Protein AF-A0A193GNB9-F1 (afdb_monomer_lite)

Radius of gyration: 41.0 Å; chains: 1; bounding box: 94×108×92 Å

pLDDT: mean 80.91, std 12.17, range [36.03, 97.69]

Secondary structure (DSSP, 8-state):
-PPPPPTT-SSEEEESSPPBTTBEEEEESSS-TT--TT-TT-EEEE-TTS-EE-TTSHHHHHHHHHHHHT-TT--HHHHHHHHHHHHHHHTT----BHHHHHHSSHHHHHHHTT-SEEEEB-TT-SSS--EEEE--GGG-EEPPHHHHHHHHHHHHHHTT----EEE-TTS-EEETTEE-EEEEEEETTEEEEEEESS-HHHHHHHHHHHSSEEEEETTS-EEEEEE-TTSSSEEEEEHHHHHHHHHHHHHHHHHHHHHHHHS-TTTS-S--EEEE-TTSPEEEEEEETTEEEEEEE---TT-TT---B-HHHHHHHHHHHHHH-GGGPPPEEEEHHHHHHHHHHHHHHHHHHHHHHHHHHHHHHS-HHHHHHHHHHHHHH---HHHHHHHHHHHHHHHHHHHHHHHHHTSTT---HHHHHHHHHHHHHHHHHHTT-TTEEEEEE-S-SSS--EEEEETTEEEEPPP-HHHHHHHHHS-HHHH--PPPPEEEEEES---SHHHHHH-HHHHHHHHHHHHHHHHHTSSSGGG--EEEE-TTS-EEEEEEEESS---SPPPTT-EEEEEE--SGGGTTTHHHHHHHHHHHHHHHHHTT-SEEEEE-TTS-EEEEEEE-PPPPSEETTEE-HHHHHHTT-EEEEPTTSTTT--TTEEEEEE-TT----SSS-EEEEEEEETT-BBPTT-SSPEEEEGGGEEEPPHHHHHHHHHHHTTSS-HHHHHHHHHT-PPPP-

Organism: NCBI:txid463014

Sequence (733 aa):
MAFELPRSVGLLGVRRGDIGPNGAYFSTQGSSTYFDPTNAGVEVYDLGQVRIADTTDKDVAESILTRALEHPGLFEQDRERLTEALESAQRGKPFVDYFLADELPLPQAARQLGYGGIQVWENDDWASPSSVFVWDIQNVRRLSPEESAQVRAYFMNEQGIRMEISQGKDGFWLVDGKPVVVQTTRDEDGLTAHGANVPEDQLAELVESHKHVQVKNQLGETVQLSFDMDGETLVVKDTEDLRTETIATLRQHANAWQEAANRPPNVLTTNRLIVLDKHGRAFGRLYANGKTSLSLKLPDPDFEGVTLLSKTGAEYAMAELMKACPEEGPFVVCDFQEYAQEQCDESLELIGQIQAVGDAARMANLAENQRQFVEALREGTGLSLSAALQLQEQMRELAAQHCILARLSAHEGGLSSKEDHAICTIEASVKALFGDLPGVDGLTFHDDPHDRTIKIDLRGQPLWVPLDEKRVRELSDERFWEDFQMKKLYVTLLIEDTGNAAFVDTGRNEEVARIIQNAGDKIKSLPGLWGADFKLYDINGNRVGCMDVADKLPDGPLQDGAVRVVIETGNAAFENDAASEVARILRDAASTVRSGKDDFPLTDINGNVVGSYLYQAAPSLEQDGVIDMRKALAEGRVYLAEDGYSGIAEDEYRYVVTAPDFEPGYGQGEGEVWLVNAKGEVANGYEEPQIVRENQFDKLSGDQFKSLEDVVLGRVSFEEYERRMSGDAPELA

Foldseek 3Di:
DQQDQPPPAAWKWKDADDADLQWDKTFTPAQDPRPDLLDPRIFMKRCRQFQEQFQLDLVSVLQLLVQQLPDPPDDPVLNVVSVVQNVCSVVSRRAAAPCNVVVTCSQVSCVVVPGQWYFHAYPRGDPGGRMITGRNCVSMGTDDPVSSVSVNVNVVVVVVDDWDWDADPVRAIDTNNHGKEWEWDQDPVGIATDGIPDDPVVVLVQQVVPQWHWGAYPVRFIWIWHADPVSPGIDIHGPVRVLVVLLVVLLVQLVLLVVLLPDDPVVCPQFFKWKAFPVQWTWFWDCDPNDTDIDTHHAGSVRPRHGGGHPVRRVVVCVVCCVPPVVRDDMDMDGSSVVSNVSSVVSVVVNVVSVVVVLVVLLVPDDPLLNVQLVCLCVLQVDDSNLSSVLLVVCQQLLLQLLVLLQVCPDPPGDALVSVLLNVVSVVVNCVSPVPGHQFPDWAAASDDPSFGIWTQGVNRIDTNDYDPVSSVVCVVPVVVVPDDRQKKKKKWKFQAQLDPLCVVCPVLLQVLVQLLVLLVVLLPDPDCQVSWDFTATPVGDTGTTIDMDSDDDDDDRDARMKMWMFTQSDPLCRHPVSNFSSVQSNVVSVVSNVPDAKDFTATPVGDGGIIIHGHHHDWLDDPQFGLLLVQLVVQQKWFFPDPVVVQPDQFFTIKGFTSNDDADPQFDWGWIFTAGLRRHTGPVCSDTDTDTSVRTGRDDPVRSVLSNCCSVVVDPPVRSSCVVVVPDDDDD

Structure (mmCIF, N/CA/C/O backbone):
data_AF-A0A193GNB9-F1
#
_entry.id   AF-A0A193GNB9-F1
#
loop_
_atom_site.group_PDB
_atom_site.id
_atom_site.type_symbol
_atom_site.label_atom_id
_atom_site.label_alt_id
_atom_site.label_comp_id
_atom_site.label_asym_id
_atom_site.label_entity_id
_atom_site.label_seq_id
_atom_site.pdbx_PDB_ins_code
_atom_site.Cartn_x
_atom_site.Cartn_y
_atom_site.Cartn_z
_atom_site.occupancy
_atom_site.B_iso_or_equiv
_atom_site.auth_seq_id
_atom_site.auth_comp_id
_atom_site.auth_asym_id
_atom_site.auth_atom_id
_atom_site.pdbx_PDB_model_num
ATOM 1 N N . MET A 1 1 ? 22.856 -55.516 14.128 1.00 40.69 1 MET A N 1
ATOM 2 C CA . MET A 1 1 ? 23.568 -55.913 12.894 1.00 40.69 1 MET A CA 1
ATOM 3 C C . MET A 1 1 ? 23.336 -54.789 11.912 1.00 40.69 1 MET A C 1
ATOM 5 O O . MET A 1 1 ? 22.177 -54.450 11.729 1.00 40.69 1 MET A O 1
ATOM 9 N N . ALA A 1 2 ? 24.386 -54.167 11.375 1.00 39.28 2 ALA A N 1
ATOM 10 C CA . ALA A 1 2 ? 24.213 -53.220 10.277 1.00 39.28 2 ALA A CA 1
ATOM 11 C C . ALA A 1 2 ? 23.747 -54.020 9.055 1.00 39.28 2 ALA A C 1
ATOM 13 O O . ALA A 1 2 ? 24.387 -55.009 8.694 1.00 39.28 2 ALA A O 1
ATOM 14 N N . PHE A 1 3 ? 22.593 -53.664 8.502 1.00 51.25 3 PHE A N 1
ATOM 15 C CA . PHE A 1 3 ? 22.145 -54.208 7.230 1.00 51.25 3 PHE A CA 1
ATOM 16 C C . PHE A 1 3 ? 22.879 -53.407 6.152 1.00 51.25 3 PHE A C 1
ATOM 18 O O . PHE A 1 3 ? 22.752 -52.192 6.119 1.00 51.25 3 PHE A O 1
ATOM 25 N N . GLU A 1 4 ? 23.711 -54.055 5.338 1.00 54.50 4 GLU A N 1
ATOM 26 C CA . GLU A 1 4 ? 24.286 -53.443 4.132 1.00 54.50 4 GLU A CA 1
ATOM 27 C C . GLU A 1 4 ? 23.361 -53.764 2.953 1.00 54.50 4 GLU A C 1
ATOM 29 O O . GLU A 1 4 ? 22.818 -54.873 2.882 1.00 54.50 4 GLU A O 1
ATOM 34 N N . LEU A 1 5 ? 23.199 -52.823 2.015 1.00 62.31 5 LEU A N 1
ATOM 35 C CA . LEU A 1 5 ? 22.601 -53.127 0.714 1.00 62.31 5 LEU A CA 1
ATOM 36 C C . LEU A 1 5 ? 23.354 -54.306 0.063 1.00 62.31 5 LEU A C 1
ATOM 38 O O . LEU A 1 5 ? 24.576 -54.426 0.231 1.00 62.31 5 LEU A O 1
ATOM 42 N N . PRO A 1 6 ? 22.671 -55.193 -0.686 1.00 61.03 6 PRO A N 1
ATOM 43 C CA . PRO A 1 6 ? 23.345 -56.291 -1.362 1.00 61.03 6 PRO A CA 1
ATOM 44 C C . PRO A 1 6 ? 24.435 -55.725 -2.280 1.00 61.03 6 PRO A C 1
ATOM 46 O O . PRO A 1 6 ? 24.143 -54.924 -3.163 1.00 61.03 6 PRO A O 1
ATOM 49 N N . ARG A 1 7 ? 25.691 -56.166 -2.113 1.00 54.88 7 ARG A N 1
ATOM 50 C CA . ARG A 1 7 ? 26.854 -55.700 -2.907 1.00 54.88 7 ARG A CA 1
ATOM 51 C C . ARG A 1 7 ? 26.707 -55.881 -4.429 1.00 54.88 7 ARG A C 1
ATOM 53 O O . ARG A 1 7 ? 27.584 -55.468 -5.178 1.00 54.88 7 ARG A O 1
ATOM 60 N N . SER A 1 8 ? 25.650 -56.558 -4.872 1.00 56.19 8 SER A N 1
ATOM 61 C CA . SER A 1 8 ? 25.296 -56.821 -6.264 1.00 56.19 8 SER A CA 1
ATOM 62 C C . SER A 1 8 ? 24.380 -55.769 -6.901 1.00 56.19 8 SER A C 1
ATOM 64 O O . SER A 1 8 ? 24.090 -55.917 -8.083 1.00 56.19 8 SER A O 1
ATOM 66 N N . VAL A 1 9 ? 23.911 -54.755 -6.165 1.00 61.66 9 VAL A N 1
ATOM 67 C CA . VAL A 1 9 ? 23.001 -53.715 -6.681 1.00 61.66 9 VAL A CA 1
ATOM 68 C C . VAL A 1 9 ? 23.790 -52.438 -6.962 1.00 61.66 9 VAL A C 1
ATOM 70 O O . VAL A 1 9 ? 24.441 -51.917 -6.060 1.00 61.66 9 VAL A O 1
ATOM 73 N N . GLY A 1 10 ? 23.759 -51.956 -8.209 1.00 71.94 10 GLY A N 1
ATOM 74 C CA . GLY A 1 10 ? 24.477 -50.740 -8.610 1.00 71.94 10 GLY A CA 1
ATOM 75 C C . GLY A 1 10 ? 23.664 -49.474 -8.347 1.00 71.94 10 GLY A C 1
ATOM 76 O O . GLY A 1 10 ? 23.963 -48.730 -7.420 1.00 71.94 10 GLY A O 1
ATOM 77 N N . LEU A 1 11 ? 22.624 -49.248 -9.154 1.00 86.19 11 LEU A N 1
ATOM 78 C CA . LEU A 1 11 ? 21.672 -48.143 -8.995 1.00 86.19 11 LEU A CA 1
ATOM 79 C C . LEU A 1 11 ? 20.271 -48.724 -8.801 1.00 86.19 11 LEU A C 1
ATOM 81 O O . LEU A 1 11 ? 19.814 -49.509 -9.632 1.00 86.19 11 LEU A O 1
ATOM 85 N N . LEU A 1 12 ? 19.593 -48.357 -7.713 1.00 90.31 12 LEU A N 1
ATOM 86 C CA . LEU A 1 12 ? 18.255 -48.861 -7.413 1.00 90.31 12 LEU A CA 1
ATOM 87 C C . LEU A 1 12 ? 17.188 -48.016 -8.116 1.00 90.31 12 LEU A C 1
ATOM 89 O O . LEU A 1 12 ? 17.167 -46.798 -7.955 1.00 90.31 12 LEU A O 1
ATOM 93 N N . GLY A 1 13 ? 16.276 -48.672 -8.830 1.00 91.06 13 GLY A N 1
ATOM 94 C CA . GLY A 1 13 ? 15.066 -48.062 -9.375 1.00 91.06 13 GLY A CA 1
ATOM 95 C C . GLY A 1 13 ? 13.807 -48.739 -8.837 1.00 91.06 13 GLY A C 1
ATOM 96 O O . GLY A 1 13 ? 13.773 -49.960 -8.683 1.00 91.06 13 GLY A O 1
ATOM 97 N N . VAL A 1 14 ? 12.752 -47.976 -8.581 1.00 91.81 14 VAL A N 1
ATOM 98 C CA . VAL A 1 14 ? 11.411 -48.478 -8.271 1.00 91.81 14 VAL A CA 1
ATOM 99 C C . VAL A 1 14 ? 10.436 -48.043 -9.354 1.00 91.81 14 VAL A C 1
ATOM 101 O O . VAL A 1 14 ? 10.562 -46.968 -9.942 1.00 91.81 14 VAL A O 1
ATOM 104 N N . ARG A 1 15 ? 9.462 -48.902 -9.653 1.00 89.81 15 ARG A N 1
ATOM 105 C CA . ARG A 1 15 ? 8.432 -48.611 -10.652 1.00 89.81 15 ARG A CA 1
ATOM 106 C C . ARG A 1 15 ? 7.101 -49.252 -10.280 1.00 89.81 15 ARG A C 1
ATOM 108 O O . ARG A 1 15 ? 7.053 -50.357 -9.732 1.00 89.81 15 ARG A O 1
ATOM 115 N N . ARG A 1 16 ? 6.013 -48.567 -10.644 1.00 84.88 16 ARG A N 1
ATOM 116 C CA . ARG A 1 16 ? 4.658 -49.130 -10.718 1.00 84.88 16 ARG A CA 1
ATOM 117 C C . ARG A 1 16 ? 4.283 -49.379 -12.179 1.00 84.88 16 ARG A C 1
ATOM 119 O O . ARG A 1 16 ? 4.377 -48.474 -13.003 1.00 84.88 16 ARG A O 1
ATOM 126 N N . GLY A 1 17 ? 3.824 -50.591 -12.479 1.00 81.69 17 GLY A N 1
ATOM 127 C CA . GLY A 1 17 ? 3.362 -50.982 -13.813 1.00 81.69 17 GLY A CA 1
ATOM 128 C C . GLY A 1 17 ? 4.450 -51.543 -14.731 1.00 81.69 17 GLY A C 1
ATOM 129 O O . GLY A 1 17 ? 5.643 -51.502 -14.430 1.00 81.69 17 GLY A O 1
ATOM 130 N N . ASP A 1 18 ? 4.010 -52.082 -15.867 1.00 83.50 18 ASP A N 1
ATOM 131 C CA . ASP A 1 18 ? 4.865 -52.815 -16.800 1.00 83.50 18 ASP A CA 1
ATOM 132 C C . ASP A 1 18 ? 5.899 -51.912 -17.497 1.00 83.50 18 ASP A C 1
ATOM 134 O O . ASP A 1 18 ? 5.728 -50.692 -17.629 1.00 83.50 18 ASP A O 1
ATOM 138 N N . ILE A 1 19 ? 6.989 -52.525 -17.963 1.00 87.88 19 ILE A N 1
ATOM 139 C CA . ILE A 1 19 ? 8.002 -51.874 -18.798 1.00 87.88 19 ILE A CA 1
ATOM 140 C C . ILE A 1 19 ? 7.580 -51.998 -20.265 1.00 87.88 19 ILE A C 1
ATOM 142 O O . ILE A 1 19 ? 7.419 -53.102 -20.788 1.00 87.88 19 ILE A O 1
ATOM 146 N N . GLY A 1 20 ? 7.403 -50.857 -20.933 1.00 83.94 20 GLY A N 1
ATOM 147 C CA . GLY A 1 20 ? 7.044 -50.812 -22.346 1.00 83.94 20 GLY A CA 1
ATOM 148 C C . GLY A 1 20 ? 8.219 -51.159 -23.273 1.00 83.94 20 GLY A C 1
ATOM 149 O O . GLY A 1 20 ? 9.381 -51.050 -22.880 1.00 83.94 20 GLY A O 1
ATOM 150 N N . PRO A 1 21 ? 7.952 -51.516 -24.544 1.00 80.12 21 PRO A N 1
ATOM 151 C CA . PRO A 1 21 ? 8.997 -51.875 -25.509 1.00 80.12 21 PRO A CA 1
ATOM 152 C C . PRO A 1 21 ? 9.922 -50.707 -25.894 1.00 80.12 21 PRO A C 1
ATOM 154 O O . PRO A 1 21 ? 11.002 -50.943 -26.428 1.00 80.12 21 PRO A O 1
ATOM 157 N N . ASN A 1 22 ? 9.510 -49.462 -25.633 1.00 84.81 22 ASN A N 1
ATOM 158 C CA . ASN A 1 22 ? 10.263 -48.248 -25.973 1.00 84.81 22 ASN A CA 1
ATOM 159 C C . ASN A 1 22 ? 11.037 -47.654 -24.786 1.00 84.81 22 ASN A C 1
ATOM 161 O O . ASN A 1 22 ? 11.748 -46.666 -24.965 1.00 84.81 22 ASN A O 1
ATOM 165 N N . GLY A 1 23 ? 10.896 -48.245 -23.600 1.00 91.25 23 GLY A N 1
ATOM 166 C CA . GLY A 1 23 ? 11.468 -47.741 -22.363 1.00 91.25 23 GLY A CA 1
ATOM 167 C C . GLY A 1 23 ? 10.439 -47.545 -21.256 1.00 91.25 23 GLY A C 1
ATOM 168 O O . GLY A 1 23 ? 9.241 -47.785 -21.438 1.00 91.25 23 GLY A O 1
ATOM 169 N N . ALA A 1 24 ? 10.929 -47.138 -20.091 1.00 92.19 24 ALA A N 1
ATOM 170 C CA . ALA A 1 24 ? 10.128 -46.851 -18.913 1.00 92.19 24 ALA A CA 1
ATOM 171 C C . ALA A 1 24 ? 10.843 -45.869 -17.980 1.00 92.19 24 ALA A C 1
ATOM 173 O O . ALA A 1 24 ? 12.070 -45.872 -17.889 1.00 92.19 24 ALA A O 1
ATOM 174 N N . TYR A 1 25 ? 10.046 -45.088 -17.253 1.00 92.56 25 TYR A N 1
ATOM 175 C CA . TYR A 1 25 ? 10.497 -44.282 -16.124 1.00 92.56 25 TYR A CA 1
ATOM 176 C C . TYR A 1 25 ? 10.675 -45.137 -14.867 1.00 92.56 25 TYR A C 1
ATOM 178 O O . TYR A 1 25 ? 9.815 -45.968 -14.541 1.00 92.56 25 TYR A O 1
ATOM 186 N N . PHE A 1 26 ? 11.782 -44.918 -14.169 1.00 93.44 26 PHE A N 1
ATOM 187 C CA . PHE A 1 26 ? 12.085 -45.483 -12.862 1.00 93.44 26 PHE A CA 1
ATOM 188 C C . PHE A 1 26 ? 12.371 -44.339 -11.901 1.00 93.44 26 PHE A C 1
ATOM 190 O O . PHE A 1 26 ? 13.203 -43.486 -12.201 1.00 93.44 26 PHE A O 1
ATOM 197 N N . SER A 1 27 ? 11.737 -44.366 -10.734 1.00 91.12 27 SER A N 1
ATOM 198 C CA . SER A 1 27 ? 12.138 -43.504 -9.628 1.00 91.12 27 SER A CA 1
ATOM 199 C C . SER A 1 27 ? 13.372 -44.126 -8.984 1.00 91.12 27 SER A C 1
ATOM 201 O O . SER A 1 27 ? 13.409 -45.327 -8.727 1.00 91.12 27 SER A O 1
ATOM 203 N N . THR A 1 28 ? 14.397 -43.339 -8.738 1.00 89.50 28 THR A N 1
ATOM 204 C CA . THR A 1 28 ? 15.682 -43.725 -8.154 1.00 89.50 28 THR A CA 1
ATOM 205 C C . THR A 1 28 ? 15.912 -42.921 -6.883 1.00 89.50 28 THR A C 1
ATOM 207 O O . THR A 1 28 ? 15.147 -42.010 -6.571 1.00 89.50 28 THR A O 1
ATOM 210 N N . GLN A 1 29 ? 16.925 -43.295 -6.103 1.00 78.00 29 GLN A N 1
ATOM 211 C CA . GLN A 1 29 ? 17.221 -42.592 -4.861 1.00 78.00 29 GLN A CA 1
ATOM 212 C C . GLN A 1 29 ? 17.568 -41.127 -5.161 1.00 78.00 29 GLN A C 1
ATOM 214 O O . GLN A 1 29 ? 18.547 -40.845 -5.847 1.00 78.00 29 GLN A O 1
ATOM 219 N N . GLY A 1 30 ? 16.750 -40.220 -4.638 1.00 63.97 30 GLY A N 1
ATOM 220 C CA . GLY A 1 30 ? 16.809 -38.784 -4.875 1.00 63.97 30 GLY A CA 1
ATOM 221 C C . GLY A 1 30 ? 15.769 -38.076 -4.010 1.00 63.97 30 GLY A C 1
ATOM 222 O O . GLY A 1 30 ? 15.319 -38.626 -3.004 1.00 63.97 30 GLY A O 1
ATOM 223 N N . SER A 1 31 ? 15.382 -36.868 -4.397 1.00 64.56 31 SER A N 1
ATOM 224 C CA . SER A 1 31 ? 14.537 -35.978 -3.594 1.00 64.56 31 SER A CA 1
ATOM 225 C C . SER A 1 31 ? 13.028 -36.111 -3.855 1.00 64.56 31 SER A C 1
ATOM 227 O O . SER A 1 31 ? 12.300 -35.178 -3.550 1.00 64.56 31 SER A O 1
ATOM 229 N N . SER A 1 32 ? 12.550 -37.243 -4.384 1.00 68.62 32 SER A N 1
ATOM 230 C CA . SER A 1 32 ? 11.142 -37.438 -4.767 1.00 68.62 32 SER A CA 1
ATOM 231 C C . SER A 1 32 ? 10.370 -38.363 -3.828 1.00 68.62 32 SER A C 1
ATOM 233 O O . SER A 1 32 ? 10.889 -39.363 -3.323 1.00 68.62 32 SER A O 1
ATOM 235 N N . THR A 1 33 ? 9.075 -38.081 -3.688 1.00 71.50 33 THR A N 1
ATOM 236 C CA . THR A 1 33 ? 8.087 -38.910 -2.984 1.00 71.50 33 THR A CA 1
ATOM 237 C C . THR A 1 33 ? 7.771 -40.225 -3.707 1.00 71.50 33 THR A C 1
ATOM 239 O O . THR A 1 33 ? 7.212 -41.150 -3.111 1.00 71.50 33 THR A O 1
ATOM 242 N N . TYR A 1 34 ? 8.146 -40.358 -4.985 1.00 77.00 34 TYR A N 1
ATOM 243 C CA . TYR A 1 34 ? 7.884 -41.559 -5.782 1.00 77.00 34 TYR A CA 1
ATOM 244 C C . TYR A 1 34 ? 8.875 -42.702 -5.514 1.00 77.00 34 TYR A C 1
ATOM 246 O O . TYR A 1 34 ? 8.572 -43.866 -5.811 1.00 77.00 34 TYR A O 1
ATOM 254 N N . PHE A 1 35 ? 10.037 -42.411 -4.918 1.00 85.38 35 PHE A N 1
ATOM 255 C CA . PHE A 1 35 ? 11.010 -43.429 -4.532 1.00 85.38 35 PHE A CA 1
ATOM 256 C C . PHE A 1 35 ? 10.695 -44.026 -3.153 1.00 85.38 35 PHE A C 1
ATOM 258 O O . PHE A 1 35 ? 11.274 -43.658 -2.137 1.00 85.38 35 PHE A O 1
ATOM 265 N N . ASP A 1 36 ? 9.802 -45.015 -3.123 1.00 84.44 36 ASP A N 1
ATOM 266 C CA . ASP A 1 36 ? 9.521 -45.796 -1.914 1.00 84.44 36 ASP A CA 1
ATOM 267 C C . ASP A 1 36 ? 9.729 -47.300 -2.167 1.00 84.44 36 ASP A C 1
ATOM 269 O O . ASP A 1 36 ? 8.784 -48.009 -2.538 1.00 84.44 36 ASP A O 1
ATOM 273 N N . PRO A 1 37 ? 10.947 -47.836 -1.947 1.00 84.06 37 PRO A N 1
ATOM 274 C CA . PRO A 1 37 ? 11.206 -49.266 -2.093 1.00 84.06 37 PRO A CA 1
ATOM 275 C C . PRO A 1 37 ? 10.500 -50.114 -1.024 1.00 84.06 37 PRO A C 1
ATOM 277 O O . PRO A 1 37 ? 10.409 -51.335 -1.187 1.00 84.06 37 PRO A O 1
ATOM 280 N N . THR A 1 38 ? 9.985 -49.506 0.055 1.00 81.31 38 THR A N 1
ATOM 281 C CA . THR A 1 38 ? 9.254 -50.197 1.128 1.00 81.31 38 THR A CA 1
ATOM 282 C C . THR A 1 38 ? 7.804 -50.501 0.751 1.00 81.31 38 THR A C 1
ATOM 284 O O . THR A 1 38 ? 7.225 -51.465 1.267 1.00 81.31 38 THR A O 1
ATOM 287 N N . ASN A 1 39 ? 7.248 -49.785 -0.229 1.00 80.44 39 ASN A N 1
ATOM 288 C CA . ASN A 1 39 ? 5.875 -49.947 -0.688 1.00 80.44 39 ASN A CA 1
ATOM 289 C C . ASN A 1 39 ? 5.605 -51.341 -1.278 1.00 80.44 39 ASN A C 1
ATOM 291 O O . ASN A 1 39 ? 6.282 -51.802 -2.200 1.00 80.44 39 ASN A O 1
ATOM 295 N N . ALA A 1 40 ? 4.609 -52.069 -0.772 1.00 74.06 40 ALA A N 1
ATOM 296 C CA . ALA A 1 40 ? 4.278 -53.412 -1.270 1.00 74.06 40 ALA A CA 1
ATOM 297 C C . ALA A 1 40 ? 3.800 -53.429 -2.739 1.00 74.06 40 ALA A C 1
ATOM 299 O O . ALA A 1 40 ? 3.894 -54.465 -3.392 1.00 74.06 40 ALA A O 1
ATOM 300 N N . GLY A 1 41 ? 3.315 -52.296 -3.257 1.00 79.19 41 GLY A N 1
ATOM 301 C CA . GLY A 1 41 ? 2.801 -52.152 -4.620 1.00 79.19 41 GLY A CA 1
ATOM 302 C C . GLY A 1 41 ? 3.832 -51.741 -5.675 1.00 79.19 41 GLY A C 1
ATOM 303 O O . GLY A 1 41 ? 3.441 -51.534 -6.823 1.00 79.19 41 GLY A O 1
ATOM 304 N N . VAL A 1 42 ? 5.114 -51.593 -5.316 1.00 85.56 42 VAL A N 1
ATOM 305 C CA . VAL A 1 42 ? 6.185 -51.257 -6.271 1.00 85.56 42 VAL A CA 1
ATOM 306 C C . VAL A 1 42 ? 7.119 -52.436 -6.503 1.00 85.56 42 VAL A C 1
ATOM 308 O O . VAL A 1 42 ? 7.421 -53.219 -5.595 1.00 85.56 42 VAL A O 1
ATOM 311 N N . GLU A 1 43 ? 7.608 -52.539 -7.731 1.00 90.62 43 GLU A N 1
ATOM 312 C CA . GLU A 1 43 ? 8.655 -53.479 -8.101 1.00 90.62 43 GLU A CA 1
ATOM 313 C C . GLU A 1 43 ? 10.015 -52.778 -8.059 1.00 90.62 43 GLU A C 1
ATOM 315 O O . GLU A 1 43 ? 10.125 -51.606 -8.419 1.00 90.62 43 GLU A O 1
ATOM 320 N N . VAL A 1 44 ? 11.042 -53.500 -7.604 1.00 91.81 44 VAL A N 1
ATOM 321 C CA . VAL A 1 44 ? 12.397 -52.970 -7.416 1.00 91.81 44 VAL A CA 1
ATOM 322 C C . VAL A 1 44 ? 13.328 -53.542 -8.482 1.00 91.81 44 VAL A C 1
ATOM 324 O O . VAL A 1 44 ? 13.308 -54.742 -8.780 1.00 91.81 44 VAL A O 1
ATOM 327 N N . TYR A 1 45 ? 14.151 -52.673 -9.047 1.00 92.94 45 TYR A N 1
ATOM 328 C CA . TYR A 1 45 ? 15.017 -52.928 -10.184 1.00 92.94 45 TYR A CA 1
ATOM 329 C C . TYR A 1 45 ? 16.442 -52.467 -9.889 1.00 92.94 45 TYR A C 1
ATOM 331 O O . TYR A 1 45 ? 16.675 -51.508 -9.157 1.00 92.94 45 TYR A O 1
ATOM 339 N N . ASP A 1 46 ? 17.395 -53.163 -10.489 1.00 91.88 46 ASP A N 1
ATOM 340 C CA . ASP A 1 46 ? 18.803 -52.805 -10.539 1.00 91.88 46 ASP A CA 1
ATOM 341 C C . ASP A 1 46 ? 19.110 -52.265 -11.936 1.00 91.88 46 ASP A C 1
ATOM 343 O O . ASP A 1 46 ? 19.030 -52.980 -12.942 1.00 91.88 46 ASP A O 1
ATOM 347 N N . LEU A 1 47 ? 19.410 -50.972 -11.973 1.00 93.12 47 LEU A N 1
ATOM 348 C CA . LEU A 1 47 ? 19.752 -50.197 -13.158 1.00 93.12 47 LEU A CA 1
ATOM 349 C C . LEU A 1 47 ? 21.271 -50.072 -13.332 1.00 93.12 47 LEU A C 1
ATOM 351 O O . LEU A 1 47 ? 21.722 -49.404 -14.255 1.00 93.12 47 LEU A O 1
ATOM 355 N N . GLY A 1 48 ? 22.082 -50.711 -12.479 1.00 88.75 48 GLY A N 1
ATOM 356 C CA . GLY A 1 48 ? 23.535 -50.517 -12.450 1.00 88.75 48 GLY A CA 1
ATOM 357 C C . GLY A 1 48 ? 24.284 -50.930 -13.724 1.00 88.75 48 GLY A C 1
ATOM 358 O O . GLY A 1 48 ? 25.439 -50.552 -13.897 1.00 88.75 48 GLY A O 1
ATOM 359 N N . GLN A 1 49 ? 23.653 -51.706 -14.612 1.00 91.38 49 GLN A N 1
ATOM 360 C CA . GLN A 1 49 ? 24.213 -52.084 -15.918 1.00 91.38 49 GLN A CA 1
ATOM 361 C C . GLN A 1 49 ? 23.780 -51.142 -17.054 1.00 91.38 49 GLN A C 1
ATOM 363 O O . GLN A 1 49 ? 24.270 -51.267 -18.176 1.00 91.38 49 GLN A O 1
ATOM 368 N N . VAL A 1 50 ? 22.874 -50.200 -16.786 1.00 93.69 50 VAL A N 1
ATOM 369 C CA . VAL A 1 50 ? 22.428 -49.197 -17.753 1.00 93.69 50 VAL A CA 1
ATOM 370 C C . VAL A 1 50 ? 23.387 -48.012 -17.704 1.00 93.69 50 VAL A C 1
ATOM 372 O O . VAL A 1 50 ? 23.633 -47.429 -16.651 1.00 93.69 50 VAL A O 1
ATOM 375 N N . ARG A 1 51 ? 23.907 -47.600 -18.863 1.00 95.44 51 ARG A N 1
ATOM 376 C CA . ARG A 1 51 ? 24.684 -46.359 -18.967 1.00 95.44 51 ARG A CA 1
ATOM 377 C C . ARG A 1 51 ? 23.737 -45.159 -18.973 1.00 95.44 51 ARG A C 1
ATOM 379 O O . ARG A 1 51 ? 23.250 -44.774 -20.035 1.00 95.44 51 ARG A O 1
ATOM 386 N N . ILE A 1 52 ? 23.464 -44.598 -17.804 1.00 95.88 52 ILE A N 1
ATOM 387 C CA . ILE A 1 52 ? 22.542 -43.468 -17.636 1.00 95.88 52 ILE A CA 1
ATOM 388 C C . ILE A 1 52 ? 23.285 -42.149 -17.864 1.00 95.88 52 ILE A C 1
ATOM 390 O O . ILE A 1 52 ? 24.420 -41.981 -17.419 1.00 95.88 52 ILE A O 1
ATOM 394 N N . ALA A 1 53 ? 22.663 -41.238 -18.609 1.00 95.62 53 ALA A N 1
ATOM 395 C CA . ALA A 1 53 ? 23.111 -39.859 -18.711 1.00 95.62 53 ALA A CA 1
ATOM 396 C C . ALA A 1 53 ? 22.692 -39.096 -17.453 1.00 95.62 53 ALA A C 1
ATOM 398 O O . ALA A 1 53 ? 21.506 -38.823 -17.276 1.00 95.62 53 ALA A O 1
ATOM 399 N N . ASP A 1 54 ? 23.668 -38.771 -16.609 1.00 93.44 54 ASP A N 1
ATOM 400 C CA . ASP A 1 54 ? 23.495 -37.860 -15.480 1.00 93.44 54 ASP A CA 1
ATOM 401 C C . ASP A 1 54 ? 23.425 -36.427 -16.014 1.00 93.44 54 ASP A C 1
ATOM 403 O O . ASP A 1 54 ? 24.423 -35.873 -16.471 1.00 93.44 54 ASP A O 1
ATOM 407 N N . THR A 1 55 ? 22.229 -35.847 -16.018 1.00 92.31 55 THR A N 1
ATOM 408 C CA . THR A 1 55 ? 21.987 -34.484 -16.507 1.00 92.31 55 THR A CA 1
ATOM 409 C C . THR A 1 55 ? 22.349 -33.409 -15.488 1.00 92.31 55 THR A C 1
ATOM 411 O O . THR A 1 55 ? 22.265 -32.230 -15.816 1.00 92.31 55 THR A O 1
ATOM 414 N N . THR A 1 56 ? 22.787 -33.781 -14.280 1.00 88.69 56 THR A N 1
ATOM 415 C CA . THR A 1 56 ? 23.396 -32.834 -13.334 1.00 88.69 56 THR A CA 1
ATOM 416 C C . THR A 1 56 ? 24.856 -32.550 -13.674 1.00 88.69 56 THR A C 1
ATOM 418 O O . THR A 1 56 ? 25.390 -31.500 -13.311 1.00 88.69 56 THR A O 1
ATOM 421 N N . ASP A 1 57 ? 25.502 -33.456 -14.412 1.00 92.88 57 ASP A N 1
ATOM 422 C CA . ASP A 1 57 ? 26.830 -33.225 -14.956 1.00 92.88 57 ASP A CA 1
ATOM 423 C C . ASP A 1 57 ? 26.735 -32.242 -16.128 1.00 92.88 57 ASP A C 1
ATOM 425 O O . ASP A 1 57 ? 26.062 -32.480 -17.136 1.00 92.88 57 ASP A O 1
ATOM 429 N N . LYS A 1 58 ? 27.432 -31.112 -15.981 1.00 92.12 58 LYS A N 1
ATOM 430 C CA . LYS A 1 58 ? 27.446 -30.026 -16.961 1.00 92.12 58 LYS A CA 1
ATOM 431 C C . LYS A 1 58 ? 27.834 -30.512 -18.360 1.00 92.12 58 LYS A C 1
ATOM 433 O O . LYS A 1 58 ? 27.159 -30.162 -19.327 1.00 92.12 58 LYS A O 1
ATOM 438 N N . ASP A 1 59 ? 28.894 -31.307 -18.478 1.00 94.31 59 ASP A N 1
ATOM 439 C CA . ASP A 1 59 ? 29.435 -31.719 -19.775 1.00 94.31 59 ASP A CA 1
ATOM 440 C C . ASP A 1 59 ? 28.492 -32.719 -20.465 1.00 94.31 59 ASP A C 1
ATOM 442 O O . ASP A 1 59 ? 28.309 -32.684 -21.689 1.00 94.31 59 ASP A O 1
ATOM 446 N N . VAL A 1 60 ? 27.852 -33.593 -19.682 1.00 95.31 60 VAL A N 1
ATOM 447 C CA . VAL A 1 60 ? 26.830 -34.528 -20.174 1.00 95.31 60 VAL A CA 1
ATOM 448 C C . VAL A 1 60 ? 25.585 -33.774 -20.645 1.00 95.31 60 VAL A C 1
ATOM 450 O O . VAL A 1 60 ? 25.120 -34.018 -21.764 1.00 95.31 60 VAL A O 1
ATOM 453 N N . ALA A 1 61 ? 25.073 -32.837 -19.842 1.00 96.00 61 ALA A N 1
ATOM 454 C CA . ALA A 1 61 ? 23.898 -32.036 -20.175 1.00 96.00 61 ALA A CA 1
ATOM 455 C C . ALA A 1 61 ? 24.124 -31.183 -21.432 1.00 96.00 61 ALA A C 1
ATOM 457 O O . ALA A 1 61 ? 23.331 -31.257 -22.374 1.00 96.00 61 ALA A O 1
ATOM 458 N N . GLU A 1 62 ? 25.238 -30.444 -21.504 1.00 96.88 62 GLU A N 1
ATOM 459 C CA . GLU A 1 62 ? 25.595 -29.637 -22.678 1.00 96.88 62 GLU A CA 1
ATOM 460 C C . GLU A 1 62 ? 25.694 -30.488 -23.947 1.00 96.88 62 GLU A C 1
ATOM 462 O O . GLU A 1 62 ? 25.188 -30.094 -25.002 1.00 96.88 62 GLU A O 1
ATOM 467 N N . SER A 1 63 ? 26.306 -31.674 -23.856 1.00 96.88 63 SER A N 1
ATOM 468 C CA . SER A 1 63 ? 26.451 -32.586 -24.995 1.00 96.88 63 SER A CA 1
ATOM 469 C C . SER A 1 63 ? 25.095 -33.058 -25.525 1.00 96.88 63 SER A C 1
ATOM 471 O O . SER A 1 63 ? 24.886 -33.105 -26.741 1.00 96.88 63 SER A O 1
ATOM 473 N N . ILE A 1 64 ? 24.162 -33.398 -24.629 1.00 97.62 64 ILE A N 1
ATOM 474 C CA . ILE A 1 64 ? 22.815 -33.857 -24.994 1.00 97.62 64 ILE A CA 1
ATOM 475 C C . ILE A 1 64 ? 21.999 -32.712 -25.596 1.00 97.62 64 ILE A C 1
ATOM 477 O O . ILE A 1 64 ? 21.419 -32.889 -26.667 1.00 97.62 64 ILE A O 1
ATOM 481 N N . LEU A 1 65 ? 21.991 -31.540 -24.956 1.00 97.69 65 LEU A N 1
ATOM 482 C CA . LEU A 1 65 ? 21.240 -30.361 -25.400 1.00 97.69 65 LEU A CA 1
ATOM 483 C C . LEU A 1 65 ? 21.745 -29.845 -26.754 1.00 97.69 65 LEU A C 1
ATOM 485 O O . LEU A 1 65 ? 20.955 -29.624 -27.673 1.00 97.69 65 LEU A O 1
ATOM 489 N N . THR A 1 66 ? 23.068 -29.763 -26.931 1.00 97.25 66 THR A N 1
ATOM 490 C CA . THR A 1 66 ? 23.690 -29.386 -28.211 1.00 97.25 66 THR A CA 1
ATOM 491 C C . THR A 1 66 ? 23.300 -30.360 -29.316 1.00 97.25 66 THR A C 1
ATOM 493 O O . THR A 1 66 ? 22.913 -29.946 -30.408 1.00 97.25 66 THR A O 1
ATOM 496 N N . ARG A 1 67 ? 23.344 -31.670 -29.038 1.00 96.69 67 ARG A N 1
ATOM 497 C CA . ARG A 1 67 ? 22.940 -32.684 -30.014 1.00 96.69 67 ARG A CA 1
ATOM 498 C C . ARG A 1 67 ? 21.444 -32.618 -30.329 1.00 96.69 67 ARG A C 1
ATOM 500 O O . ARG A 1 67 ? 21.063 -32.840 -31.476 1.00 96.69 67 ARG A O 1
ATOM 507 N N . ALA A 1 68 ? 20.598 -32.324 -29.345 1.00 96.75 68 ALA A N 1
ATOM 508 C CA . ALA A 1 68 ? 19.163 -32.182 -29.556 1.00 96.75 68 ALA A CA 1
ATOM 509 C C . ALA A 1 68 ? 18.836 -31.000 -30.481 1.00 96.75 68 ALA A C 1
ATOM 511 O O . ALA A 1 68 ? 18.009 -31.163 -31.375 1.00 96.75 68 ALA A O 1
ATOM 512 N N . LEU A 1 69 ? 19.544 -29.869 -30.360 1.00 96.38 69 LEU A N 1
ATOM 513 C CA . LEU A 1 69 ? 19.387 -28.689 -31.231 1.00 96.38 69 LEU A CA 1
ATOM 514 C C . LEU A 1 69 ? 19.661 -28.969 -32.723 1.00 96.38 69 LEU A C 1
ATOM 516 O O . LEU A 1 69 ? 19.111 -28.287 -33.597 1.00 96.38 69 LEU A O 1
ATOM 520 N N . GLU A 1 70 ? 20.464 -29.991 -33.034 1.00 95.25 70 GLU A N 1
ATOM 521 C CA . GLU A 1 70 ? 20.729 -30.441 -34.409 1.00 95.25 70 GLU A CA 1
ATOM 522 C C . GLU A 1 70 ? 19.539 -31.188 -35.038 1.00 95.25 70 GLU A C 1
ATOM 524 O O . GLU A 1 70 ? 19.565 -31.502 -36.233 1.00 95.25 70 GLU A O 1
ATOM 529 N N . HIS A 1 71 ? 18.488 -31.497 -34.269 1.00 94.06 71 HIS A N 1
ATOM 530 C CA . HIS A 1 71 ? 17.366 -32.277 -34.770 1.00 94.06 71 HIS A CA 1
ATOM 531 C C . HIS A 1 71 ? 16.585 -31.495 -35.854 1.00 94.06 71 HIS A C 1
ATOM 533 O O . HIS A 1 71 ? 16.127 -30.369 -35.620 1.00 94.06 71 HIS A O 1
ATOM 539 N N . PRO A 1 72 ? 16.395 -32.069 -37.061 1.00 87.50 72 PRO A N 1
ATOM 540 C CA . PRO A 1 72 ? 15.868 -31.339 -38.219 1.00 87.50 72 PRO A CA 1
ATOM 541 C C . PRO A 1 72 ? 14.378 -30.987 -38.108 1.00 87.50 72 PRO A C 1
ATOM 543 O O . PRO A 1 72 ? 13.889 -30.179 -38.890 1.00 87.50 72 PRO A O 1
ATOM 546 N N . GLY A 1 73 ? 13.658 -31.599 -37.164 1.00 88.31 73 GLY A N 1
ATOM 547 C CA . GLY A 1 73 ? 12.217 -31.417 -36.967 1.00 88.31 73 GLY A CA 1
ATOM 548 C C . GLY A 1 73 ? 11.817 -30.465 -35.838 1.00 88.31 73 GLY A C 1
ATOM 549 O O . GLY A 1 73 ? 10.649 -30.477 -35.478 1.00 88.31 73 GLY A O 1
ATOM 550 N N . LEU A 1 74 ? 12.749 -29.708 -35.246 1.00 92.06 74 LEU A N 1
ATOM 551 C CA . LEU A 1 74 ? 12.424 -28.778 -34.155 1.00 92.06 74 LEU A CA 1
ATOM 552 C C . LEU A 1 74 ? 11.686 -27.536 -34.662 1.00 92.06 74 LEU A C 1
ATOM 554 O O . LEU A 1 74 ? 12.171 -26.873 -35.589 1.00 92.06 74 LEU A O 1
ATOM 558 N N . PHE A 1 75 ? 10.575 -27.201 -34.005 1.00 93.12 75 PHE A N 1
ATOM 559 C CA . PHE A 1 75 ? 9.915 -25.906 -34.154 1.00 93.12 75 PHE A CA 1
ATOM 560 C C . PHE A 1 75 ? 10.730 -24.799 -33.469 1.00 93.12 75 PHE A C 1
ATOM 562 O O . PHE A 1 75 ? 11.635 -25.070 -32.685 1.00 93.12 75 PHE A O 1
ATOM 569 N N . GLU A 1 76 ? 10.428 -23.539 -33.780 1.00 91.88 76 GLU A N 1
ATOM 570 C CA . GLU A 1 76 ? 11.140 -22.380 -33.220 1.00 91.88 76 GLU A CA 1
ATOM 571 C C . GLU A 1 76 ? 11.042 -22.326 -31.687 1.00 91.88 76 GLU A C 1
ATOM 573 O O . GLU A 1 76 ? 12.066 -22.222 -31.021 1.00 91.88 76 GLU A O 1
ATOM 578 N N . GLN A 1 77 ? 9.850 -22.563 -31.135 1.00 90.00 77 GLN A N 1
ATOM 579 C CA . GLN A 1 77 ? 9.617 -22.627 -29.685 1.00 90.00 77 GLN A CA 1
ATOM 580 C C . GLN A 1 77 ? 10.426 -23.743 -29.001 1.00 90.00 77 GLN A C 1
ATOM 582 O O . GLN A 1 77 ? 10.970 -23.553 -27.918 1.00 90.00 77 GLN A O 1
ATOM 587 N N . ASP A 1 78 ? 10.568 -24.904 -29.646 1.00 94.31 78 ASP A N 1
ATOM 588 C CA . ASP A 1 78 ? 11.374 -26.004 -29.105 1.00 94.31 78 ASP A CA 1
ATOM 589 C C . ASP A 1 78 ? 12.871 -25.672 -29.125 1.00 94.31 78 ASP A C 1
ATOM 591 O O . ASP A 1 78 ? 13.626 -26.115 -28.258 1.00 94.31 78 ASP A O 1
ATOM 595 N N . ARG A 1 79 ? 13.318 -24.892 -30.121 1.00 94.62 79 ARG A N 1
ATOM 596 C CA . ARG A 1 79 ? 14.702 -24.405 -30.188 1.00 94.62 79 ARG A CA 1
ATOM 597 C C . ARG A 1 79 ? 14.985 -23.425 -29.063 1.00 94.62 79 ARG A C 1
ATOM 599 O O . ARG A 1 79 ? 16.023 -23.572 -28.435 1.00 94.62 79 ARG A O 1
ATOM 606 N N . GLU A 1 80 ? 14.073 -22.495 -28.791 1.00 93.19 80 GLU A N 1
ATOM 607 C CA . GLU A 1 80 ? 14.192 -21.555 -27.669 1.00 93.19 80 GLU A CA 1
ATOM 608 C C . GLU A 1 80 ? 14.312 -22.304 -26.337 1.00 93.19 80 GLU A C 1
ATOM 610 O O . GLU A 1 80 ? 15.308 -22.130 -25.638 1.00 93.19 80 GLU A O 1
ATOM 615 N N . ARG A 1 81 ? 13.401 -23.247 -26.054 1.00 95.56 81 ARG A N 1
ATOM 616 C CA . ARG A 1 81 ? 13.442 -24.078 -24.834 1.00 95.56 81 ARG A CA 1
ATOM 617 C C . ARG A 1 81 ? 14.759 -24.851 -24.678 1.00 95.56 81 ARG A C 1
ATOM 619 O O . ARG A 1 81 ? 15.330 -24.905 -23.590 1.00 95.56 81 ARG A O 1
ATOM 626 N N . LEU A 1 82 ? 15.274 -25.450 -25.759 1.00 95.81 82 LEU A N 1
ATOM 627 C CA . LEU A 1 82 ? 16.570 -26.147 -25.737 1.00 95.81 82 LEU A CA 1
ATOM 628 C C . LEU A 1 82 ? 17.753 -25.189 -25.559 1.00 95.81 82 LEU A C 1
ATOM 630 O O . LEU A 1 82 ? 18.729 -25.549 -24.901 1.00 95.81 82 LEU A O 1
ATOM 634 N N . THR A 1 83 ? 17.689 -23.997 -26.153 1.00 95.44 83 THR A N 1
ATOM 635 C CA . THR A 1 83 ? 18.717 -22.963 -26.011 1.00 95.44 83 THR A CA 1
ATOM 636 C C . THR A 1 83 ? 18.766 -22.436 -24.580 1.00 95.44 83 THR A C 1
ATOM 638 O O . THR A 1 83 ? 19.854 -22.366 -24.018 1.00 95.44 83 THR A O 1
ATOM 641 N N . GLU A 1 84 ? 17.624 -22.163 -23.952 1.00 93.50 84 GLU A N 1
ATOM 642 C CA . GLU A 1 84 ? 17.549 -21.741 -22.547 1.00 93.50 84 GLU A CA 1
ATOM 643 C C . GLU A 1 84 ? 18.145 -22.793 -21.603 1.00 93.50 84 GLU A C 1
ATOM 645 O O . GLU A 1 84 ? 19.000 -22.482 -20.767 1.00 93.50 84 GLU A O 1
ATOM 650 N N . ALA A 1 85 ? 17.768 -24.063 -21.781 1.00 92.19 85 ALA A N 1
ATOM 651 C CA . ALA A 1 85 ? 18.330 -25.163 -21.002 1.00 92.19 85 ALA A CA 1
ATOM 652 C C . ALA A 1 85 ? 19.851 -25.305 -21.218 1.00 92.19 85 ALA A C 1
ATOM 654 O O . ALA A 1 85 ? 20.600 -25.540 -20.263 1.00 92.19 85 ALA A O 1
ATOM 655 N N . LEU A 1 86 ? 20.331 -25.118 -22.456 1.00 95.44 86 LEU A N 1
ATOM 656 C CA . LEU A 1 86 ? 21.761 -25.141 -22.779 1.00 95.44 86 LEU A CA 1
ATOM 657 C C . LEU A 1 86 ? 22.514 -23.993 -22.101 1.00 95.44 86 LEU A C 1
ATOM 659 O O . LEU A 1 86 ? 23.579 -24.217 -21.528 1.00 95.44 86 LEU A O 1
ATOM 663 N N . GLU A 1 87 ? 21.968 -22.780 -22.120 1.00 93.25 87 GLU A N 1
ATOM 664 C CA . GLU A 1 87 ? 22.565 -21.637 -21.431 1.00 93.25 87 GLU A CA 1
ATOM 665 C C . GLU A 1 87 ? 22.632 -21.856 -19.916 1.00 93.25 87 GLU A C 1
ATOM 667 O O . GLU A 1 87 ? 23.640 -21.524 -19.285 1.00 93.25 87 GLU A O 1
ATOM 672 N N . SER A 1 88 ? 21.593 -22.452 -19.324 1.00 89.44 88 SER A N 1
ATOM 673 C CA . SER A 1 88 ? 21.590 -22.802 -17.901 1.00 89.44 88 SER A CA 1
ATOM 674 C C . SER A 1 88 ? 22.701 -23.801 -17.562 1.00 89.44 88 SER A C 1
ATOM 676 O O . SER A 1 88 ? 23.464 -23.594 -16.609 1.00 89.44 88 SER A O 1
ATOM 678 N N . ALA A 1 89 ? 22.874 -24.839 -18.389 1.00 90.00 89 ALA A N 1
ATOM 679 C CA . ALA A 1 89 ? 23.979 -25.786 -18.257 1.00 90.00 89 ALA A CA 1
ATOM 680 C C . ALA A 1 89 ? 25.351 -25.094 -18.376 1.00 90.00 89 ALA A C 1
ATOM 682 O O . ALA A 1 89 ? 26.220 -25.290 -17.521 1.00 90.00 89 ALA A O 1
ATOM 683 N N . GLN A 1 90 ? 25.519 -24.186 -19.342 1.00 88.25 90 GLN A N 1
ATOM 684 C CA . GLN A 1 90 ? 26.759 -23.423 -19.541 1.00 88.25 90 GLN A CA 1
ATOM 685 C C . GLN A 1 90 ? 27.129 -22.548 -18.340 1.00 88.25 90 GLN A C 1
ATOM 687 O O . GLN A 1 90 ? 28.311 -22.460 -17.979 1.00 88.25 90 GLN A O 1
ATOM 692 N N . ARG A 1 91 ? 26.130 -21.980 -17.653 1.00 89.00 91 ARG A N 1
ATOM 693 C CA . ARG A 1 91 ? 26.296 -21.230 -16.394 1.00 89.00 91 ARG A CA 1
ATOM 694 C C . ARG A 1 91 ? 26.582 -22.125 -15.177 1.00 89.00 91 ARG A C 1
ATOM 696 O O . ARG A 1 91 ? 26.745 -21.611 -14.073 1.00 89.00 91 ARG A O 1
ATOM 703 N N . GLY A 1 92 ? 26.680 -23.443 -15.363 1.00 87.12 92 GLY A N 1
ATOM 704 C CA . GLY A 1 92 ? 26.970 -24.413 -14.305 1.00 87.12 92 GLY A CA 1
ATOM 705 C C . GLY A 1 92 ? 25.747 -24.831 -13.490 1.00 87.12 92 GLY A C 1
ATOM 706 O O . GLY A 1 92 ? 25.911 -25.357 -12.394 1.00 87.12 92 GLY A O 1
ATOM 707 N N . LYS A 1 93 ? 24.536 -24.590 -14.007 1.00 87.50 93 LYS A N 1
ATOM 708 C CA . LYS A 1 93 ? 23.264 -24.991 -13.394 1.00 87.50 93 LYS A CA 1
ATOM 709 C C . LYS A 1 93 ? 22.440 -25.816 -14.395 1.00 87.50 93 LYS A C 1
ATOM 711 O O . LYS A 1 93 ? 21.411 -25.337 -14.871 1.00 87.50 93 LYS A O 1
ATOM 716 N N . PRO A 1 94 ? 22.907 -27.008 -14.806 1.00 88.62 94 PRO A N 1
ATOM 717 C CA . PRO A 1 94 ? 22.163 -27.819 -15.759 1.00 88.62 94 PRO A CA 1
ATOM 718 C C . PRO A 1 94 ? 20.833 -28.266 -15.144 1.00 88.62 94 PRO A C 1
ATOM 720 O O . PRO A 1 94 ? 20.788 -28.762 -14.020 1.00 88.62 94 PRO A O 1
ATOM 723 N N . PHE A 1 95 ? 19.752 -28.060 -15.891 1.00 90.12 95 PHE A N 1
ATOM 724 C CA . PHE A 1 95 ? 18.404 -28.428 -15.484 1.00 90.12 95 PHE A CA 1
ATOM 725 C C . PHE A 1 95 ? 17.683 -29.042 -16.683 1.00 90.12 95 PHE A C 1
ATOM 727 O O . PHE A 1 95 ? 17.485 -28.385 -17.703 1.00 90.12 95 PHE A O 1
ATOM 734 N N . VAL A 1 96 ? 17.362 -30.330 -16.573 1.00 90.56 96 VAL A N 1
ATOM 735 C CA . VAL A 1 96 ? 16.639 -31.100 -17.591 1.00 90.56 96 VAL A CA 1
ATOM 736 C C . VAL A 1 96 ? 15.493 -31.812 -16.892 1.00 90.56 96 VAL A C 1
ATOM 738 O O . VAL A 1 96 ? 15.685 -32.877 -16.303 1.00 90.56 96 VAL A O 1
ATOM 741 N N . ASP A 1 97 ? 14.318 -31.198 -16.909 1.00 92.25 97 ASP A N 1
ATOM 742 C CA . ASP A 1 97 ? 13.115 -31.805 -16.349 1.00 92.25 97 ASP A CA 1
ATOM 743 C C . ASP A 1 97 ? 12.517 -32.876 -17.274 1.00 92.25 97 ASP A C 1
ATOM 745 O O . ASP A 1 97 ? 12.910 -33.052 -18.437 1.00 92.25 97 ASP A O 1
ATOM 749 N N . TYR A 1 98 ? 11.579 -33.645 -16.725 1.00 88.19 98 TYR A N 1
ATOM 750 C CA . TYR A 1 98 ? 10.902 -34.706 -17.457 1.00 88.19 98 TYR A CA 1
ATOM 751 C C . TYR A 1 98 ? 10.070 -34.175 -18.632 1.00 88.19 98 TYR A C 1
ATOM 753 O O . TYR A 1 98 ? 10.015 -34.855 -19.654 1.00 88.19 98 TYR A O 1
ATOM 761 N N . PHE A 1 99 ? 9.486 -32.971 -18.546 1.00 90.19 99 PHE A N 1
ATOM 762 C CA . PHE A 1 99 ? 8.729 -32.370 -19.651 1.00 90.19 99 PHE A CA 1
ATOM 763 C C . PHE A 1 99 ? 9.632 -32.098 -20.850 1.00 90.19 99 PHE A C 1
ATOM 765 O O . PHE A 1 99 ? 9.308 -32.465 -21.978 1.00 90.19 99 PHE A O 1
ATOM 772 N N . LEU A 1 100 ? 10.795 -31.497 -20.609 1.00 91.75 100 LEU A N 1
ATOM 773 C CA . LEU A 1 100 ? 11.800 -31.234 -21.623 1.00 91.75 100 LEU A CA 1
ATOM 774 C C . LEU A 1 100 ? 12.280 -32.548 -22.246 1.00 91.75 100 LEU A C 1
ATOM 776 O O . LEU A 1 100 ? 12.473 -32.625 -23.458 1.00 91.75 100 LEU A O 1
ATOM 780 N N . ALA A 1 101 ? 12.454 -33.594 -21.437 1.00 91.88 101 ALA A N 1
ATOM 781 C CA . ALA A 1 101 ? 12.878 -34.901 -21.922 1.00 91.88 101 ALA A CA 1
ATOM 782 C C . ALA A 1 101 ? 11.800 -35.646 -22.726 1.00 91.88 101 ALA A C 1
ATOM 784 O O . ALA A 1 101 ? 12.143 -36.315 -23.700 1.00 91.88 101 ALA A O 1
ATOM 785 N N . ASP A 1 102 ? 10.527 -35.536 -22.352 1.00 90.50 102 ASP A N 1
ATOM 786 C CA . ASP A 1 102 ? 9.424 -36.226 -23.027 1.00 90.50 102 ASP A CA 1
ATOM 787 C C . ASP A 1 102 ? 8.981 -35.520 -24.314 1.00 90.50 102 ASP A C 1
ATOM 789 O O . ASP A 1 102 ? 8.656 -36.175 -25.309 1.00 90.50 102 ASP A O 1
ATOM 793 N N . GLU A 1 103 ? 8.965 -34.187 -24.316 1.00 93.12 103 GLU A N 1
ATOM 794 C CA . GLU A 1 103 ? 8.457 -33.400 -25.443 1.00 93.12 103 GLU A CA 1
ATOM 795 C C . GLU A 1 103 ? 9.516 -33.149 -26.519 1.00 93.12 103 GLU A C 1
ATOM 797 O O . GLU A 1 103 ? 9.182 -33.005 -27.698 1.00 93.12 103 GLU A O 1
ATOM 802 N N . LEU A 1 104 ? 10.795 -33.107 -26.136 1.00 94.81 104 LEU A N 1
ATOM 803 C CA . LEU A 1 104 ? 11.899 -32.744 -27.025 1.00 94.81 104 LEU A CA 1
ATOM 804 C C . LEU A 1 104 ? 12.801 -33.955 -27.316 1.00 94.81 104 LEU A C 1
ATOM 806 O O . LEU A 1 104 ? 12.784 -34.955 -26.598 1.00 94.81 104 LEU A O 1
ATOM 810 N N . PRO A 1 105 ? 13.640 -33.924 -28.371 1.00 94.81 105 PRO A N 1
ATOM 811 C CA . PRO A 1 105 ? 14.419 -35.089 -28.793 1.00 94.81 105 PRO A CA 1
ATOM 812 C C . PRO A 1 105 ? 15.634 -35.390 -27.886 1.00 94.81 105 PRO A C 1
ATOM 814 O O . PRO A 1 105 ? 16.648 -35.902 -28.368 1.00 94.81 105 PRO A O 1
ATOM 817 N N . LEU A 1 106 ? 15.557 -35.124 -26.575 1.00 96.06 106 LEU A N 1
ATOM 818 C CA . LEU A 1 106 ? 16.636 -35.383 -25.614 1.00 96.06 106 LEU A CA 1
ATOM 819 C C . LEU A 1 106 ? 16.932 -36.882 -25.433 1.00 96.06 106 LEU A C 1
ATOM 821 O O . LEU A 1 106 ? 18.106 -37.251 -25.529 1.00 96.06 106 LEU A O 1
ATOM 825 N N . PRO A 1 107 ? 15.944 -37.793 -25.292 1.00 94.50 107 PRO A N 1
ATOM 826 C CA . PRO A 1 107 ? 16.213 -39.231 -25.246 1.00 94.50 107 PRO A CA 1
ATOM 827 C C . PRO A 1 107 ? 16.871 -39.742 -26.533 1.00 94.50 107 PRO A C 1
ATOM 829 O O . PRO A 1 107 ? 17.747 -40.609 -26.501 1.00 94.50 107 PRO A O 1
ATOM 832 N N . GLN A 1 108 ? 16.493 -39.187 -27.691 1.00 94.25 108 GLN A N 1
ATOM 833 C CA . GLN A 1 108 ? 17.117 -39.526 -28.970 1.00 94.25 108 GLN A CA 1
ATOM 834 C C . GLN A 1 108 ? 18.562 -39.018 -29.041 1.00 94.25 108 GLN A C 1
ATOM 836 O O . GLN A 1 108 ? 19.443 -39.764 -29.475 1.00 94.25 108 GLN A O 1
ATOM 841 N N . ALA A 1 109 ? 18.815 -37.784 -28.602 1.00 96.50 109 ALA A N 1
ATOM 842 C CA . ALA A 1 109 ? 20.148 -37.198 -28.538 1.00 96.50 109 ALA A CA 1
ATOM 843 C C . ALA A 1 109 ? 21.066 -37.991 -27.592 1.00 96.50 109 ALA A C 1
ATOM 845 O O . ALA A 1 109 ? 22.146 -38.424 -27.997 1.00 96.50 109 ALA A O 1
ATOM 846 N N . ALA A 1 110 ? 20.602 -38.295 -26.378 1.00 96.50 110 ALA A N 1
ATOM 847 C CA . ALA A 1 110 ? 21.315 -39.134 -25.418 1.00 96.50 110 ALA A CA 1
ATOM 848 C C . ALA A 1 110 ? 21.590 -40.543 -25.979 1.00 96.50 110 ALA A C 1
ATOM 850 O O . ALA A 1 110 ? 22.704 -41.060 -25.870 1.00 96.50 110 ALA A O 1
ATOM 851 N N . ARG A 1 111 ? 20.627 -41.153 -26.683 1.00 95.25 111 ARG A N 1
ATOM 852 C CA . ARG A 1 111 ? 20.838 -42.441 -27.364 1.00 95.25 111 ARG A CA 1
ATOM 853 C C . ARG A 1 111 ? 21.925 -42.362 -28.440 1.00 95.25 111 ARG A C 1
ATOM 855 O O . ARG A 1 111 ? 22.748 -43.270 -28.536 1.00 95.25 111 ARG A O 1
ATOM 862 N N . GLN A 1 112 ? 21.972 -41.289 -29.231 1.00 95.12 112 GLN A N 1
ATOM 863 C CA . GLN A 1 112 ? 23.025 -41.076 -30.237 1.00 95.12 112 GLN A CA 1
ATOM 864 C C . GLN A 1 112 ? 24.414 -40.874 -29.616 1.00 95.12 112 GLN A C 1
ATOM 866 O O . GLN A 1 112 ? 25.418 -41.197 -30.251 1.00 95.12 112 GLN A O 1
ATOM 871 N N . LEU A 1 113 ? 24.475 -40.382 -28.377 1.00 95.81 113 LEU A N 1
ATOM 872 C CA . LEU A 1 113 ? 25.700 -40.260 -27.578 1.00 95.81 113 LEU A CA 1
ATOM 873 C C . LEU A 1 113 ? 26.080 -41.571 -26.854 1.00 95.81 113 LEU A C 1
ATOM 875 O O . LEU A 1 113 ? 27.113 -41.654 -26.184 1.00 95.81 113 LEU A O 1
ATOM 879 N N . GLY A 1 114 ? 25.286 -42.632 -27.036 1.00 96.00 114 GLY A N 1
ATOM 880 C CA . GLY A 1 114 ? 25.571 -43.976 -26.541 1.00 96.00 114 GLY A CA 1
ATOM 881 C C . GLY A 1 114 ? 25.120 -44.230 -25.104 1.00 96.00 114 GLY A C 1
ATOM 882 O O . GLY A 1 114 ? 25.714 -45.084 -24.442 1.00 96.00 114 GLY A O 1
ATOM 883 N N . TYR A 1 115 ? 24.122 -43.494 -24.613 1.00 97.38 115 TYR A N 1
ATOM 884 C CA . TYR A 1 115 ? 23.466 -43.761 -23.332 1.00 97.38 115 TYR A CA 1
ATOM 885 C C . TYR A 1 115 ? 22.294 -44.746 -23.491 1.00 97.38 115 TYR A C 1
ATOM 887 O O . TYR A 1 115 ? 21.676 -44.854 -24.556 1.00 97.38 115 TYR A O 1
ATOM 895 N N . GLY A 1 116 ? 22.009 -45.487 -22.419 1.00 95.12 116 GLY A N 1
ATOM 896 C CA . GLY A 1 116 ? 20.890 -46.427 -22.287 1.00 95.12 116 GLY A CA 1
ATOM 897 C C . GLY A 1 116 ? 19.685 -45.864 -21.521 1.00 95.12 116 GLY A C 1
ATOM 898 O O . GLY A 1 116 ? 18.606 -46.458 -21.549 1.00 95.12 116 GLY A O 1
ATOM 899 N N . GLY A 1 117 ? 19.860 -44.714 -20.873 1.00 96.12 117 GLY A N 1
ATOM 900 C CA . GLY A 1 117 ? 18.810 -43.945 -20.215 1.00 96.12 117 GLY A CA 1
ATOM 901 C C . GLY A 1 117 ? 19.257 -42.511 -19.941 1.00 96.12 117 GLY A C 1
ATOM 902 O O . GLY A 1 117 ? 20.433 -42.187 -20.123 1.00 96.12 117 GLY A O 1
ATOM 903 N N . ILE A 1 118 ? 18.329 -41.665 -19.509 1.00 96.44 118 ILE A N 1
ATOM 904 C CA . ILE A 1 118 ? 18.563 -40.266 -19.133 1.00 96.44 118 ILE A CA 1
ATOM 905 C C . ILE A 1 118 ? 17.940 -39.999 -17.766 1.00 96.44 118 ILE A C 1
ATOM 907 O O . ILE A 1 118 ? 16.808 -40.410 -17.519 1.00 96.44 118 ILE A O 1
ATOM 911 N N . GLN A 1 119 ? 18.702 -39.361 -16.884 1.00 94.50 119 GLN A N 1
ATOM 912 C CA . GLN A 1 119 ? 18.232 -38.891 -15.587 1.00 94.50 119 GLN A CA 1
ATOM 913 C C . GLN A 1 119 ? 17.615 -37.503 -15.754 1.00 94.50 119 GLN A C 1
ATOM 915 O O . GLN A 1 119 ? 18.170 -36.678 -16.476 1.00 94.50 119 GLN A O 1
ATOM 920 N N . VAL A 1 120 ? 16.462 -37.254 -15.148 1.00 93.06 120 VAL A N 1
ATOM 921 C CA . VAL A 1 120 ? 15.683 -36.024 -15.320 1.00 93.06 120 VAL A CA 1
ATOM 922 C C . VAL A 1 120 ? 15.058 -35.602 -13.998 1.00 93.06 120 VAL A C 1
ATOM 924 O O . VAL A 1 120 ? 14.845 -36.435 -13.115 1.00 93.06 120 VAL A O 1
ATOM 927 N N . TRP A 1 121 ? 14.769 -34.312 -13.878 1.00 89.12 121 TRP A N 1
ATOM 928 C CA . TRP A 1 121 ? 14.061 -33.755 -12.729 1.00 89.12 121 TRP A CA 1
ATOM 929 C C . TRP A 1 121 ? 12.555 -34.016 -12.855 1.00 89.12 121 TRP A C 1
ATOM 931 O O . TRP A 1 121 ? 11.957 -33.689 -13.880 1.00 89.12 121 TRP A O 1
ATOM 941 N N . GLU A 1 122 ? 11.948 -34.602 -11.830 1.00 82.44 122 GLU A N 1
ATOM 942 C CA . GLU A 1 122 ? 10.493 -34.672 -11.650 1.00 82.44 122 GLU A CA 1
ATOM 943 C C . GLU A 1 122 ? 9.956 -33.381 -11.033 1.00 82.44 122 GLU A C 1
ATOM 945 O O . GLU A 1 122 ? 10.698 -32.592 -10.450 1.00 82.44 122 GLU A O 1
ATOM 950 N N . ASN A 1 123 ? 8.637 -33.190 -11.108 1.00 78.12 123 ASN A N 1
ATOM 951 C CA . ASN A 1 123 ? 7.973 -32.037 -10.488 1.00 78.12 123 ASN A CA 1
ATOM 952 C C . ASN A 1 123 ? 8.208 -31.932 -8.970 1.00 78.12 123 ASN A C 1
ATOM 954 O O . ASN A 1 123 ? 8.094 -30.837 -8.429 1.00 78.12 123 ASN A O 1
ATOM 958 N N . ASP A 1 124 ? 8.476 -33.046 -8.282 1.00 73.69 124 ASP A N 1
ATOM 959 C CA . ASP A 1 124 ? 8.691 -33.088 -6.832 1.00 73.69 124 ASP A CA 1
ATOM 960 C C . ASP A 1 124 ? 10.170 -33.233 -6.426 1.00 73.69 124 ASP A C 1
ATOM 962 O O . ASP A 1 124 ? 10.468 -33.387 -5.243 1.00 73.69 124 ASP A O 1
ATOM 966 N N . ASP A 1 125 ? 11.108 -33.146 -7.378 1.00 71.31 125 ASP A N 1
ATOM 967 C CA . ASP A 1 125 ? 12.543 -33.172 -7.089 1.00 71.31 125 ASP A CA 1
ATOM 968 C C . ASP A 1 125 ? 13.056 -31.801 -6.625 1.00 71.31 125 ASP A C 1
ATOM 970 O O . ASP A 1 125 ? 12.992 -30.821 -7.363 1.00 71.31 125 ASP A O 1
ATOM 974 N N . TRP A 1 126 ? 13.653 -31.731 -5.429 1.00 49.62 126 TRP A N 1
ATOM 975 C CA . TRP A 1 126 ? 14.110 -30.457 -4.842 1.00 49.62 126 TRP A CA 1
ATOM 976 C C . TRP A 1 126 ? 15.634 -30.310 -4.645 1.00 49.62 126 TRP A C 1
ATOM 978 O O . TRP A 1 126 ? 16.112 -29.190 -4.468 1.00 49.62 126 TRP A O 1
ATOM 988 N N . ALA A 1 127 ? 16.432 -31.388 -4.697 1.00 61.41 127 ALA A N 1
ATOM 989 C CA . ALA A 1 127 ? 17.904 -31.291 -4.585 1.00 61.41 127 ALA A CA 1
ATOM 990 C C . ALA A 1 127 ? 18.692 -32.146 -5.583 1.00 61.41 127 ALA A C 1
ATOM 992 O O . ALA A 1 127 ? 19.820 -31.800 -5.937 1.00 61.41 127 ALA A O 1
ATOM 993 N N . SER A 1 128 ? 18.126 -33.262 -6.032 1.00 78.56 128 SER A N 1
ATOM 994 C CA . SER A 1 128 ? 18.741 -34.122 -7.040 1.00 78.56 128 SER A CA 1
ATOM 995 C C . SER A 1 128 ? 17.654 -34.779 -7.884 1.00 78.56 128 SER A C 1
ATOM 997 O O . SER A 1 128 ? 16.615 -35.131 -7.317 1.00 78.56 128 SER A O 1
ATOM 999 N N . PRO A 1 129 ? 17.880 -34.955 -9.197 1.00 84.31 129 PRO A N 1
ATOM 1000 C CA . PRO A 1 129 ? 16.913 -35.601 -10.064 1.00 84.31 129 PRO A CA 1
ATOM 1001 C C . PRO A 1 129 ? 16.762 -37.058 -9.645 1.00 84.31 129 PRO A C 1
ATOM 1003 O O . PRO A 1 129 ? 17.738 -37.813 -9.588 1.00 84.31 129 PRO A O 1
ATOM 1006 N N . SER A 1 130 ? 15.540 -37.461 -9.341 1.00 86.25 130 SER A N 1
ATOM 1007 C CA . SER A 1 130 ? 15.237 -38.807 -8.873 1.00 86.25 130 SER A CA 1
ATOM 1008 C C . SER A 1 130 ? 14.713 -39.697 -9.988 1.00 86.25 130 SER A C 1
ATOM 1010 O O . SER A 1 130 ? 14.629 -40.905 -9.793 1.00 86.25 130 SER A O 1
ATOM 1012 N N . SER A 1 131 ? 14.385 -39.170 -11.164 1.00 92.00 131 SER A N 1
ATOM 1013 C CA . SER A 1 131 ? 13.768 -39.969 -12.218 1.00 92.00 131 SER A CA 1
ATOM 1014 C C . SER A 1 131 ? 14.728 -40.307 -13.335 1.00 92.00 131 SER A C 1
ATOM 1016 O O . SER A 1 131 ? 15.559 -39.506 -13.754 1.00 92.00 131 SER A O 1
ATOM 1018 N N . VAL A 1 132 ? 14.625 -41.538 -13.823 1.00 93.75 132 VAL A N 1
ATOM 1019 C CA . VAL A 1 132 ? 15.425 -42.025 -14.940 1.00 93.75 132 VAL A CA 1
ATOM 1020 C C . VAL A 1 132 ? 14.510 -42.656 -15.973 1.00 93.75 132 VAL A C 1
ATOM 1022 O O . VAL A 1 132 ? 13.876 -43.684 -15.718 1.00 93.75 132 VAL A O 1
ATOM 1025 N N . PHE A 1 133 ? 14.499 -42.095 -17.181 1.00 94.81 133 PHE A N 1
ATOM 1026 C CA . PHE A 1 133 ? 13.900 -42.748 -18.336 1.00 94.81 133 PHE A CA 1
ATOM 1027 C C . PHE A 1 133 ? 14.909 -43.704 -18.973 1.00 94.81 133 PHE A C 1
ATOM 1029 O O . PHE A 1 133 ? 15.933 -43.282 -19.514 1.00 94.81 133 PHE A O 1
ATOM 1036 N N . VAL A 1 134 ? 14.628 -45.006 -18.930 1.00 95.00 134 VAL A N 1
ATOM 1037 C CA . VAL A 1 134 ? 15.511 -46.050 -19.468 1.00 95.00 134 VAL A CA 1
ATOM 1038 C C . VAL A 1 134 ? 14.895 -46.668 -20.713 1.00 95.00 134 VAL A C 1
ATOM 1040 O O . VAL A 1 134 ? 13.785 -47.189 -20.658 1.00 95.00 134 VAL A O 1
ATOM 1043 N N . TRP A 1 135 ? 15.637 -46.686 -21.823 1.00 94.62 135 TRP A N 1
ATOM 1044 C CA . TRP A 1 135 ? 15.259 -47.409 -23.047 1.00 94.62 135 TRP A CA 1
ATOM 1045 C C . TRP A 1 135 ? 16.068 -48.688 -23.274 1.00 94.62 135 TRP A C 1
ATOM 1047 O O . TRP A 1 135 ? 15.633 -49.567 -24.015 1.00 94.62 135 TRP A O 1
ATOM 1057 N N . ASP A 1 136 ? 17.231 -48.827 -22.639 1.00 94.00 136 ASP A N 1
ATOM 1058 C CA . ASP A 1 136 ? 18.069 -50.026 -22.698 1.00 94.00 136 ASP A CA 1
ATOM 1059 C C . ASP A 1 136 ? 17.582 -51.106 -21.716 1.00 94.00 136 ASP A C 1
ATOM 1061 O O . ASP A 1 136 ? 18.285 -51.551 -20.809 1.00 94.00 136 ASP A O 1
ATOM 1065 N N . ILE A 1 137 ? 16.322 -51.513 -21.893 1.00 92.69 137 ILE A N 1
ATOM 1066 C CA . ILE A 1 137 ? 15.590 -52.387 -20.966 1.00 92.69 137 ILE A CA 1
ATOM 1067 C C . ILE A 1 137 ? 16.265 -53.755 -20.778 1.00 92.69 137 ILE A C 1
ATOM 1069 O O . ILE A 1 137 ? 16.137 -54.369 -19.724 1.00 92.69 137 ILE A O 1
ATOM 1073 N N . GLN A 1 138 ? 17.028 -54.236 -21.760 1.00 90.88 138 GLN A N 1
ATOM 1074 C CA . GLN A 1 138 ? 17.772 -55.500 -21.661 1.00 90.88 138 GLN A CA 1
ATOM 1075 C C . GLN A 1 138 ? 18.857 -55.498 -20.568 1.00 90.88 138 GLN A C 1
ATOM 1077 O O . GLN A 1 138 ? 19.241 -56.569 -20.102 1.00 90.88 138 GLN A O 1
ATOM 1082 N N . ASN A 1 139 ? 19.316 -54.315 -20.146 1.00 91.62 139 ASN A N 1
ATOM 1083 C CA . ASN A 1 139 ? 20.271 -54.129 -19.054 1.00 91.62 139 ASN A CA 1
ATOM 1084 C C . ASN A 1 139 ? 19.593 -53.749 -17.724 1.00 91.62 139 ASN A C 1
ATOM 1086 O O . ASN A 1 139 ? 20.275 -53.541 -16.722 1.00 91.62 139 ASN A O 1
ATOM 1090 N N . VAL A 1 140 ? 18.257 -53.704 -17.686 1.00 92.19 140 VAL A N 1
ATOM 1091 C CA . VAL A 1 140 ? 17.475 -53.532 -16.457 1.00 92.19 140 VAL A CA 1
ATOM 1092 C C . VAL A 1 140 ? 17.206 -54.899 -15.837 1.00 92.19 140 VAL A C 1
ATOM 1094 O O . VAL A 1 140 ? 16.555 -55.757 -16.438 1.00 92.19 140 VAL A O 1
ATOM 1097 N N . ARG A 1 141 ? 17.670 -55.111 -14.603 1.00 92.56 141 ARG A N 1
ATOM 1098 C CA . ARG A 1 141 ? 17.454 -56.369 -13.878 1.00 92.56 141 ARG A CA 1
ATOM 1099 C C . ARG A 1 141 ? 16.403 -56.181 -12.796 1.00 92.56 141 ARG A C 1
ATOM 1101 O O . ARG A 1 141 ? 16.641 -55.510 -11.799 1.00 92.56 141 ARG A O 1
ATOM 1108 N N . ARG A 1 142 ? 15.251 -56.834 -12.941 1.00 91.56 142 ARG A N 1
ATOM 1109 C CA . ARG A 1 142 ? 14.275 -56.932 -11.847 1.00 91.56 142 ARG A CA 1
ATOM 1110 C C . ARG A 1 142 ? 14.876 -57.730 -10.689 1.00 91.56 142 ARG A C 1
ATOM 1112 O O . ARG A 1 142 ? 15.381 -58.833 -10.907 1.00 91.56 142 ARG A O 1
ATOM 1119 N N . LEU A 1 143 ? 14.806 -57.190 -9.474 1.00 90.62 143 LEU A N 1
ATOM 1120 C CA . LEU A 1 143 ? 15.299 -57.884 -8.289 1.00 90.62 143 LEU A CA 1
ATOM 1121 C C . LEU A 1 143 ? 14.399 -59.071 -7.939 1.00 90.62 143 LEU A C 1
ATOM 1123 O O . LEU A 1 143 ? 13.172 -59.014 -8.065 1.00 90.62 143 LEU A O 1
ATOM 1127 N N . SER A 1 144 ? 15.012 -60.156 -7.468 1.00 88.12 144 SER A N 1
ATOM 1128 C CA . SER A 1 144 ? 14.266 -61.292 -6.926 1.00 88.12 144 SER A CA 1
ATOM 1129 C C . SER A 1 144 ? 13.489 -60.889 -5.658 1.00 88.12 144 SER A C 1
ATOM 1131 O O . SER A 1 144 ? 13.822 -59.886 -5.015 1.00 88.12 144 SER A O 1
ATOM 1133 N N . PRO A 1 145 ? 12.458 -61.655 -5.248 1.00 84.25 145 PRO A N 1
ATOM 1134 C CA . PRO A 1 145 ? 11.728 -61.381 -4.008 1.00 84.25 145 PRO A CA 1
ATOM 1135 C C . PRO A 1 145 ? 12.628 -61.319 -2.765 1.00 84.25 145 PRO A C 1
ATOM 1137 O O . PRO A 1 145 ? 12.396 -60.497 -1.884 1.00 84.25 145 PRO A O 1
ATOM 1140 N N . GLU A 1 146 ? 13.675 -62.149 -2.708 1.00 84.44 146 GLU A N 1
ATOM 1141 C CA . GLU A 1 146 ? 14.643 -62.163 -1.605 1.00 84.44 146 GLU A CA 1
ATOM 1142 C C . GLU A 1 146 ? 15.510 -60.895 -1.583 1.00 84.44 146 GLU A C 1
ATOM 1144 O O . GLU A 1 146 ? 15.653 -60.274 -0.532 1.00 84.44 146 GLU A O 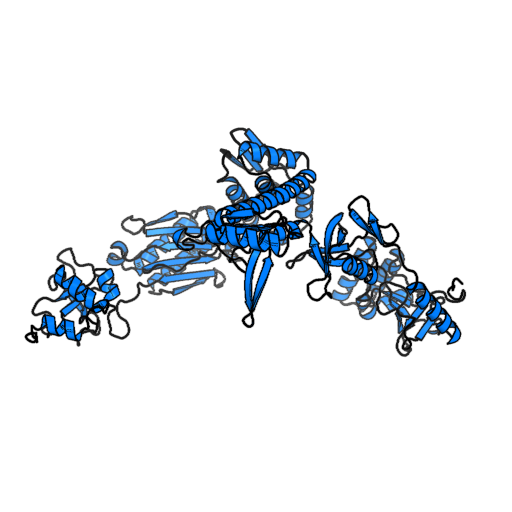1
ATOM 1149 N N . GLU A 1 147 ? 16.035 -60.466 -2.736 1.00 85.88 147 GLU A N 1
ATOM 1150 C CA . GLU A 1 147 ? 16.797 -59.212 -2.862 1.00 85.88 147 GLU A CA 1
ATOM 1151 C C . GLU A 1 147 ? 15.920 -57.996 -2.534 1.00 85.88 147 GLU A C 1
ATOM 1153 O O . GLU A 1 147 ? 16.332 -57.105 -1.794 1.00 85.88 147 GLU A O 1
ATOM 1158 N N . SER A 1 148 ? 14.673 -57.992 -3.012 1.00 84.19 148 SER A N 1
ATOM 1159 C CA . SER A 1 148 ? 13.700 -56.934 -2.720 1.00 84.19 148 SER A CA 1
ATOM 1160 C C . SER A 1 148 ? 13.370 -56.856 -1.225 1.00 84.19 148 SER A C 1
ATOM 1162 O O . SER A 1 148 ? 13.250 -55.762 -0.681 1.00 84.19 148 SER A O 1
ATOM 1164 N N . ALA A 1 149 ? 13.248 -57.993 -0.530 1.00 79.38 149 ALA A N 1
ATOM 1165 C CA . ALA A 1 149 ? 13.026 -58.027 0.917 1.00 79.38 149 ALA A CA 1
ATOM 1166 C C . ALA A 1 149 ? 14.227 -57.482 1.710 1.00 79.38 149 ALA A C 1
ATOM 1168 O O . ALA A 1 149 ? 14.034 -56.804 2.717 1.00 79.38 149 ALA A O 1
ATOM 1169 N N . GLN A 1 150 ? 15.457 -57.734 1.247 1.00 82.25 150 GLN A N 1
ATOM 1170 C CA . GLN A 1 150 ? 16.671 -57.178 1.857 1.00 82.25 150 GLN A CA 1
ATOM 1171 C C . GLN A 1 150 ? 16.744 -55.658 1.692 1.00 82.25 150 GLN A C 1
ATOM 1173 O O . GLN A 1 150 ? 17.016 -54.960 2.665 1.00 82.25 150 GLN A O 1
ATOM 1178 N N . VAL A 1 151 ? 16.434 -55.145 0.498 1.00 82.00 151 VAL A N 1
ATOM 1179 C CA . VAL A 1 151 ? 16.346 -53.699 0.238 1.00 82.00 151 VAL A CA 1
ATOM 1180 C C . VAL A 1 151 ? 15.276 -53.058 1.127 1.00 82.00 151 VAL A C 1
ATOM 1182 O O . VAL A 1 151 ? 15.543 -52.068 1.798 1.00 82.00 151 VAL A O 1
ATOM 1185 N N . ARG A 1 152 ? 14.085 -53.660 1.229 1.00 82.12 152 ARG A N 1
ATOM 1186 C CA . ARG A 1 152 ? 13.017 -53.175 2.122 1.00 82.12 152 ARG A CA 1
ATOM 1187 C C . ARG A 1 152 ? 13.463 -53.124 3.582 1.00 82.12 152 ARG A C 1
ATOM 1189 O O . ARG A 1 152 ? 13.243 -52.123 4.249 1.00 82.12 152 ARG A O 1
ATOM 1196 N N . ALA A 1 153 ? 14.114 -54.179 4.071 1.00 74.62 153 ALA A N 1
ATOM 1197 C CA . ALA A 1 153 ? 14.612 -54.242 5.444 1.00 74.62 153 ALA A CA 1
ATOM 1198 C C . ALA A 1 153 ? 15.745 -53.239 5.726 1.00 74.62 153 ALA A C 1
ATOM 1200 O O . ALA A 1 153 ? 15.875 -52.779 6.859 1.00 74.62 153 ALA A O 1
ATOM 1201 N N . TYR A 1 154 ? 16.555 -52.904 4.718 1.00 78.06 154 TYR A N 1
ATOM 1202 C CA . TYR A 1 154 ? 17.561 -51.846 4.801 1.00 78.06 154 TYR A CA 1
ATOM 1203 C C . TYR A 1 154 ? 16.892 -50.482 5.032 1.00 78.06 154 TYR A C 1
ATOM 1205 O O . TYR A 1 154 ? 17.121 -49.858 6.067 1.00 78.06 154 TYR A O 1
ATOM 1213 N N . PHE A 1 155 ? 15.977 -50.083 4.142 1.00 72.19 155 PHE A N 1
ATOM 1214 C CA . PHE A 1 155 ? 15.307 -48.779 4.217 1.00 72.19 155 PHE A CA 1
ATOM 1215 C C . PHE A 1 155 ? 14.349 -48.654 5.417 1.00 72.19 155 PHE A C 1
ATOM 1217 O O . PHE A 1 155 ? 14.269 -47.593 6.027 1.00 72.19 155 PHE A O 1
ATOM 1224 N N . MET A 1 156 ? 13.697 -49.744 5.845 1.00 68.06 156 MET A N 1
ATOM 1225 C CA . MET A 1 156 ? 12.884 -49.753 7.074 1.00 68.06 156 MET A CA 1
ATOM 1226 C C . MET A 1 156 ? 13.715 -49.590 8.359 1.00 68.06 156 MET A C 1
ATOM 1228 O O . MET A 1 156 ? 13.185 -49.131 9.367 1.00 68.06 156 MET A O 1
ATOM 1232 N N . ASN A 1 157 ? 14.997 -49.977 8.358 1.00 61.59 157 ASN A N 1
ATOM 1233 C CA . ASN A 1 157 ? 15.884 -49.785 9.511 1.00 61.59 157 ASN A CA 1
ATOM 1234 C C . ASN A 1 157 ? 16.567 -48.411 9.512 1.00 61.59 157 ASN A C 1
ATOM 1236 O O . ASN A 1 157 ? 16.822 -47.886 10.594 1.00 61.59 157 ASN A O 1
ATOM 1240 N N . GLU A 1 158 ? 16.850 -47.820 8.345 1.00 54.38 158 GLU A N 1
ATOM 1241 C CA . GLU A 1 158 ? 17.328 -46.430 8.260 1.00 54.38 158 GLU A CA 1
ATOM 1242 C C . GLU A 1 158 ? 16.285 -45.438 8.793 1.00 54.38 158 GLU A C 1
ATOM 1244 O O . GLU A 1 158 ? 16.644 -44.543 9.553 1.00 54.38 158 GLU A O 1
ATOM 1249 N N . GLN A 1 159 ? 14.992 -45.674 8.541 1.00 52.22 159 GLN A N 1
ATOM 1250 C CA . GLN A 1 159 ? 13.893 -44.897 9.141 1.00 52.22 159 GLN A CA 1
ATOM 1251 C C . GLN A 1 159 ? 13.785 -45.035 10.681 1.00 52.22 159 GLN A C 1
ATOM 1253 O O . GLN A 1 159 ? 12.968 -44.369 11.310 1.00 52.22 159 GLN A O 1
ATOM 1258 N N . GLY A 1 160 ? 14.597 -45.895 11.315 1.00 40.22 160 GLY A N 1
ATOM 1259 C CA . GLY A 1 160 ? 14.639 -46.118 12.766 1.00 40.22 160 GLY A CA 1
ATOM 1260 C C . GLY A 1 160 ? 15.831 -45.487 13.504 1.00 40.22 160 GLY A C 1
ATOM 1261 O O . GLY A 1 160 ? 15.977 -45.719 14.709 1.00 40.22 160 GLY A O 1
ATOM 1262 N N . ILE A 1 161 ? 16.702 -44.719 12.836 1.00 45.34 161 ILE A N 1
ATOM 1263 C CA . ILE A 1 161 ? 17.810 -44.000 13.489 1.00 45.34 161 ILE A CA 1
ATOM 1264 C C . ILE A 1 161 ? 17.296 -42.635 13.975 1.00 45.34 161 ILE A C 1
ATOM 1266 O O . ILE A 1 161 ? 17.158 -41.702 13.195 1.00 45.34 161 ILE A O 1
ATOM 1270 N N . ARG A 1 162 ? 17.016 -42.510 15.281 1.00 45.88 162 ARG A N 1
ATOM 1271 C CA . ARG A 1 162 ? 16.739 -41.213 15.930 1.00 45.88 162 ARG A CA 1
ATOM 1272 C C . ARG A 1 162 ? 17.954 -40.292 15.802 1.00 45.88 162 ARG A C 1
ATOM 1274 O O . ARG A 1 162 ? 19.032 -40.653 16.276 1.00 45.88 162 ARG A O 1
ATOM 1281 N N . MET A 1 163 ? 17.745 -39.122 15.213 1.00 58.19 163 MET A N 1
ATOM 1282 C CA . MET A 1 163 ? 18.764 -38.093 14.992 1.00 58.19 163 MET A CA 1
ATOM 1283 C C . MET A 1 163 ? 18.822 -37.088 16.155 1.00 58.19 163 MET A C 1
ATOM 1285 O O . MET A 1 163 ? 17.890 -37.008 16.961 1.00 58.19 163 MET A O 1
ATOM 1289 N N . GLU A 1 164 ? 19.937 -36.364 16.299 1.00 62.84 164 GLU A N 1
ATOM 1290 C CA . GLU A 1 164 ? 20.175 -35.464 17.440 1.00 62.84 164 GLU A CA 1
ATOM 1291 C C . GLU A 1 164 ? 19.752 -34.024 17.102 1.00 62.84 164 GLU A C 1
ATOM 1293 O O . GLU A 1 164 ? 20.478 -33.281 16.438 1.00 62.84 164 GLU A O 1
ATOM 1298 N N . ILE A 1 165 ? 18.566 -33.625 17.575 1.00 72.06 165 ILE A N 1
ATOM 1299 C CA . ILE A 1 165 ? 18.078 -32.240 17.517 1.00 72.06 165 ILE A CA 1
ATOM 1300 C C . ILE A 1 165 ? 18.627 -31.471 18.724 1.00 72.06 165 ILE A C 1
ATOM 1302 O O . ILE A 1 165 ? 18.435 -31.875 19.873 1.00 72.06 165 ILE A O 1
ATOM 1306 N N . SER A 1 166 ? 19.304 -30.347 18.486 1.00 77.38 166 SER A N 1
ATOM 1307 C CA . SER A 1 166 ? 19.847 -29.495 19.553 1.00 77.38 166 SER A CA 1
ATOM 1308 C C . SER A 1 166 ? 19.796 -28.013 19.184 1.00 77.38 166 SER A C 1
ATOM 1310 O O . SER A 1 166 ? 19.713 -27.661 18.012 1.00 77.38 166 SER A O 1
ATOM 1312 N N . GLN A 1 167 ? 19.848 -27.125 20.178 1.00 81.62 167 GLN A N 1
ATOM 1313 C CA . GLN A 1 167 ? 19.905 -25.679 19.954 1.00 81.62 167 GLN A CA 1
ATOM 1314 C C . GLN A 1 167 ? 21.348 -25.173 20.095 1.00 81.62 167 GLN A C 1
ATOM 1316 O O . GLN A 1 167 ? 22.033 -25.463 21.081 1.00 81.62 167 GLN A O 1
ATOM 1321 N N . GLY A 1 168 ? 21.815 -24.418 19.102 1.00 75.38 168 GLY A N 1
ATOM 1322 C CA . GLY A 1 168 ? 23.114 -23.756 19.095 1.00 75.38 168 GLY A CA 1
ATOM 1323 C C . GLY A 1 168 ? 23.219 -22.643 20.143 1.00 75.38 168 GLY A C 1
ATOM 1324 O O . GLY A 1 168 ? 22.227 -22.137 20.666 1.00 75.38 168 GLY A O 1
ATOM 1325 N N . LYS A 1 169 ? 24.452 -22.223 20.456 1.00 69.44 169 LYS A N 1
ATOM 1326 C CA . LYS A 1 169 ? 24.722 -21.129 21.420 1.00 69.44 169 LYS A CA 1
ATOM 1327 C C . LYS A 1 169 ? 24.193 -19.766 20.964 1.00 69.44 169 LYS A C 1
ATOM 1329 O O . LYS A 1 169 ? 24.067 -18.858 21.775 1.00 69.44 169 LYS A O 1
ATOM 1334 N N . ASP A 1 170 ? 23.957 -19.633 19.671 1.00 65.50 170 ASP A N 1
ATOM 1335 C CA . ASP A 1 170 ? 23.390 -18.487 18.972 1.00 65.50 170 ASP A CA 1
ATOM 1336 C C . ASP A 1 170 ? 21.854 -18.550 18.870 1.00 65.50 170 ASP A C 1
ATOM 1338 O O . ASP A 1 170 ? 21.255 -17.661 18.276 1.00 65.50 170 ASP A O 1
ATOM 1342 N N . GLY A 1 171 ? 21.217 -19.565 19.468 1.00 72.25 171 GLY A N 1
ATOM 1343 C CA . GLY A 1 171 ? 19.761 -19.726 19.506 1.00 72.25 171 GLY A CA 1
ATOM 1344 C C . GLY A 1 171 ? 19.166 -20.446 18.292 1.00 72.25 171 GLY A C 1
ATOM 1345 O O . GLY A 1 171 ? 17.989 -20.801 18.333 1.00 72.25 171 GLY A O 1
ATOM 1346 N N . PHE A 1 172 ? 19.965 -20.721 17.256 1.00 79.62 172 PHE A N 1
ATOM 1347 C CA . PHE A 1 172 ? 19.523 -21.413 16.043 1.00 79.62 172 PHE A CA 1
ATOM 1348 C C . PHE A 1 172 ? 19.494 -22.932 16.224 1.00 79.62 172 PHE A C 1
ATOM 1350 O O . PHE A 1 172 ? 20.330 -23.511 16.923 1.00 79.62 172 PHE A O 1
ATOM 1357 N N . TRP A 1 173 ? 18.537 -23.590 15.576 1.00 80.38 173 TRP A N 1
ATOM 1358 C CA . TRP A 1 173 ? 18.371 -25.039 15.670 1.00 80.38 173 TRP A CA 1
ATOM 1359 C C . TRP A 1 173 ? 19.371 -25.809 14.804 1.00 80.38 173 TRP A C 1
ATOM 1361 O O . TRP A 1 173 ? 19.711 -25.401 13.690 1.00 80.38 173 TRP A O 1
ATOM 1371 N N . LEU A 1 174 ? 19.844 -26.933 15.345 1.00 77.81 174 LEU A N 1
ATOM 1372 C CA . LEU A 1 174 ? 20.785 -27.859 14.731 1.00 77.81 174 LEU A CA 1
ATOM 1373 C C . LEU A 1 174 ? 20.143 -29.246 14.600 1.00 77.81 174 LEU A C 1
ATOM 1375 O O . LEU A 1 174 ? 19.591 -29.760 15.575 1.00 77.81 174 LEU A O 1
ATOM 1379 N N . VAL A 1 175 ? 20.305 -29.878 13.439 1.00 73.12 175 VAL A N 1
ATOM 1380 C CA . VAL A 1 175 ? 20.007 -31.303 13.220 1.00 73.12 175 VAL A CA 1
ATOM 1381 C C . VAL A 1 175 ? 21.319 -32.001 12.874 1.00 73.12 175 VAL A C 1
ATOM 1383 O O . VAL A 1 175 ? 22.041 -31.562 11.976 1.00 73.12 175 VAL A O 1
ATOM 1386 N N . ASP A 1 176 ? 21.694 -33.013 13.660 1.00 72.81 176 ASP A N 1
ATOM 1387 C CA . ASP A 1 176 ? 22.995 -33.701 13.581 1.00 72.81 176 ASP A CA 1
ATOM 1388 C C . ASP A 1 176 ? 24.197 -32.737 13.604 1.00 72.81 176 ASP A C 1
ATOM 1390 O O . ASP A 1 176 ? 25.194 -32.884 12.889 1.00 72.81 176 ASP A O 1
ATOM 1394 N N . GLY A 1 177 ? 24.084 -31.693 14.430 1.00 70.38 177 GLY A N 1
ATOM 1395 C CA . GLY A 1 177 ? 25.116 -30.671 14.604 1.00 70.38 177 GLY A CA 1
ATOM 1396 C C . GLY A 1 177 ? 25.250 -29.673 13.447 1.00 70.38 177 GLY A C 1
ATOM 1397 O O . GLY A 1 177 ? 26.179 -28.862 13.472 1.00 70.38 177 GLY A O 1
ATOM 1398 N N . LYS A 1 178 ? 24.352 -29.690 12.451 1.00 75.50 178 LYS A N 1
ATOM 1399 C CA . LYS A 1 178 ? 24.324 -28.722 11.342 1.00 75.50 178 LYS A CA 1
ATOM 1400 C C . LYS A 1 178 ? 23.177 -27.715 11.499 1.00 75.50 178 LYS A C 1
ATOM 1402 O O . LYS A 1 178 ? 22.078 -28.143 11.836 1.00 75.50 178 LYS A O 1
ATOM 1407 N N . PRO A 1 179 ? 23.394 -26.413 11.220 1.00 80.44 179 PRO A N 1
ATOM 1408 C CA . PRO A 1 179 ? 22.332 -25.406 11.248 1.00 80.44 179 PRO A CA 1
ATOM 1409 C C . PRO A 1 179 ? 21.209 -25.735 10.281 1.00 80.44 179 PRO A C 1
ATOM 1411 O O . PRO A 1 179 ? 21.477 -26.041 9.119 1.00 80.44 179 PRO A O 1
ATOM 1414 N N . VAL A 1 180 ? 19.972 -25.613 10.752 1.00 80.12 180 VAL A N 1
ATOM 1415 C CA . VAL A 1 180 ? 18.793 -25.674 9.891 1.00 80.12 180 VAL A CA 1
ATOM 1416 C C . VAL A 1 180 ? 18.705 -24.377 9.085 1.00 80.12 180 VAL A C 1
ATOM 1418 O O . VAL A 1 180 ? 18.755 -23.275 9.637 1.00 80.12 180 VAL A O 1
ATOM 1421 N N . VAL A 1 181 ? 18.610 -24.524 7.767 1.00 79.44 181 VAL A N 1
ATOM 1422 C CA . VAL A 1 181 ? 18.477 -23.449 6.786 1.00 79.44 181 VAL A CA 1
ATOM 1423 C C . VAL A 1 181 ? 17.237 -23.722 5.949 1.00 79.44 181 VAL A C 1
ATOM 1425 O O . VAL A 1 181 ? 17.134 -24.790 5.351 1.00 79.44 181 VAL A O 1
ATOM 1428 N N . VAL A 1 182 ? 16.320 -22.763 5.896 1.00 77.19 182 VAL A N 1
ATOM 1429 C CA . VAL A 1 182 ? 15.060 -22.855 5.146 1.00 77.19 182 VAL A CA 1
ATOM 1430 C C . VAL A 1 182 ? 15.167 -22.076 3.841 1.00 77.19 182 VAL A C 1
ATOM 1432 O O . VAL A 1 182 ? 15.828 -21.048 3.766 1.00 77.19 182 VAL A O 1
ATOM 1435 N N . GLN A 1 183 ? 14.559 -22.570 2.776 1.00 74.56 183 GLN A N 1
ATOM 1436 C CA . GLN A 1 183 ? 14.456 -21.855 1.514 1.00 74.56 183 GLN A CA 1
ATOM 1437 C C . GLN A 1 183 ? 13.151 -21.079 1.495 1.00 74.56 183 GLN A C 1
ATOM 1439 O O . GLN A 1 183 ? 12.081 -21.676 1.605 1.00 74.56 183 GLN A O 1
ATOM 1444 N N . THR A 1 184 ? 13.258 -19.760 1.366 1.00 78.06 184 THR A N 1
ATOM 1445 C CA . THR A 1 184 ? 12.114 -18.849 1.380 1.00 78.06 184 THR A CA 1
ATOM 1446 C C . THR A 1 184 ? 12.010 -18.051 0.087 1.00 78.06 184 THR A C 1
ATOM 1448 O O . THR A 1 184 ? 13.024 -17.520 -0.369 1.00 78.06 184 THR A O 1
ATOM 1451 N N . THR A 1 185 ? 10.811 -17.890 -0.458 1.00 73.69 185 THR A N 1
ATOM 1452 C CA . THR A 1 185 ? 10.522 -16.954 -1.554 1.00 73.69 185 THR A CA 1
ATOM 1453 C C . THR A 1 185 ? 9.665 -15.820 -1.013 1.00 73.69 185 THR A C 1
ATOM 1455 O O . THR A 1 185 ? 8.880 -16.026 -0.091 1.00 73.69 185 THR A O 1
ATOM 1458 N N . ARG A 1 186 ? 9.844 -14.612 -1.551 1.00 73.50 186 ARG A N 1
ATOM 1459 C CA . ARG A 1 186 ? 8.987 -13.472 -1.232 1.00 73.50 186 ARG A CA 1
ATOM 1460 C C . ARG A 1 186 ? 8.144 -13.135 -2.454 1.00 73.50 186 ARG A C 1
ATOM 1462 O O . ARG A 1 186 ? 8.710 -12.896 -3.519 1.00 73.50 186 ARG A O 1
ATOM 1469 N N . ASP A 1 187 ? 6.832 -13.122 -2.283 1.00 68.69 187 ASP A N 1
ATOM 1470 C CA . ASP A 1 187 ? 5.846 -12.715 -3.284 1.00 68.69 187 ASP A CA 1
ATOM 1471 C C . ASP A 1 187 ? 4.919 -11.624 -2.710 1.00 68.69 187 ASP A C 1
ATOM 1473 O O . ASP A 1 187 ? 5.199 -11.053 -1.651 1.00 68.69 187 ASP A O 1
ATOM 1477 N N . GLU A 1 188 ? 3.852 -11.276 -3.437 1.00 47.88 188 GLU A N 1
ATOM 1478 C CA . GLU A 1 188 ? 2.865 -10.272 -3.006 1.00 47.88 188 GLU A CA 1
ATOM 1479 C C . GLU A 1 188 ? 2.096 -10.691 -1.736 1.00 47.88 188 GLU A C 1
ATOM 1481 O O . GLU A 1 188 ? 1.584 -9.823 -1.027 1.00 47.88 188 GLU A O 1
ATOM 1486 N N . ASP A 1 189 ? 2.062 -11.990 -1.421 1.00 52.03 189 ASP A N 1
ATOM 1487 C CA . ASP A 1 189 ? 1.339 -12.572 -0.288 1.00 52.03 189 ASP A CA 1
ATOM 1488 C C . ASP A 1 189 ? 2.239 -12.796 0.947 1.00 52.03 189 ASP A C 1
ATOM 1490 O O . ASP A 1 189 ? 1.746 -13.119 2.032 1.00 52.03 189 ASP A O 1
ATOM 1494 N N . GLY A 1 190 ? 3.551 -12.567 0.822 1.00 65.75 190 GLY A N 1
ATOM 1495 C CA . GLY A 1 190 ? 4.501 -12.537 1.931 1.00 65.75 190 GLY A CA 1
ATOM 1496 C C . GLY A 1 190 ? 5.690 -13.475 1.745 1.00 65.75 190 GLY A C 1
ATOM 1497 O O . GLY A 1 190 ? 6.180 -13.688 0.636 1.00 65.75 190 GLY A O 1
ATOM 1498 N N . LEU A 1 191 ? 6.225 -13.982 2.861 1.00 73.06 191 LEU A N 1
ATOM 1499 C CA . LEU A 1 191 ? 7.348 -14.916 2.856 1.00 73.06 191 LEU A CA 1
ATOM 1500 C C . LEU A 1 191 ? 6.829 -16.357 2.927 1.00 73.06 191 LEU A C 1
ATOM 1502 O O . LEU A 1 191 ? 6.222 -16.767 3.913 1.00 73.06 191 LEU A O 1
ATOM 1506 N N . THR A 1 192 ? 7.101 -17.150 1.901 1.00 75.31 192 THR A N 1
ATOM 1507 C CA . THR A 1 192 ? 6.708 -18.560 1.832 1.00 75.31 192 THR A CA 1
ATOM 1508 C C . THR A 1 192 ? 7.948 -19.439 1.909 1.00 75.31 192 THR A C 1
ATOM 1510 O O . THR A 1 192 ? 8.984 -19.107 1.336 1.00 75.31 192 THR A O 1
ATOM 1513 N N . ALA A 1 193 ? 7.891 -20.550 2.649 1.00 73.81 193 ALA A N 1
ATOM 1514 C CA . ALA A 1 193 ? 8.955 -21.552 2.605 1.00 73.81 193 ALA A CA 1
ATOM 1515 C C . ALA A 1 193 ? 8.585 -22.711 1.696 1.00 73.81 193 ALA A C 1
ATOM 1517 O O . ALA A 1 193 ? 7.453 -23.185 1.709 1.00 73.81 193 ALA A O 1
ATOM 1518 N N . HIS A 1 194 ? 9.576 -23.195 0.953 1.00 71.50 194 HIS A N 1
ATOM 1519 C CA . HIS A 1 194 ? 9.396 -24.316 0.027 1.00 71.50 194 HIS A CA 1
ATOM 1520 C C . HIS A 1 194 ? 10.397 -25.447 0.254 1.00 71.50 194 HIS A C 1
ATOM 1522 O O . HIS A 1 194 ? 10.439 -26.401 -0.515 1.00 71.50 194 HIS A O 1
ATOM 1528 N N . GLY A 1 195 ? 11.223 -25.356 1.297 1.00 66.00 195 GLY A N 1
ATOM 1529 C CA . GLY A 1 195 ? 12.134 -26.434 1.652 1.00 66.00 195 GLY A CA 1
ATOM 1530 C C . GLY A 1 195 ? 13.089 -26.064 2.772 1.00 66.00 195 GLY A C 1
ATOM 1531 O O . GLY A 1 195 ? 13.171 -24.912 3.194 1.00 66.00 195 GLY A O 1
ATOM 1532 N N . ALA A 1 196 ? 13.850 -27.044 3.241 1.00 72.12 196 ALA A N 1
ATOM 1533 C CA . ALA A 1 196 ? 14.947 -26.840 4.172 1.00 72.12 196 ALA A CA 1
ATOM 1534 C C . ALA A 1 196 ? 16.131 -27.730 3.798 1.00 72.12 196 ALA A C 1
ATOM 1536 O O . ALA A 1 196 ? 16.010 -28.702 3.059 1.00 72.12 196 ALA A O 1
ATOM 1537 N N . ASN A 1 197 ? 17.303 -27.422 4.340 1.00 73.19 197 ASN A N 1
ATOM 1538 C CA . ASN A 1 197 ? 18.479 -28.286 4.242 1.00 73.19 197 ASN A CA 1
ATOM 1539 C C . ASN A 1 197 ? 18.385 -29.552 5.123 1.00 73.19 197 ASN A C 1
ATOM 1541 O O . ASN A 1 197 ? 19.367 -30.289 5.236 1.00 73.19 197 ASN A O 1
ATOM 1545 N N . VAL A 1 198 ? 17.227 -29.773 5.749 1.00 71.69 198 VAL A N 1
ATOM 1546 C CA . VAL A 1 198 ? 16.842 -30.976 6.485 1.00 71.69 198 VAL A CA 1
ATOM 1547 C C . VAL A 1 198 ? 15.557 -31.542 5.865 1.00 71.69 198 VAL A C 1
ATOM 1549 O O . VAL A 1 198 ? 14.738 -30.759 5.380 1.00 71.69 198 VAL A O 1
ATOM 1552 N N . PRO A 1 199 ? 15.374 -32.872 5.860 1.00 70.62 199 PRO A N 1
ATOM 1553 C CA . PRO A 1 199 ? 14.126 -33.518 5.459 1.00 70.62 199 PRO A CA 1
ATOM 1554 C C . PRO A 1 199 ? 12.869 -32.928 6.120 1.00 70.62 199 PRO A C 1
ATOM 1556 O O . PRO A 1 199 ? 12.901 -32.479 7.266 1.00 70.62 199 PRO A O 1
ATOM 1559 N N . GLU A 1 200 ? 11.758 -32.923 5.384 1.00 64.62 200 GLU A N 1
ATOM 1560 C CA . GLU A 1 200 ? 10.505 -32.269 5.786 1.00 64.62 200 GLU A CA 1
ATOM 1561 C C . GLU A 1 200 ? 9.877 -32.892 7.039 1.00 64.62 200 GLU A C 1
ATOM 1563 O O . GLU A 1 200 ? 9.390 -32.172 7.903 1.00 64.62 200 GLU A O 1
ATOM 1568 N N . ASP A 1 201 ? 9.977 -34.211 7.201 1.00 65.81 201 ASP A N 1
ATOM 1569 C CA . ASP A 1 201 ? 9.561 -34.933 8.407 1.00 65.81 201 ASP A CA 1
ATOM 1570 C C . ASP A 1 201 ? 10.324 -34.464 9.658 1.00 65.81 201 ASP A C 1
ATOM 1572 O O . ASP A 1 201 ? 9.756 -34.364 10.745 1.00 65.81 201 ASP A O 1
ATOM 1576 N N . GLN A 1 202 ? 11.597 -34.099 9.500 1.00 70.31 202 GLN A N 1
ATOM 1577 C CA . GLN A 1 202 ? 12.441 -33.590 10.584 1.00 70.31 202 GLN A CA 1
ATOM 1578 C C . GLN A 1 202 ? 12.180 -32.117 10.874 1.00 70.31 202 GLN A C 1
ATOM 1580 O O . GLN A 1 202 ? 12.221 -31.693 12.029 1.00 70.31 202 GLN A O 1
ATOM 1585 N N . LEU A 1 203 ? 11.918 -31.329 9.831 1.00 71.44 203 LEU A N 1
ATOM 1586 C CA . LEU A 1 203 ? 11.491 -29.944 9.983 1.00 71.44 203 LEU A CA 1
ATOM 1587 C C . LEU A 1 203 ? 10.136 -29.882 10.696 1.00 71.44 203 LEU A C 1
ATOM 1589 O O . LEU A 1 203 ? 9.968 -29.080 11.613 1.00 71.44 203 LEU A O 1
ATOM 1593 N N . ALA A 1 204 ? 9.210 -30.770 10.333 1.00 71.62 204 ALA A N 1
ATOM 1594 C CA . ALA A 1 204 ? 7.918 -30.907 10.984 1.00 71.62 204 ALA A CA 1
ATOM 1595 C C . ALA A 1 204 ? 8.077 -31.313 12.454 1.00 71.62 204 ALA A C 1
ATOM 1597 O O . ALA A 1 204 ? 7.574 -30.605 13.322 1.00 71.62 204 ALA A O 1
ATOM 1598 N N . GLU A 1 205 ? 8.863 -32.355 12.764 1.00 74.12 205 GLU A N 1
ATOM 1599 C CA . GLU A 1 205 ? 9.137 -32.755 14.154 1.00 74.12 205 GLU A CA 1
ATOM 1600 C C . GLU A 1 205 ? 9.747 -31.599 14.966 1.00 74.12 205 GLU A C 1
ATOM 1602 O O . GLU A 1 205 ? 9.362 -31.359 16.116 1.00 74.12 205 GLU A O 1
ATOM 1607 N N . LEU A 1 206 ? 10.668 -30.835 14.372 1.00 77.25 206 LEU A N 1
ATOM 1608 C CA . LEU A 1 206 ? 11.297 -29.675 15.000 1.00 77.25 206 LEU A CA 1
ATOM 1609 C C . LEU A 1 206 ? 10.280 -28.565 15.324 1.00 77.25 206 LEU A C 1
ATOM 1611 O O . LEU A 1 206 ? 10.297 -28.019 16.431 1.00 77.25 206 LEU A O 1
ATOM 1615 N N . VAL A 1 207 ? 9.393 -28.239 14.382 1.00 78.25 207 VAL A N 1
ATOM 1616 C CA . VAL A 1 207 ? 8.381 -27.181 14.530 1.00 78.25 207 VAL A CA 1
ATOM 1617 C C . VAL A 1 207 ? 7.252 -27.611 15.472 1.00 78.25 207 VAL A C 1
ATOM 1619 O O . VAL A 1 207 ? 6.881 -26.835 16.357 1.00 78.25 207 VAL A O 1
ATOM 1622 N N . GLU A 1 208 ? 6.778 -28.856 15.379 1.00 75.00 208 GLU A N 1
ATOM 1623 C CA . GLU A 1 208 ? 5.789 -29.438 16.298 1.00 75.00 208 GLU A CA 1
ATOM 1624 C C . GLU A 1 208 ? 6.288 -29.431 17.747 1.00 75.00 208 GLU A C 1
ATOM 1626 O O . GLU A 1 208 ? 5.549 -29.088 18.675 1.00 75.00 208 GLU A O 1
ATOM 1631 N N . SER A 1 209 ? 7.560 -29.783 17.958 1.00 73.69 209 SER A N 1
ATOM 1632 C CA . SER A 1 209 ? 8.136 -29.890 19.300 1.00 73.69 209 SER A CA 1
ATOM 1633 C C . SER A 1 209 ? 8.424 -28.539 19.960 1.00 73.69 209 SER A C 1
ATOM 1635 O O . SER A 1 209 ? 8.431 -28.466 21.192 1.00 73.69 209 SER A O 1
ATOM 1637 N N . HIS A 1 210 ? 8.618 -27.464 19.184 1.00 70.38 210 HIS A N 1
ATOM 1638 C CA . HIS A 1 210 ? 9.094 -26.182 19.722 1.00 70.38 210 HIS A CA 1
ATOM 1639 C C . HIS A 1 210 ? 8.202 -24.966 19.452 1.00 70.38 210 HIS A C 1
ATOM 1641 O O . HIS A 1 210 ? 8.520 -23.898 19.972 1.00 70.38 210 HIS A O 1
ATOM 1647 N N . LYS A 1 211 ? 7.060 -25.115 18.757 1.00 67.06 211 LYS A N 1
ATOM 1648 C CA . LYS A 1 211 ? 6.060 -24.078 18.387 1.00 67.06 211 LYS A CA 1
ATOM 1649 C C . LYS A 1 211 ? 6.586 -22.900 17.553 1.00 67.06 211 LYS A C 1
ATOM 1651 O O . LYS A 1 211 ? 5.894 -22.437 16.652 1.00 67.06 211 LYS A O 1
ATOM 1656 N N . HIS A 1 212 ? 7.778 -22.402 17.860 1.00 74.56 212 HIS A N 1
ATOM 1657 C CA . HIS A 1 212 ? 8.464 -21.292 17.224 1.00 74.56 212 HIS A CA 1
ATOM 1658 C C . HIS A 1 212 ? 9.939 -21.655 17.059 1.00 74.56 212 HIS A C 1
ATOM 1660 O O . HIS A 1 212 ? 10.696 -21.740 18.029 1.00 74.56 212 HIS A O 1
ATOM 1666 N N . VAL A 1 213 ? 10.343 -21.880 15.816 1.00 79.12 213 VAL A N 1
ATOM 1667 C CA . VAL A 1 213 ? 11.674 -22.378 15.470 1.00 79.12 213 VAL A CA 1
ATOM 1668 C C . VAL A 1 213 ? 12.415 -21.292 14.699 1.00 79.12 213 VAL A C 1
ATOM 1670 O O . VAL A 1 213 ? 12.031 -20.942 13.588 1.00 79.12 213 VAL A O 1
ATOM 1673 N N . GLN A 1 214 ? 13.462 -20.725 15.308 1.00 81.81 214 GLN A N 1
ATOM 1674 C CA . GLN A 1 214 ? 14.315 -19.721 14.664 1.00 81.81 214 GLN A CA 1
ATOM 1675 C C . GLN A 1 214 ? 15.407 -20.396 13.831 1.00 81.81 214 GLN A C 1
ATOM 1677 O O . GLN A 1 214 ? 16.205 -21.188 14.346 1.00 81.81 214 GLN A O 1
ATOM 1682 N N . VAL A 1 215 ? 15.444 -20.062 12.544 1.00 82.38 215 VAL A N 1
ATOM 1683 C CA . VAL A 1 215 ? 16.371 -20.609 11.541 1.00 82.38 215 VAL A CA 1
ATOM 1684 C C . VAL A 1 215 ? 16.877 -19.489 10.639 1.00 82.38 215 VAL A C 1
ATOM 1686 O O . VAL A 1 215 ? 16.405 -18.352 10.709 1.00 82.38 215 VAL A O 1
ATOM 1689 N N . LYS A 1 216 ? 17.861 -19.798 9.796 1.00 81.00 216 LYS A N 1
ATOM 1690 C CA . LYS A 1 216 ? 18.285 -18.883 8.732 1.00 81.00 216 LYS A CA 1
ATOM 1691 C C . LYS A 1 216 ? 17.650 -19.272 7.411 1.00 81.00 216 LYS A C 1
ATOM 1693 O O . LYS A 1 216 ? 17.416 -20.458 7.194 1.00 81.00 216 LYS A O 1
ATOM 1698 N N . ASN A 1 217 ? 17.422 -18.313 6.522 1.00 78.88 217 ASN A N 1
ATOM 1699 C CA . ASN A 1 217 ? 17.076 -18.626 5.143 1.00 78.88 217 ASN A CA 1
ATOM 1700 C C . ASN A 1 217 ? 18.318 -18.775 4.240 1.00 78.88 217 ASN A C 1
ATOM 1702 O O . ASN A 1 217 ? 19.455 -18.586 4.687 1.00 78.88 217 ASN A O 1
ATOM 1706 N N . GLN A 1 218 ? 18.121 -19.096 2.959 1.00 72.69 218 GLN A N 1
ATOM 1707 C CA . GLN A 1 218 ? 19.200 -19.235 1.972 1.00 72.69 218 GLN A CA 1
ATOM 1708 C C . GLN A 1 218 ? 19.989 -17.938 1.716 1.00 72.69 218 GLN A C 1
ATOM 1710 O O . GLN A 1 218 ? 21.120 -17.998 1.234 1.00 72.69 218 GLN A O 1
ATOM 1715 N N . LEU A 1 219 ? 19.416 -16.778 2.051 1.00 66.25 219 LEU A N 1
ATOM 1716 C CA . LEU A 1 219 ? 20.053 -15.460 1.962 1.00 66.25 219 LEU A CA 1
ATOM 1717 C C . LEU A 1 219 ? 20.806 -15.084 3.254 1.00 66.25 219 LEU A C 1
ATOM 1719 O O . LEU A 1 219 ? 21.506 -14.074 3.296 1.00 66.25 219 LEU A O 1
ATOM 1723 N N . GLY A 1 220 ? 20.716 -15.919 4.296 1.00 67.25 220 GLY A N 1
ATOM 1724 C CA . GLY A 1 220 ? 21.335 -15.697 5.602 1.00 67.25 220 GLY A CA 1
ATOM 1725 C C . GLY A 1 220 ? 20.498 -14.851 6.566 1.00 67.25 220 GLY A C 1
ATOM 1726 O O . GLY A 1 220 ? 20.993 -14.515 7.646 1.00 67.25 220 GLY A O 1
ATOM 1727 N N . GLU A 1 221 ? 19.257 -14.529 6.204 1.00 72.12 221 GLU A N 1
ATOM 1728 C CA . GLU A 1 221 ? 18.305 -13.762 7.009 1.00 72.12 221 GLU A CA 1
ATOM 1729 C C . GLU A 1 221 ? 17.687 -14.644 8.097 1.00 72.12 221 GLU A C 1
ATOM 1731 O O . GLU A 1 221 ? 17.521 -15.851 7.916 1.00 72.12 221 GLU A O 1
ATOM 1736 N N . THR A 1 222 ? 17.348 -14.054 9.243 1.00 78.50 222 THR A N 1
ATOM 1737 C CA . THR A 1 222 ? 16.673 -14.776 10.328 1.00 78.50 222 THR A CA 1
ATOM 1738 C C . THR A 1 222 ? 15.176 -14.847 10.046 1.00 78.50 222 THR A C 1
ATOM 1740 O O . THR A 1 222 ? 14.523 -13.815 9.868 1.00 78.50 222 THR A O 1
ATOM 1743 N N . VAL A 1 223 ? 14.633 -16.062 10.064 1.00 79.44 223 VAL A N 1
ATOM 1744 C CA . VAL A 1 223 ? 13.206 -16.335 9.872 1.00 79.44 223 VAL A CA 1
ATOM 1745 C C . VAL A 1 223 ? 12.700 -17.247 10.984 1.00 79.44 223 VAL A C 1
ATOM 1747 O O . VAL A 1 223 ? 13.463 -18.003 11.597 1.00 79.44 223 VAL A O 1
ATOM 1750 N N . GLN A 1 224 ? 11.406 -17.166 11.267 1.00 84.44 224 GLN A N 1
ATOM 1751 C CA . GLN A 1 224 ? 10.748 -18.003 12.257 1.00 84.44 224 GLN A CA 1
ATOM 1752 C C . GLN A 1 224 ? 9.740 -18.915 11.572 1.00 84.44 224 GLN A C 1
ATOM 1754 O O . GLN A 1 224 ? 8.911 -18.461 10.785 1.00 84.44 224 GLN A O 1
ATOM 1759 N N . LEU A 1 225 ? 9.812 -20.195 11.922 1.00 82.25 225 LEU A N 1
ATOM 1760 C CA . LEU A 1 225 ? 8.890 -21.225 11.470 1.00 82.25 225 LEU A CA 1
ATOM 1761 C C . LEU A 1 225 ? 7.869 -21.538 12.564 1.00 82.25 225 LEU A C 1
ATOM 1763 O O . LEU A 1 225 ? 8.224 -21.667 13.744 1.00 82.25 225 LEU A O 1
ATOM 1767 N N . SER A 1 226 ? 6.620 -21.714 12.158 1.00 80.19 226 SER A N 1
ATOM 1768 C CA . SER A 1 226 ? 5.527 -22.245 12.976 1.00 80.19 226 SER A CA 1
ATOM 1769 C C . SER A 1 226 ? 4.524 -22.953 12.076 1.00 80.19 226 SER A C 1
ATOM 1771 O O . SER A 1 226 ? 4.403 -22.574 10.921 1.00 80.19 226 SER A O 1
ATOM 1773 N N . PHE A 1 227 ? 3.769 -23.920 12.589 1.00 76.12 227 PHE A N 1
ATOM 1774 C CA . PHE A 1 227 ? 2.548 -24.333 11.898 1.00 76.12 227 PHE A CA 1
ATOM 1775 C C . PHE A 1 227 ? 1.449 -23.285 12.108 1.00 76.12 227 PHE A C 1
ATOM 1777 O O . PHE A 1 227 ? 1.427 -22.602 13.139 1.00 76.12 227 PHE A O 1
ATOM 1784 N N . ASP A 1 228 ? 0.576 -23.123 11.121 1.00 66.94 228 ASP A N 1
ATOM 1785 C CA . ASP A 1 228 ? -0.642 -22.325 11.244 1.00 66.94 228 ASP A CA 1
ATOM 1786 C C . ASP A 1 228 ? -1.647 -22.959 12.235 1.00 66.94 228 ASP A C 1
ATOM 1788 O O . ASP A 1 228 ? -1.344 -23.889 12.986 1.00 66.94 228 ASP A O 1
ATOM 1792 N N . MET A 1 229 ? -2.865 -22.410 12.293 1.00 59.94 229 MET A N 1
ATOM 1793 C CA . MET A 1 229 ? -3.885 -22.880 13.235 1.00 59.94 229 MET A CA 1
ATOM 1794 C C . MET A 1 229 ? -4.412 -24.288 12.932 1.00 59.94 229 MET A C 1
ATOM 1796 O O . MET A 1 229 ? -4.998 -24.889 13.838 1.00 59.94 229 MET A O 1
ATOM 1800 N N . ASP A 1 230 ? -4.254 -24.795 11.705 1.00 56.34 230 ASP A N 1
ATOM 1801 C CA . ASP A 1 230 ? -4.675 -26.153 11.351 1.00 56.34 230 ASP A CA 1
ATOM 1802 C C . ASP A 1 230 ? -3.588 -27.200 11.633 1.00 56.34 230 ASP A C 1
ATOM 1804 O O . ASP A 1 230 ? -3.912 -28.373 11.832 1.00 56.34 230 ASP A O 1
ATOM 1808 N N . GLY A 1 231 ? -2.339 -26.761 11.821 1.00 55.72 231 GLY A N 1
ATOM 1809 C CA . GLY A 1 231 ? -1.229 -27.638 12.175 1.00 55.72 231 GLY A CA 1
ATOM 1810 C C . GLY A 1 231 ? -0.638 -28.371 10.972 1.00 55.72 231 GLY A C 1
ATOM 1811 O O . GLY A 1 231 ? 0.248 -29.199 11.163 1.00 55.72 231 GLY A O 1
ATOM 1812 N N . GLU A 1 232 ? -1.125 -28.090 9.764 1.00 55.12 232 GLU A N 1
ATOM 1813 C CA . GLU A 1 232 ? -0.739 -28.757 8.524 1.00 55.12 232 GLU A CA 1
ATOM 1814 C C . GLU A 1 232 ? 0.114 -27.834 7.642 1.00 55.12 232 GLU A C 1
ATOM 1816 O O . GLU A 1 232 ? 0.993 -28.323 6.930 1.00 55.12 232 GLU A O 1
ATOM 1821 N N . THR A 1 233 ? -0.063 -26.508 7.730 1.00 64.62 233 THR A N 1
ATOM 1822 C CA . THR A 1 233 ? 0.682 -25.559 6.885 1.00 64.62 233 THR A CA 1
ATOM 1823 C C . THR A 1 233 ? 1.845 -24.901 7.625 1.00 64.62 233 THR A C 1
ATOM 1825 O O . THR A 1 233 ? 1.676 -24.270 8.671 1.00 64.62 233 THR A O 1
ATOM 1828 N N . LEU A 1 234 ? 3.052 -24.993 7.057 1.00 68.19 234 LEU A N 1
ATOM 1829 C CA . LEU A 1 234 ? 4.233 -24.299 7.569 1.00 68.19 234 LEU A CA 1
ATOM 1830 C C . LEU A 1 234 ? 4.151 -22.796 7.258 1.00 68.19 234 LEU A C 1
ATOM 1832 O O . LEU A 1 234 ? 4.279 -22.369 6.113 1.00 68.19 234 LEU A O 1
ATOM 1836 N N . VAL A 1 235 ? 3.999 -21.985 8.297 1.00 73.12 235 VAL A N 1
ATOM 1837 C CA . VAL A 1 235 ? 4.060 -20.525 8.238 1.00 73.12 235 VAL A CA 1
ATOM 1838 C C . VAL A 1 235 ? 5.488 -20.080 8.479 1.00 73.12 235 VAL A C 1
ATOM 1840 O O . VAL A 1 235 ? 6.107 -20.430 9.491 1.00 73.12 235 VAL A O 1
ATOM 1843 N N . VAL A 1 236 ? 5.991 -19.251 7.570 1.00 74.56 236 VAL A N 1
ATOM 1844 C CA . VAL A 1 236 ? 7.297 -18.620 7.712 1.00 74.56 236 VAL A CA 1
ATOM 1845 C C . VAL A 1 236 ? 7.107 -17.126 7.754 1.00 74.56 236 VAL A C 1
ATOM 1847 O O . VAL A 1 236 ? 6.534 -16.529 6.854 1.00 74.56 236 VAL A O 1
ATOM 1850 N N . LYS A 1 237 ? 7.570 -16.523 8.839 1.00 74.69 237 LYS A N 1
ATOM 1851 C CA . LYS A 1 237 ? 7.571 -15.075 8.982 1.00 74.69 237 LYS A CA 1
ATOM 1852 C C . LYS A 1 237 ? 9.005 -14.618 9.088 1.00 74.69 237 LYS A C 1
ATOM 1854 O O . LYS A 1 237 ? 9.808 -15.231 9.806 1.00 74.69 237 LYS A O 1
ATOM 1859 N N . ASP A 1 238 ? 9.336 -13.546 8.383 1.00 72.06 238 ASP A N 1
ATOM 1860 C CA . ASP A 1 238 ? 10.586 -12.879 8.684 1.00 72.06 238 ASP A CA 1
ATOM 1861 C C . ASP A 1 238 ? 10.501 -12.240 10.089 1.00 72.06 238 ASP A C 1
ATOM 1863 O O . ASP A 1 238 ? 9.434 -12.081 10.698 1.00 72.06 238 ASP A O 1
ATOM 1867 N N . THR A 1 239 ? 11.663 -11.927 10.658 1.00 67.38 239 THR A N 1
ATOM 1868 C CA . THR A 1 239 ? 11.716 -11.370 12.018 1.00 67.38 239 THR A CA 1
ATOM 1869 C C . THR A 1 239 ? 11.135 -9.945 12.085 1.00 67.38 239 THR A C 1
ATOM 1871 O O . THR A 1 239 ? 10.815 -9.458 13.170 1.00 67.38 239 THR A O 1
ATOM 1874 N N . GLU A 1 240 ? 11.021 -9.254 10.951 1.00 66.00 240 GLU A N 1
ATOM 1875 C CA . GLU A 1 240 ? 10.505 -7.893 10.812 1.00 66.00 240 GLU A CA 1
ATOM 1876 C C . GLU A 1 240 ? 8.970 -7.864 10.696 1.00 66.00 240 GLU A C 1
ATOM 1878 O O . GLU A 1 240 ? 8.337 -7.049 11.364 1.00 66.00 240 GLU A O 1
ATOM 1883 N N . ASP A 1 241 ? 8.363 -8.814 9.992 1.00 65.75 241 ASP A N 1
ATOM 1884 C CA . ASP A 1 241 ? 6.932 -9.090 9.892 1.00 65.75 241 ASP A CA 1
ATOM 1885 C C . ASP A 1 241 ? 6.378 -9.468 11.262 1.00 65.75 241 ASP A C 1
ATOM 1887 O O . ASP A 1 241 ? 5.422 -8.860 11.744 1.00 65.75 241 ASP A O 1
ATOM 1891 N N . LEU A 1 242 ? 7.043 -10.393 11.965 1.00 67.19 242 LEU A N 1
ATOM 1892 C CA . LEU A 1 242 ? 6.690 -10.744 13.344 1.00 67.19 242 LEU A CA 1
ATOM 1893 C C . LEU A 1 242 ? 6.789 -9.554 14.283 1.00 67.19 242 LEU A C 1
ATOM 1895 O O . LEU A 1 242 ? 5.944 -9.373 15.161 1.00 67.19 242 LEU A O 1
ATOM 1899 N N . ARG A 1 243 ? 7.826 -8.731 14.114 1.00 71.12 243 ARG A N 1
ATOM 1900 C CA . ARG A 1 243 ? 7.981 -7.511 14.901 1.00 71.12 243 ARG A CA 1
ATOM 1901 C C . ARG A 1 243 ? 6.843 -6.539 14.607 1.00 71.12 243 ARG A C 1
ATOM 1903 O O . ARG A 1 243 ? 6.282 -5.979 15.546 1.00 71.12 243 ARG A O 1
ATOM 1910 N N . THR A 1 244 ? 6.498 -6.356 13.339 1.00 72.81 244 THR A N 1
ATOM 1911 C CA . THR A 1 244 ? 5.436 -5.458 12.880 1.00 72.81 244 THR A CA 1
ATOM 1912 C C . THR A 1 244 ? 4.076 -5.906 13.404 1.00 72.81 244 THR A C 1
ATOM 1914 O O . THR A 1 244 ? 3.359 -5.100 13.994 1.00 72.81 244 THR A O 1
ATOM 1917 N N . GLU A 1 245 ? 3.754 -7.194 13.300 1.00 74.31 245 GLU A N 1
ATOM 1918 C CA . GLU A 1 245 ? 2.527 -7.795 13.834 1.00 74.31 245 GLU A CA 1
ATOM 1919 C C . GLU A 1 245 ? 2.463 -7.711 15.366 1.00 74.31 245 GLU A C 1
ATOM 1921 O O . GLU A 1 245 ? 1.428 -7.352 15.935 1.00 74.31 245 GLU A O 1
ATOM 1926 N N . THR A 1 246 ? 3.585 -7.960 16.050 1.00 75.94 246 THR A N 1
ATOM 1927 C CA . THR A 1 246 ? 3.681 -7.819 17.511 1.00 75.94 246 THR A CA 1
ATOM 1928 C C . THR A 1 246 ? 3.455 -6.368 17.933 1.00 75.94 246 THR A C 1
ATOM 1930 O O . THR A 1 246 ? 2.683 -6.106 18.854 1.00 75.94 246 THR A O 1
ATOM 1933 N N . ILE A 1 247 ? 4.077 -5.403 17.245 1.00 77.56 247 ILE A N 1
ATOM 1934 C CA . ILE A 1 247 ? 3.864 -3.972 17.493 1.00 77.56 247 ILE A CA 1
ATOM 1935 C C . ILE A 1 247 ? 2.407 -3.592 17.215 1.00 77.56 247 ILE A C 1
ATOM 1937 O O . ILE A 1 247 ? 1.825 -2.854 18.006 1.00 77.56 247 ILE A O 1
ATOM 1941 N N . ALA A 1 248 ? 1.805 -4.080 16.129 1.00 77.81 248 ALA A N 1
ATOM 1942 C CA . ALA A 1 248 ? 0.411 -3.804 15.795 1.00 77.81 248 ALA A CA 1
ATOM 1943 C C . ALA A 1 248 ? -0.540 -4.325 16.884 1.00 77.81 248 ALA A C 1
ATOM 1945 O O . ALA A 1 248 ? -1.396 -3.580 17.361 1.00 77.81 248 ALA A O 1
ATOM 1946 N N . THR A 1 249 ? -0.320 -5.557 17.347 1.00 80.50 249 THR A N 1
ATOM 1947 C CA . THR A 1 249 ? -1.092 -6.179 18.432 1.00 80.50 249 THR A CA 1
ATOM 1948 C C . THR A 1 249 ? -0.933 -5.406 19.742 1.00 80.50 249 THR A C 1
ATOM 1950 O O . THR A 1 249 ? -1.924 -5.062 20.386 1.00 80.50 249 THR A O 1
ATOM 1953 N N . LEU A 1 250 ? 0.302 -5.057 20.122 1.00 80.81 250 LEU A N 1
ATOM 1954 C CA . LEU A 1 250 ? 0.567 -4.252 21.317 1.00 80.81 250 LEU A CA 1
ATOM 1955 C C . LEU A 1 250 ? -0.045 -2.851 21.216 1.00 80.81 250 LEU A C 1
ATOM 1957 O O . LEU A 1 250 ? -0.516 -2.324 22.219 1.00 80.81 250 LEU A O 1
ATOM 1961 N N . ARG A 1 251 ? -0.077 -2.242 20.024 1.00 86.44 251 ARG A N 1
ATOM 1962 C CA . ARG A 1 251 ? -0.725 -0.939 19.804 1.00 86.44 251 ARG A CA 1
ATOM 1963 C C . ARG A 1 251 ? -2.233 -1.036 19.944 1.00 86.44 251 ARG A C 1
ATOM 1965 O O . ARG A 1 251 ? -2.831 -0.168 20.569 1.00 86.44 251 ARG A O 1
ATOM 1972 N N . GLN A 1 252 ? -2.845 -2.078 19.388 1.00 87.44 252 GLN A N 1
ATOM 1973 C CA . GLN A 1 252 ? -4.272 -2.330 19.566 1.00 87.44 252 GLN A CA 1
ATOM 1974 C C . GLN A 1 252 ? -4.606 -2.515 21.051 1.00 87.44 252 GLN A C 1
ATOM 1976 O O . GLN A 1 252 ? -5.554 -1.908 21.545 1.00 87.44 252 GLN A O 1
ATOM 1981 N N . HIS A 1 253 ? -3.787 -3.283 21.769 1.00 86.12 253 HIS A N 1
ATOM 1982 C CA . HIS A 1 253 ? -3.918 -3.479 23.209 1.00 86.12 253 HIS A CA 1
ATOM 1983 C C . HIS A 1 253 ? -3.758 -2.163 23.990 1.00 86.12 253 HIS A C 1
ATOM 1985 O O . HIS A 1 253 ? -4.609 -1.833 24.813 1.00 86.12 253 HIS A O 1
ATOM 1991 N N . ALA A 1 254 ? -2.726 -1.368 23.688 1.00 85.88 254 ALA A N 1
ATOM 1992 C CA . ALA A 1 254 ? -2.505 -0.057 24.298 1.00 85.88 254 ALA A CA 1
ATOM 1993 C C . ALA A 1 254 ? -3.691 0.890 24.059 1.00 85.88 254 ALA A C 1
ATOM 1995 O O . ALA A 1 254 ? -4.164 1.533 24.990 1.00 85.88 254 ALA A O 1
ATOM 1996 N N . ASN A 1 255 ? -4.224 0.929 22.834 1.00 87.62 255 ASN A N 1
ATOM 1997 C CA . ASN A 1 255 ? -5.390 1.745 22.496 1.00 87.62 255 ASN A CA 1
ATOM 1998 C C . ASN A 1 255 ? -6.632 1.320 23.289 1.00 87.62 255 ASN A C 1
ATOM 2000 O O . ASN A 1 255 ? -7.318 2.181 23.834 1.00 87.62 255 ASN A O 1
ATOM 2004 N N . ALA A 1 256 ? -6.895 0.016 23.410 1.00 87.81 256 ALA A N 1
ATOM 2005 C CA . ALA A 1 256 ? -8.019 -0.492 24.195 1.00 87.81 256 ALA A CA 1
ATOM 2006 C C . ALA A 1 256 ? -7.906 -0.085 25.677 1.00 87.81 256 ALA A C 1
ATOM 2008 O O . ALA A 1 256 ? -8.872 0.395 26.277 1.00 87.81 256 ALA A O 1
ATOM 2009 N N . TRP A 1 257 ? -6.708 -0.190 26.261 1.00 88.75 257 TRP A N 1
ATOM 2010 C CA . TRP A 1 257 ? -6.445 0.279 27.624 1.00 88.75 257 TRP A CA 1
ATOM 2011 C C . TRP A 1 257 ? -6.561 1.797 27.768 1.00 88.75 257 TRP A C 1
ATOM 2013 O O . TRP A 1 257 ? -7.128 2.279 28.749 1.00 88.75 257 TRP A O 1
ATOM 2023 N N . GLN A 1 258 ? -6.104 2.561 26.777 1.00 89.94 258 GLN A N 1
ATOM 2024 C CA . GLN A 1 258 ? -6.231 4.015 26.763 1.00 89.94 258 GLN A CA 1
ATOM 2025 C C . GLN A 1 258 ? -7.696 4.459 26.691 1.00 89.94 258 GLN A C 1
ATOM 2027 O O . GLN A 1 258 ? -8.092 5.407 27.373 1.00 89.94 258 GLN A O 1
ATOM 2032 N N . GLU A 1 259 ? -8.517 3.776 25.892 1.00 87.25 259 GLU A N 1
ATOM 2033 C CA . GLU A 1 259 ? -9.962 3.992 25.853 1.00 87.25 259 GLU A CA 1
ATOM 2034 C C . GLU A 1 259 ? -10.599 3.692 27.209 1.00 87.25 259 GLU A C 1
ATOM 2036 O O . GLU A 1 259 ? -11.385 4.504 27.698 1.00 87.25 259 GLU A O 1
ATOM 2041 N N . ALA A 1 260 ? -10.229 2.575 27.846 1.00 85.56 260 ALA A N 1
ATOM 2042 C CA . ALA A 1 260 ? -10.703 2.205 29.177 1.00 85.56 260 ALA A CA 1
ATOM 2043 C C . ALA A 1 260 ? -10.315 3.245 30.247 1.00 85.56 260 ALA A C 1
ATOM 2045 O O . ALA A 1 260 ? -11.163 3.639 31.056 1.00 85.56 260 ALA A O 1
ATOM 2046 N N . ALA A 1 261 ? -9.078 3.751 30.208 1.00 85.75 261 ALA A N 1
ATOM 2047 C CA . ALA A 1 261 ? -8.584 4.807 31.091 1.00 85.75 261 ALA A CA 1
ATOM 2048 C C . ALA A 1 261 ? -9.339 6.135 30.887 1.00 85.75 261 ALA A C 1
ATOM 2050 O O . ALA A 1 261 ? -9.697 6.805 31.856 1.00 85.75 261 ALA A O 1
ATOM 2051 N N . ASN A 1 262 ? -9.662 6.479 29.635 1.00 83.50 262 ASN A N 1
ATOM 2052 C CA . ASN A 1 262 ? -10.351 7.719 29.267 1.00 83.50 262 ASN A CA 1
ATOM 2053 C C . ASN A 1 262 ? -11.876 7.687 29.467 1.00 83.50 262 ASN A C 1
ATOM 2055 O O . ASN A 1 262 ? -12.539 8.710 29.253 1.00 83.50 262 ASN A O 1
ATOM 2059 N N . ARG A 1 263 ? -12.471 6.550 29.869 1.00 80.56 263 ARG A N 1
ATOM 2060 C CA . ARG A 1 263 ? -13.925 6.477 30.103 1.00 80.56 263 ARG A CA 1
ATOM 2061 C C . ARG A 1 263 ? -14.336 7.526 31.154 1.00 80.56 263 ARG A C 1
ATOM 2063 O O . ARG A 1 263 ? -13.660 7.673 32.173 1.00 80.56 263 ARG A O 1
ATOM 2070 N N . PRO A 1 264 ? -15.440 8.276 30.955 1.00 63.41 264 PRO A N 1
ATOM 2071 C CA . PRO A 1 264 ? -15.804 9.348 31.872 1.00 63.41 264 PRO A CA 1
ATOM 2072 C C . PRO A 1 264 ? -15.984 8.812 33.305 1.00 63.41 264 PRO A C 1
ATOM 2074 O O . PRO A 1 264 ? -16.678 7.804 33.478 1.00 63.41 264 PRO A O 1
ATOM 2077 N N . PRO A 1 265 ? -15.487 9.513 34.346 1.00 55.62 265 PRO A N 1
ATOM 2078 C CA . PRO A 1 265 ? -15.630 9.095 35.750 1.00 55.62 265 PRO A CA 1
ATOM 2079 C C . PRO A 1 265 ? -17.085 8.836 36.174 1.00 55.62 265 PRO A C 1
ATOM 2081 O O . PRO A 1 265 ? -17.366 8.093 37.111 1.00 55.62 265 PRO A O 1
ATOM 2084 N N . ASN A 1 266 ? -18.028 9.453 35.461 1.00 48.66 266 ASN A N 1
ATOM 2085 C CA . ASN A 1 266 ? -19.459 9.403 35.737 1.00 48.66 266 ASN A CA 1
ATOM 2086 C C . ASN A 1 266 ? -20.130 8.119 35.207 1.00 48.66 266 ASN A C 1
ATOM 2088 O O . ASN A 1 266 ? -21.249 7.817 35.616 1.00 48.66 266 ASN A O 1
ATOM 2092 N N . VAL A 1 267 ? -19.468 7.369 34.313 1.00 54.53 267 VAL A N 1
ATOM 2093 C CA . VAL A 1 267 ? -19.945 6.065 33.811 1.00 54.53 267 VAL A CA 1
ATOM 2094 C C . VAL A 1 267 ? -19.682 4.962 34.844 1.00 54.53 267 VAL A C 1
ATOM 2096 O O . VAL A 1 267 ? -20.501 4.062 35.010 1.00 54.53 267 VAL A O 1
ATOM 2099 N N . LEU A 1 268 ? -18.596 5.078 35.615 1.00 56.56 268 LEU A N 1
ATOM 2100 C CA . LEU A 1 268 ? -18.206 4.156 36.686 1.00 56.56 268 LEU A CA 1
ATOM 2101 C C . LEU A 1 268 ? -18.487 4.787 38.060 1.00 56.56 268 LEU A C 1
ATOM 2103 O O . LEU A 1 268 ? -17.585 5.083 38.844 1.00 56.56 268 LEU A O 1
ATOM 2107 N N . THR A 1 269 ? -19.756 5.066 38.364 1.00 53.62 269 THR A N 1
ATOM 2108 C CA . THR A 1 269 ? -20.112 5.725 39.630 1.00 53.62 269 THR A CA 1
ATOM 2109 C C . THR A 1 269 ? -19.920 4.793 40.838 1.00 53.62 269 THR A C 1
ATOM 2111 O O . THR A 1 269 ? -20.439 3.680 40.903 1.00 53.62 269 THR A O 1
ATOM 2114 N N . THR A 1 270 ? -19.184 5.279 41.848 1.00 60.06 270 THR A N 1
ATOM 2115 C CA . THR A 1 270 ? -18.906 4.687 43.185 1.00 60.06 270 THR A CA 1
ATOM 2116 C C . THR A 1 270 ? -18.157 3.350 43.274 1.00 60.06 270 THR A C 1
ATOM 2118 O O . THR A 1 270 ? -17.509 3.116 44.297 1.00 60.06 270 THR A O 1
ATOM 2121 N N . ASN A 1 271 ? -18.183 2.509 42.242 1.00 72.56 271 ASN A N 1
ATOM 2122 C CA . ASN A 1 271 ? -17.494 1.220 42.213 1.00 72.56 271 ASN A CA 1
ATOM 2123 C C . ASN A 1 271 ? -16.441 1.229 41.102 1.00 72.56 271 ASN A C 1
ATOM 2125 O O . ASN A 1 271 ? -16.776 1.037 39.938 1.00 72.56 271 ASN A O 1
ATOM 2129 N N . ARG A 1 272 ? -15.183 1.480 41.469 1.00 82.06 272 ARG A N 1
ATOM 2130 C CA . ARG A 1 272 ? -14.049 1.603 40.531 1.00 82.06 272 ARG A CA 1
ATOM 2131 C C . ARG A 1 272 ? -12.792 0.870 40.986 1.00 82.06 272 ARG A C 1
ATOM 2133 O O . ARG A 1 272 ? -11.811 0.815 40.257 1.00 82.06 272 ARG A O 1
ATOM 2140 N N . LEU A 1 273 ? -12.810 0.348 42.210 1.00 88.25 273 LEU A N 1
ATOM 2141 C CA . LEU A 1 273 ? -11.667 -0.348 42.768 1.00 88.25 273 LEU A CA 1
ATOM 2142 C C . LEU A 1 273 ? -11.712 -1.810 42.363 1.00 88.25 273 LEU A C 1
ATOM 2144 O O . LEU A 1 273 ? -12.773 -2.436 42.394 1.00 88.25 273 LEU A O 1
ATOM 2148 N N . ILE A 1 274 ? -10.546 -2.351 42.062 1.00 90.69 274 ILE A N 1
ATOM 2149 C CA . ILE A 1 274 ? -10.338 -3.775 41.836 1.00 90.69 274 ILE A CA 1
ATOM 2150 C C . ILE A 1 274 ? -9.398 -4.317 42.903 1.00 90.69 274 ILE A C 1
ATOM 2152 O O . ILE A 1 274 ? -8.661 -3.567 43.544 1.00 90.69 274 ILE A O 1
ATOM 2156 N N . VAL A 1 275 ? -9.453 -5.628 43.119 1.00 91.19 275 VAL A N 1
ATOM 2157 C CA . VAL A 1 275 ? -8.511 -6.333 43.990 1.00 91.19 275 VAL A CA 1
ATOM 2158 C C . VAL A 1 275 ? -7.685 -7.256 43.113 1.00 91.19 275 VAL A C 1
ATOM 2160 O O . VAL A 1 275 ? -8.255 -8.154 42.491 1.00 91.19 275 VAL A O 1
ATOM 2163 N N . LEU A 1 276 ? -6.379 -7.018 43.057 1.00 90.81 276 LEU A N 1
ATOM 2164 C CA . LEU A 1 276 ? -5.416 -7.819 42.307 1.00 90.81 276 LEU A CA 1
ATOM 2165 C C . LEU A 1 276 ? -4.651 -8.744 43.250 1.00 90.81 276 LEU A C 1
ATOM 2167 O O . LEU A 1 276 ? -4.429 -8.403 44.413 1.00 90.81 276 LEU A O 1
ATOM 2171 N N . ASP A 1 277 ? -4.244 -9.905 42.755 1.00 91.19 277 ASP A N 1
ATOM 2172 C CA . ASP A 1 277 ? -3.322 -10.807 43.442 1.00 91.19 277 ASP A CA 1
ATOM 2173 C C . ASP A 1 277 ? -1.848 -10.508 43.094 1.00 91.19 277 ASP A C 1
ATOM 2175 O O . ASP A 1 277 ? -1.542 -9.573 42.350 1.00 91.19 277 ASP A O 1
ATOM 2179 N N . LYS A 1 278 ? -0.913 -11.326 43.596 1.00 87.00 278 LYS A N 1
ATOM 2180 C CA . LYS A 1 278 ? 0.530 -11.164 43.325 1.00 87.00 278 LYS A CA 1
ATOM 2181 C C . LYS A 1 278 ? 0.932 -11.346 41.852 1.00 87.00 278 LYS A C 1
ATOM 2183 O O . LYS A 1 278 ? 2.076 -11.074 41.500 1.00 87.00 278 LYS A O 1
ATOM 2188 N N . HIS A 1 279 ? 0.030 -11.872 41.026 1.00 85.50 279 HIS A N 1
ATOM 2189 C CA . HIS A 1 279 ? 0.214 -12.133 39.602 1.00 85.50 279 HIS A CA 1
ATOM 2190 C C . HIS A 1 279 ? -0.535 -11.115 38.726 1.00 85.50 279 HIS A C 1
ATOM 2192 O O . HIS A 1 279 ? -0.598 -11.301 37.514 1.00 85.50 279 HIS A O 1
ATOM 2198 N N . GLY A 1 280 ? -1.120 -10.068 39.322 1.00 83.81 280 GLY A N 1
ATOM 2199 C CA . GLY A 1 280 ? -1.891 -9.055 38.600 1.00 83.81 280 GLY A CA 1
ATOM 2200 C C . GLY A 1 280 ? -3.279 -9.529 38.160 1.00 83.81 280 GLY A C 1
ATOM 2201 O O . GLY A 1 280 ? -3.937 -8.851 37.379 1.00 83.81 280 GLY A O 1
ATOM 2202 N N . ARG A 1 281 ? -3.761 -10.681 38.645 1.00 88.38 281 ARG A N 1
ATOM 2203 C CA . ARG A 1 281 ? -5.102 -11.186 38.323 1.00 88.38 281 ARG A CA 1
ATOM 2204 C C . ARG A 1 281 ? -6.135 -10.488 39.200 1.00 88.38 281 ARG A C 1
ATOM 2206 O O . ARG A 1 281 ? -6.034 -10.523 40.426 1.00 88.38 281 ARG A O 1
ATOM 2213 N N . ALA A 1 282 ? -7.155 -9.905 38.583 1.00 87.62 282 ALA A N 1
ATOM 2214 C CA . ALA A 1 282 ? -8.272 -9.299 39.279 1.00 87.62 282 ALA A CA 1
ATOM 2215 C C . ALA A 1 282 ? -9.282 -10.314 39.799 1.00 87.62 282 ALA A C 1
ATOM 2217 O O . ALA A 1 282 ? -9.576 -11.357 39.207 1.00 87.62 282 ALA A O 1
ATOM 2218 N N . PHE A 1 283 ? -9.879 -9.915 40.912 1.00 88.50 283 PHE A N 1
ATOM 2219 C CA . PHE A 1 283 ? -11.024 -10.556 41.508 1.00 88.50 283 PHE A CA 1
ATOM 2220 C C . PHE A 1 283 ? -12.285 -10.456 40.633 1.00 88.50 283 PHE A C 1
ATOM 2222 O O . PHE A 1 283 ? -12.820 -9.374 40.385 1.00 88.50 283 PHE A O 1
ATOM 2229 N N . GLY A 1 284 ? -12.823 -11.614 40.258 1.00 84.44 284 GLY A N 1
ATOM 2230 C CA . GLY A 1 284 ? -14.085 -11.797 39.552 1.00 84.44 284 GLY A CA 1
ATOM 2231 C C . GLY A 1 284 ? -15.097 -12.584 40.382 1.00 84.44 284 GLY A C 1
ATOM 2232 O O . GLY A 1 284 ? -14.760 -13.569 41.047 1.00 84.44 284 GLY A O 1
ATOM 2233 N N . ARG A 1 285 ? -16.367 -12.175 40.327 1.00 77.62 285 ARG A N 1
ATOM 2234 C CA . ARG A 1 285 ? -17.474 -12.881 40.973 1.00 77.62 285 ARG A CA 1
ATOM 2235 C C . ARG A 1 285 ? -18.437 -13.401 39.913 1.00 77.62 285 ARG A C 1
ATOM 2237 O O . ARG A 1 285 ? -19.238 -12.649 39.370 1.00 77.62 285 ARG A O 1
ATOM 2244 N N . LEU A 1 286 ? -18.371 -14.701 39.640 1.00 65.12 286 LEU A N 1
ATOM 2245 C CA . LEU A 1 286 ? -19.259 -15.357 38.683 1.00 65.12 286 LEU A CA 1
ATOM 2246 C C . LEU A 1 286 ? -20.504 -15.890 39.399 1.00 65.12 286 LEU A C 1
ATOM 2248 O O . LEU A 1 286 ? -20.409 -16.594 40.409 1.00 65.12 286 LEU A O 1
ATOM 2252 N N . TYR A 1 287 ? -21.675 -15.560 38.856 1.00 60.06 287 TYR A N 1
ATOM 2253 C CA . TYR A 1 287 ? -22.957 -16.125 39.268 1.00 60.06 287 TYR A CA 1
ATOM 2254 C C . TYR A 1 287 ? -23.384 -17.172 38.242 1.00 60.06 287 TYR A C 1
ATOM 2256 O O . TYR A 1 287 ? -23.915 -16.836 37.188 1.00 60.06 287 TYR A O 1
ATOM 2264 N N . ALA A 1 288 ? -23.166 -18.449 38.555 1.00 50.75 288 ALA A N 1
ATOM 2265 C CA . ALA A 1 288 ? -23.596 -19.561 37.714 1.00 50.75 288 ALA A CA 1
ATOM 2266 C C . ALA A 1 288 ? -24.400 -20.564 38.552 1.00 50.75 288 ALA A C 1
ATOM 2268 O O . ALA A 1 288 ? -23.985 -20.965 39.639 1.00 50.75 288 ALA A O 1
ATOM 2269 N N . ASN A 1 289 ? -25.575 -20.972 38.060 1.00 52.81 289 ASN A N 1
ATOM 2270 C CA . ASN A 1 289 ? -26.425 -21.996 38.686 1.00 52.81 289 ASN A CA 1
ATOM 2271 C C . ASN A 1 289 ? -26.770 -21.735 40.170 1.00 52.81 289 ASN A C 1
ATOM 2273 O O . ASN A 1 289 ? -26.815 -22.661 40.980 1.00 52.81 289 ASN A O 1
ATOM 2277 N N . GLY A 1 290 ? -26.978 -20.469 40.554 1.00 54.81 290 GLY A N 1
ATOM 2278 C CA . GLY A 1 290 ? -27.323 -20.090 41.933 1.00 54.81 290 GLY A CA 1
ATOM 2279 C C . GLY A 1 290 ? -26.188 -20.255 42.954 1.00 54.81 290 GLY A C 1
ATOM 2280 O O . GLY A 1 290 ? -26.422 -20.072 44.148 1.00 54.81 290 GLY A O 1
ATOM 2281 N N . LYS A 1 291 ? -24.964 -20.572 42.508 1.00 59.50 291 LYS A N 1
ATOM 2282 C CA . LYS A 1 291 ? -23.748 -20.551 43.325 1.00 59.50 291 LYS A CA 1
ATOM 2283 C C . LYS A 1 291 ? -22.827 -19.429 42.868 1.00 59.50 291 LYS A C 1
ATOM 2285 O O . LYS A 1 291 ? -22.589 -19.231 41.681 1.00 59.50 291 LYS A O 1
ATOM 2290 N N . THR A 1 292 ? -22.285 -18.722 43.846 1.00 67.50 292 THR A N 1
ATOM 2291 C CA . THR A 1 292 ? -21.259 -17.710 43.629 1.00 67.50 292 THR A CA 1
ATOM 2292 C C . THR A 1 292 ? -19.896 -18.390 43.649 1.00 67.50 292 THR A C 1
ATOM 2294 O O . THR A 1 292 ? -19.523 -18.959 44.676 1.00 67.50 292 THR A O 1
ATOM 2297 N N . SER A 1 293 ? -19.157 -18.350 42.542 1.00 71.12 293 SER A N 1
ATOM 2298 C CA . SER A 1 293 ? -17.766 -18.816 42.490 1.00 71.12 293 SER A CA 1
ATOM 2299 C C . SER A 1 293 ? -16.815 -17.627 42.394 1.00 71.12 293 SER A C 1
ATOM 2301 O O . SER A 1 293 ? -17.046 -16.708 41.606 1.00 71.12 293 SER A O 1
ATOM 2303 N N . LEU A 1 294 ? -15.755 -17.650 43.204 1.00 77.81 294 LEU A N 1
ATOM 2304 C CA . LEU A 1 294 ? -14.642 -16.705 43.112 1.00 77.81 294 LEU A CA 1
ATOM 2305 C C . LEU A 1 294 ? -13.779 -17.094 41.903 1.00 77.81 294 LEU A C 1
ATOM 2307 O O . LEU A 1 294 ? -13.499 -18.278 41.713 1.00 77.81 294 LEU A O 1
ATOM 2311 N N . SER A 1 295 ? -13.356 -16.119 41.106 1.00 83.19 295 SER A N 1
ATOM 2312 C CA . SER A 1 295 ? -12.378 -16.313 40.033 1.00 83.19 295 SER A CA 1
ATOM 2313 C C . SER A 1 295 ? -11.290 -15.249 40.107 1.00 83.19 295 SER A C 1
ATOM 2315 O O . SER A 1 295 ? -11.586 -14.100 40.419 1.00 83.19 295 SER A O 1
ATOM 2317 N N . LEU A 1 296 ? -10.055 -15.622 39.781 1.00 83.25 296 LEU A N 1
ATOM 2318 C CA . LEU A 1 296 ? -8.953 -14.691 39.543 1.00 83.25 296 LEU A CA 1
ATOM 2319 C C . LEU A 1 296 ? -8.595 -14.767 38.060 1.00 83.25 296 LEU A C 1
ATOM 2321 O O . LEU A 1 296 ? -8.289 -15.853 37.561 1.00 83.25 296 LEU A O 1
ATOM 2325 N N . LYS A 1 297 ? -8.679 -13.644 37.349 1.00 84.25 297 LYS A N 1
ATOM 2326 C CA . LYS A 1 297 ? -8.365 -13.548 35.916 1.00 84.25 297 LYS A CA 1
ATOM 2327 C C . LYS A 1 297 ? -7.582 -12.277 35.630 1.00 84.25 297 LYS A C 1
ATOM 2329 O O . LYS A 1 297 ? -7.748 -11.299 36.348 1.00 84.25 297 LYS A O 1
ATOM 2334 N N . LEU A 1 298 ? -6.744 -12.292 34.597 1.00 83.38 298 LEU A N 1
ATOM 2335 C CA . LEU A 1 298 ? -6.136 -11.052 34.121 1.00 83.38 298 LEU A CA 1
ATOM 2336 C C . LEU A 1 298 ? -7.252 -10.083 33.697 1.00 83.38 298 LEU A C 1
ATOM 2338 O O . LEU A 1 298 ? -8.201 -10.536 33.050 1.00 83.38 298 LEU A O 1
ATOM 2342 N N . PRO A 1 299 ? -7.193 -8.811 34.124 1.00 83.75 299 PRO A N 1
ATOM 2343 C CA . PRO A 1 299 ? -8.172 -7.814 33.727 1.00 83.75 299 PRO A CA 1
ATOM 2344 C C . PRO A 1 299 ? -8.152 -7.606 32.215 1.00 83.75 299 PRO A C 1
ATOM 2346 O O . PRO A 1 299 ? -7.088 -7.602 31.604 1.00 83.75 299 PRO A O 1
ATOM 2349 N N . ASP A 1 300 ? -9.330 -7.395 31.646 1.00 84.12 300 ASP A N 1
ATOM 2350 C CA . ASP A 1 300 ? -9.515 -7.051 30.239 1.00 84.12 300 ASP A CA 1
ATOM 2351 C C . ASP A 1 300 ? -9.970 -5.576 30.120 1.00 84.12 300 ASP A C 1
ATOM 2353 O O . ASP A 1 300 ? -10.718 -5.122 31.004 1.00 84.12 300 ASP A O 1
ATOM 2357 N N . PRO A 1 301 ? -9.555 -4.821 29.076 1.00 82.75 301 PRO A N 1
ATOM 2358 C CA . PRO A 1 301 ? -10.020 -3.451 28.825 1.00 82.75 301 PRO A CA 1
ATOM 2359 C C . PRO A 1 301 ? -11.549 -3.280 28.832 1.00 82.75 301 PRO A C 1
ATOM 2361 O O . PRO A 1 301 ? -12.056 -2.214 29.197 1.00 82.75 301 PRO A O 1
ATOM 2364 N N . ASP A 1 302 ? -12.298 -4.330 28.488 1.00 81.31 302 ASP A N 1
ATOM 2365 C CA . ASP A 1 302 ? -13.762 -4.341 28.457 1.00 81.31 302 ASP A CA 1
ATOM 2366 C C . ASP A 1 302 ? -14.423 -4.725 29.785 1.00 81.31 302 ASP A C 1
ATOM 2368 O O . ASP A 1 302 ? -15.645 -4.872 29.859 1.00 81.31 302 ASP A O 1
ATOM 2372 N N . PHE A 1 303 ? -13.650 -4.785 30.874 1.00 73.06 303 PHE A N 1
ATOM 2373 C CA . PHE A 1 303 ? -14.114 -5.116 32.227 1.00 73.06 303 PHE A CA 1
ATOM 2374 C C . PHE A 1 303 ? -14.606 -6.566 32.379 1.00 73.06 303 PHE A C 1
ATOM 2376 O O . PHE A 1 303 ? -15.209 -6.921 33.401 1.00 73.06 303 PHE A O 1
ATOM 2383 N N . GLU A 1 304 ? -14.342 -7.435 31.402 1.00 75.12 304 GLU A N 1
ATOM 2384 C CA . GLU A 1 304 ? -14.754 -8.830 31.481 1.00 75.12 304 GLU A CA 1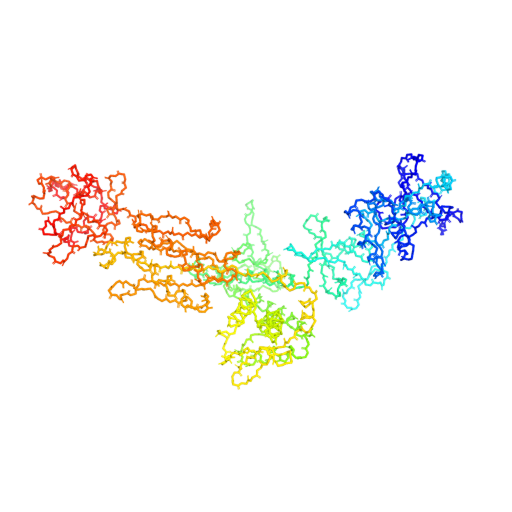
ATOM 2385 C C . GLU A 1 304 ? -14.035 -9.573 32.612 1.00 75.12 304 GLU A C 1
ATOM 2387 O O . GLU A 1 304 ? -12.820 -9.523 32.782 1.00 75.12 304 GLU A O 1
ATOM 2392 N N . GLY A 1 305 ? -14.809 -10.303 33.420 1.00 67.00 305 GLY A N 1
ATOM 2393 C CA . GLY A 1 305 ? -14.263 -11.119 34.506 1.00 67.00 305 GLY A CA 1
ATOM 2394 C C . GLY A 1 305 ? -13.747 -10.333 35.716 1.00 67.00 305 GLY A C 1
ATOM 2395 O O . GLY A 1 305 ? -13.258 -10.960 36.656 1.00 67.00 305 GLY A O 1
ATOM 2396 N N . VAL A 1 306 ? -13.912 -9.007 35.740 1.00 82.06 306 VAL A N 1
ATOM 2397 C CA . VAL A 1 306 ? -13.468 -8.124 36.825 1.00 82.06 306 VAL A CA 1
ATOM 2398 C C . VAL A 1 306 ? -14.664 -7.632 37.640 1.00 82.06 306 VAL A C 1
ATOM 2400 O O . VAL A 1 306 ? -15.688 -7.219 37.101 1.00 82.06 306 VAL A O 1
ATOM 2403 N N . THR A 1 307 ? -14.555 -7.658 38.970 1.00 85.31 307 THR A N 1
ATOM 2404 C CA . THR A 1 307 ? -15.569 -7.073 39.859 1.00 85.31 307 THR A CA 1
ATOM 2405 C C . THR A 1 307 ? -15.141 -5.674 40.266 1.00 85.31 307 THR A C 1
ATOM 2407 O O . THR A 1 307 ? -14.200 -5.520 41.043 1.00 85.31 307 THR A O 1
ATOM 2410 N N . LEU A 1 308 ? -15.866 -4.662 39.797 1.00 86.19 308 LEU A N 1
ATOM 2411 C CA . LEU A 1 308 ? -15.684 -3.290 40.255 1.00 86.19 308 LEU A CA 1
ATOM 2412 C C . LEU A 1 308 ? -16.341 -3.090 41.621 1.00 86.19 308 LEU A C 1
ATOM 2414 O O . LEU A 1 308 ? -17.516 -3.407 41.828 1.00 86.19 308 LEU A O 1
ATOM 2418 N N . LEU A 1 309 ? -15.578 -2.553 42.566 1.00 86.75 309 LEU A N 1
ATOM 2419 C CA . LEU A 1 309 ? -15.958 -2.466 43.969 1.00 86.75 309 LEU A CA 1
ATOM 2420 C C . LEU A 1 309 ? -15.886 -1.028 44.479 1.00 86.75 309 LEU A C 1
ATOM 2422 O O . LEU A 1 309 ? -15.068 -0.211 44.049 1.00 86.75 309 LEU A O 1
ATOM 2426 N N . SER A 1 310 ? -16.741 -0.728 45.453 1.00 87.88 310 SER A N 1
ATOM 2427 C CA . SER A 1 310 ? -16.550 0.425 46.330 1.00 87.88 310 SER A CA 1
ATOM 2428 C C . SER A 1 310 ? -15.370 0.171 47.265 1.00 87.88 310 SER A C 1
ATOM 2430 O O . SER A 1 310 ? -14.933 -0.967 47.436 1.00 87.88 310 SER A O 1
ATOM 2432 N N . LYS A 1 311 ? -14.904 1.209 47.963 1.00 87.12 311 LYS A N 1
ATOM 2433 C CA . LYS A 1 311 ? -13.861 1.077 48.994 1.00 87.12 311 LYS A CA 1
ATOM 2434 C C . LYS A 1 311 ? -14.160 -0.024 50.015 1.00 87.12 311 LYS A C 1
ATOM 2436 O O . LYS A 1 311 ? -13.340 -0.909 50.231 1.00 87.12 311 LYS A O 1
ATOM 2441 N N . THR A 1 312 ? -15.365 -0.017 50.578 1.00 86.38 312 THR A N 1
ATOM 2442 C CA . THR A 1 312 ? -15.794 -1.032 51.549 1.00 86.38 312 THR A CA 1
ATOM 2443 C C . THR A 1 312 ? -15.929 -2.417 50.908 1.00 86.38 312 THR A C 1
ATOM 2445 O O . THR A 1 312 ? -15.627 -3.424 51.544 1.00 86.38 312 THR A O 1
ATOM 2448 N N . GLY A 1 313 ? -16.349 -2.482 49.638 1.00 88.44 313 GLY A N 1
ATOM 2449 C CA . GLY A 1 313 ? -16.411 -3.729 48.876 1.00 88.44 313 GLY A CA 1
ATOM 2450 C C . GLY A 1 313 ? -15.031 -4.338 48.616 1.00 88.44 313 GLY A C 1
ATOM 2451 O O . GLY A 1 313 ? -14.868 -5.543 48.787 1.00 88.44 313 GLY A O 1
ATOM 2452 N N . ALA A 1 314 ? -14.041 -3.515 48.265 1.00 89.50 314 ALA A N 1
ATOM 2453 C CA . ALA A 1 314 ? -12.664 -3.933 48.015 1.00 89.50 314 ALA A CA 1
ATOM 2454 C C . ALA A 1 314 ? -11.985 -4.448 49.290 1.00 89.50 314 ALA A C 1
ATOM 2456 O O . ALA A 1 314 ? -11.392 -5.523 49.275 1.00 89.50 314 ALA A O 1
ATOM 2457 N N . GLU A 1 315 ? -12.151 -3.748 50.416 1.00 90.31 315 GLU A N 1
ATOM 2458 C CA . GLU A 1 315 ? -11.646 -4.191 51.724 1.00 90.31 315 GLU A CA 1
ATOM 2459 C C . GLU A 1 315 ? -12.241 -5.551 52.133 1.00 90.31 315 GLU A C 1
ATOM 2461 O O . GLU A 1 315 ? -11.520 -6.439 52.595 1.00 90.31 315 GLU A O 1
ATOM 2466 N N . TYR A 1 316 ? -13.547 -5.744 51.917 1.00 88.94 316 TYR A N 1
ATOM 2467 C CA . TYR A 1 316 ? -14.213 -7.016 52.193 1.00 88.94 316 TYR A CA 1
ATOM 2468 C C . TYR A 1 316 ? -13.740 -8.137 51.257 1.00 88.94 316 TYR A C 1
ATOM 2470 O O . TYR A 1 316 ? -13.416 -9.228 51.726 1.00 88.94 316 TYR A O 1
ATOM 2478 N N . ALA A 1 317 ? -13.667 -7.876 49.948 1.00 88.00 317 ALA A N 1
ATOM 2479 C CA . ALA A 1 317 ? -13.203 -8.849 48.961 1.00 88.00 317 ALA A CA 1
ATOM 2480 C C . ALA A 1 317 ? -11.762 -9.290 49.245 1.00 88.00 317 ALA A C 1
ATOM 2482 O O . ALA A 1 317 ? -11.475 -10.483 49.251 1.00 88.00 317 ALA A O 1
ATOM 2483 N N . MET A 1 318 ? -10.882 -8.346 49.579 1.00 90.12 318 MET A N 1
ATOM 2484 C CA . MET A 1 318 ? -9.500 -8.624 49.959 1.00 90.12 318 MET A CA 1
ATOM 2485 C C . MET A 1 318 ? -9.416 -9.512 51.213 1.00 90.12 318 MET A C 1
ATOM 2487 O O . MET A 1 318 ? -8.646 -10.472 51.241 1.00 90.12 318 MET A O 1
ATOM 2491 N N . ALA A 1 319 ? -10.232 -9.243 52.239 1.00 88.56 319 ALA A N 1
ATOM 2492 C CA . ALA A 1 319 ? -10.274 -10.055 53.457 1.00 88.56 319 ALA A CA 1
ATOM 2493 C C . ALA A 1 319 ? -10.813 -11.477 53.217 1.00 88.56 319 ALA A C 1
ATOM 2495 O O . ALA A 1 319 ? -10.363 -12.421 53.867 1.00 88.56 319 ALA A O 1
ATOM 2496 N N . GLU A 1 320 ? -11.770 -11.646 52.303 1.00 87.88 320 GLU A N 1
ATOM 2497 C CA . GLU A 1 320 ? -12.281 -12.964 51.914 1.00 87.88 320 GLU A CA 1
ATOM 2498 C C . GLU A 1 320 ? -11.273 -13.737 51.056 1.00 87.88 320 GLU A C 1
ATOM 2500 O O . GLU A 1 320 ? -11.052 -14.918 51.316 1.00 87.88 320 GLU A O 1
ATOM 2505 N N . LEU A 1 321 ? -10.591 -13.083 50.111 1.00 87.44 321 LEU A N 1
ATOM 2506 C CA . LEU A 1 321 ? -9.530 -13.701 49.305 1.00 87.44 321 LEU A CA 1
ATOM 2507 C C . LEU A 1 321 ? -8.350 -14.157 50.167 1.00 87.44 321 LEU A C 1
ATOM 2509 O O . LEU A 1 321 ? -7.892 -15.287 50.024 1.00 87.44 321 LEU A O 1
ATOM 2513 N N . MET A 1 322 ? -7.931 -13.349 51.146 1.00 89.25 322 MET A N 1
ATOM 2514 C CA . MET A 1 322 ? -6.902 -13.754 52.113 1.00 89.25 322 MET A CA 1
ATOM 2515 C C . MET A 1 322 ? -7.275 -15.008 52.918 1.00 89.25 322 MET A C 1
ATOM 2517 O O . MET A 1 322 ? -6.383 -15.719 53.373 1.00 89.25 322 MET A O 1
ATOM 2521 N N . LYS A 1 323 ? -8.569 -15.291 53.122 1.00 88.19 323 LYS A N 1
ATOM 2522 C CA . LYS A 1 323 ? -9.021 -16.522 53.793 1.00 88.19 323 LYS A CA 1
ATOM 2523 C C . LYS A 1 323 ? -9.183 -17.687 52.823 1.00 88.19 323 LYS A C 1
ATOM 2525 O O . LYS A 1 323 ? -8.889 -18.818 53.196 1.00 88.19 323 LYS A O 1
ATOM 2530 N N . ALA A 1 324 ? -9.725 -17.421 51.637 1.00 83.81 324 ALA A N 1
ATOM 2531 C CA . ALA A 1 324 ? -10.106 -18.442 50.670 1.00 83.81 324 ALA A CA 1
ATOM 2532 C C . ALA A 1 324 ? -8.905 -18.995 49.888 1.00 83.81 324 ALA A C 1
ATOM 2534 O O . ALA A 1 324 ? -8.884 -20.189 49.603 1.00 83.81 324 ALA A O 1
ATOM 2535 N N . CYS A 1 325 ? -7.930 -18.143 49.567 1.00 84.81 325 CYS A N 1
ATOM 2536 C CA . CYS A 1 325 ? -6.742 -18.469 48.772 1.00 84.81 325 CYS A CA 1
ATOM 2537 C C . CYS A 1 325 ? -5.519 -17.647 49.244 1.00 84.81 325 CYS A C 1
ATOM 2539 O O . CYS A 1 325 ? -5.035 -16.766 48.526 1.00 84.81 325 CYS A O 1
ATOM 2541 N N . PRO A 1 326 ? -5.024 -17.869 50.479 1.00 88.00 326 PRO A N 1
ATOM 2542 C CA . PRO A 1 326 ? -3.894 -17.120 51.043 1.00 88.00 326 PRO A CA 1
ATOM 2543 C C . PRO A 1 326 ? -2.600 -17.237 50.222 1.00 88.00 326 PRO A C 1
ATOM 2545 O O . PRO A 1 326 ? -1.772 -16.328 50.248 1.00 88.00 326 PRO A O 1
ATOM 2548 N N . GLU A 1 327 ? -2.416 -18.338 49.497 1.00 89.56 327 GLU A N 1
ATOM 2549 C CA . GLU A 1 327 ? -1.260 -18.613 48.644 1.00 89.56 327 GLU A CA 1
ATOM 2550 C C . GLU A 1 327 ? -1.124 -17.659 47.452 1.00 89.56 327 GLU A C 1
ATOM 2552 O O . GLU A 1 327 ? -0.013 -17.483 46.948 1.00 89.56 327 GLU A O 1
ATOM 2557 N N . GLU A 1 328 ? -2.215 -17.018 47.031 1.00 86.19 328 GLU A N 1
ATOM 2558 C CA . GLU A 1 328 ? -2.229 -16.063 45.915 1.00 86.19 328 GLU A CA 1
ATOM 2559 C C . GLU A 1 328 ? -1.923 -14.621 46.354 1.00 86.19 328 GLU A C 1
ATOM 2561 O O . GLU A 1 328 ? -1.701 -13.741 45.524 1.00 86.19 328 GLU A O 1
ATOM 2566 N N . GLY A 1 329 ? -1.831 -14.378 47.666 1.00 85.75 329 GLY A N 1
ATOM 2567 C CA . GLY A 1 329 ? -1.435 -13.083 48.212 1.00 85.75 329 GLY A CA 1
ATOM 2568 C C . GLY A 1 329 ? 0.054 -12.746 47.995 1.00 85.75 329 GLY A C 1
ATOM 2569 O O . GLY A 1 329 ? 0.873 -13.640 47.770 1.00 85.75 329 GLY A O 1
ATOM 2570 N N . PRO A 1 330 ? 0.456 -11.469 48.137 1.00 90.00 330 PRO A N 1
ATOM 2571 C CA . PRO A 1 330 ? -0.340 -10.352 48.650 1.00 90.00 330 PRO A CA 1
ATOM 2572 C C . PRO A 1 330 ? -1.413 -9.865 47.671 1.00 90.00 330 PRO A C 1
ATOM 2574 O O . PRO A 1 330 ? -1.205 -9.867 46.464 1.00 90.00 330 PRO A O 1
ATOM 2577 N N . PHE A 1 331 ? -2.552 -9.434 48.220 1.00 91.69 331 PHE A N 1
ATOM 2578 C CA . PHE A 1 331 ? -3.620 -8.792 47.455 1.00 91.69 331 PHE A CA 1
ATOM 2579 C C . PHE A 1 331 ? -3.512 -7.274 47.582 1.00 91.69 331 PHE A C 1
ATOM 2581 O O . PHE A 1 331 ? -3.272 -6.765 48.681 1.00 91.69 331 PHE A O 1
ATOM 2588 N N . VAL A 1 332 ? -3.714 -6.558 46.480 1.00 92.06 332 VAL A N 1
ATOM 2589 C CA . VAL A 1 332 ? -3.639 -5.095 46.419 1.00 92.06 332 VAL A CA 1
ATOM 2590 C C . VAL A 1 332 ? -4.934 -4.515 45.870 1.00 92.06 332 VAL A C 1
ATOM 2592 O O . VAL A 1 332 ? -5.574 -5.104 45.004 1.00 92.06 332 VAL A O 1
ATOM 2595 N N . VAL A 1 333 ? -5.336 -3.364 46.407 1.00 92.00 333 VAL A N 1
ATOM 2596 C CA . VAL A 1 333 ? -6.492 -2.608 45.920 1.00 92.00 333 VAL A CA 1
ATOM 2597 C C . VAL A 1 333 ? -5.976 -1.448 45.085 1.00 92.00 333 VAL A C 1
ATOM 2599 O O . VAL A 1 333 ? -5.219 -0.630 45.606 1.00 92.00 333 VAL A O 1
ATOM 2602 N N . CYS A 1 334 ? -6.410 -1.355 43.834 1.00 89.81 334 CYS A N 1
ATOM 2603 C CA . CYS A 1 334 ? -6.087 -0.241 42.945 1.00 89.81 334 CYS A CA 1
ATOM 2604 C C . CYS A 1 334 ? -7.343 0.299 42.259 1.00 89.81 334 CYS A C 1
ATOM 2606 O O . CYS A 1 334 ? -8.400 -0.343 42.250 1.00 89.81 334 CYS A O 1
ATOM 2608 N N . ASP A 1 335 ? -7.238 1.518 41.740 1.00 89.38 335 ASP A N 1
ATOM 2609 C CA . ASP A 1 335 ? -8.252 2.104 40.874 1.00 89.38 335 ASP A CA 1
ATOM 2610 C C . ASP A 1 335 ? -8.122 1.512 39.468 1.00 89.38 335 ASP A C 1
ATOM 2612 O O . ASP A 1 335 ? -7.021 1.446 38.926 1.00 89.38 335 ASP A O 1
ATOM 2616 N N . PHE A 1 336 ? -9.230 1.066 38.873 1.00 87.12 336 PHE A N 1
ATOM 2617 C CA . PHE A 1 336 ? -9.190 0.457 37.546 1.00 87.12 336 PHE A CA 1
ATOM 2618 C C . PHE A 1 336 ? -8.706 1.431 36.466 1.00 87.12 336 PHE A C 1
ATOM 2620 O O . PHE A 1 336 ? -8.052 0.996 35.529 1.00 87.12 336 PHE A O 1
ATOM 2627 N N . GLN A 1 337 ? -9.000 2.733 36.573 1.00 86.81 337 GLN A N 1
ATOM 2628 C CA . GLN A 1 337 ? -8.540 3.700 35.568 1.00 86.81 337 GLN A CA 1
ATOM 2629 C C . GLN A 1 337 ? -7.036 3.947 35.668 1.00 86.81 337 GLN A C 1
ATOM 2631 O O . GLN A 1 337 ? -6.370 4.065 34.645 1.00 86.81 337 GLN A O 1
ATOM 2636 N N . GLU A 1 338 ? -6.503 3.986 36.892 1.00 88.38 338 GLU A N 1
ATOM 2637 C CA . GLU A 1 338 ? -5.056 4.066 37.121 1.00 88.38 338 GLU A CA 1
ATOM 2638 C C . GLU A 1 338 ? -4.371 2.797 36.601 1.00 88.38 338 GLU A C 1
ATOM 2640 O O . GLU A 1 338 ? -3.417 2.896 35.839 1.00 88.38 338 GLU A O 1
ATOM 2645 N N . TYR A 1 339 ? -4.928 1.620 36.902 1.00 89.19 339 TYR A N 1
ATOM 2646 C CA . TYR A 1 339 ? -4.443 0.348 36.365 1.00 89.19 339 TYR A CA 1
ATOM 2647 C C . TYR A 1 339 ? -4.489 0.308 34.828 1.00 89.19 339 TYR A C 1
ATOM 2649 O O . TYR A 1 339 ? -3.531 -0.114 34.191 1.00 89.19 339 TYR A O 1
ATOM 2657 N N . ALA A 1 340 ? -5.577 0.781 34.215 1.00 89.06 340 ALA A N 1
ATOM 2658 C CA . ALA A 1 340 ? -5.709 0.850 32.763 1.00 89.06 340 ALA A CA 1
ATOM 2659 C C . ALA A 1 340 ? -4.655 1.769 32.129 1.00 89.06 340 ALA A C 1
ATOM 2661 O O . ALA A 1 340 ? -4.091 1.428 31.091 1.00 89.06 340 ALA A O 1
ATOM 2662 N N . GLN A 1 341 ? -4.351 2.908 32.760 1.00 89.00 341 GLN A N 1
ATOM 2663 C CA . GLN A 1 341 ? -3.278 3.782 32.293 1.00 89.00 341 GLN A CA 1
ATOM 2664 C C . GLN A 1 341 ? -1.908 3.107 32.430 1.00 89.00 341 GLN A C 1
ATOM 2666 O O . GLN A 1 341 ? -1.129 3.149 31.485 1.00 89.00 341 GLN A O 1
ATOM 2671 N N . GLU A 1 342 ? -1.638 2.423 33.547 1.00 88.88 342 GLU A N 1
ATOM 2672 C CA . GLU A 1 342 ? -0.398 1.655 33.735 1.00 88.88 342 GLU A CA 1
ATOM 2673 C C . GLU A 1 342 ? -0.232 0.569 32.657 1.00 88.88 342 GLU A C 1
ATOM 2675 O O . GLU A 1 342 ? 0.841 0.447 32.075 1.00 88.88 342 GLU A O 1
ATOM 2680 N N . GLN A 1 343 ? -1.293 -0.173 32.317 1.00 88.00 343 GLN A N 1
ATOM 2681 C CA . GLN A 1 343 ? -1.248 -1.191 31.255 1.00 88.00 343 GLN A CA 1
ATOM 2682 C C . GLN A 1 343 ? -1.048 -0.594 29.850 1.00 88.00 343 GLN A C 1
ATOM 2684 O O . GLN A 1 343 ? -0.379 -1.201 29.003 1.00 88.00 343 GLN A O 1
ATOM 2689 N N . CYS A 1 344 ? -1.603 0.595 29.592 1.00 87.06 344 CYS A N 1
ATOM 2690 C CA . CYS A 1 344 ? -1.335 1.350 28.368 1.00 87.06 344 CYS A CA 1
ATOM 2691 C C . CYS A 1 344 ? 0.149 1.738 28.286 1.00 87.06 344 CYS A C 1
ATOM 2693 O O . CYS A 1 344 ? 0.814 1.433 27.293 1.00 87.06 344 CYS A O 1
ATOM 2695 N N . ASP A 1 345 ? 0.678 2.341 29.352 1.00 87.31 345 ASP A N 1
ATOM 2696 C CA . ASP A 1 345 ? 2.059 2.814 29.422 1.00 87.31 345 ASP A CA 1
ATOM 2697 C C . ASP A 1 345 ? 3.057 1.648 29.292 1.00 87.31 345 ASP A C 1
ATOM 2699 O O . ASP A 1 345 ? 4.004 1.743 28.511 1.00 87.31 345 ASP A O 1
ATOM 2703 N N . GLU A 1 346 ? 2.810 0.513 29.960 1.00 86.56 346 GLU A N 1
ATOM 2704 C CA . GLU A 1 346 ? 3.610 -0.716 29.826 1.00 86.56 346 GLU A CA 1
ATOM 2705 C C . GLU A 1 346 ? 3.608 -1.251 28.385 1.00 86.56 346 GLU A C 1
ATOM 2707 O O . GLU A 1 346 ? 4.655 -1.625 27.846 1.00 86.56 346 GLU A O 1
ATOM 2712 N N . SER A 1 347 ? 2.446 -1.255 27.722 1.00 83.06 347 SER A N 1
ATOM 2713 C CA . SER A 1 347 ? 2.329 -1.701 26.327 1.00 83.06 347 SER A CA 1
ATOM 2714 C C . SER A 1 347 ? 3.117 -0.785 25.380 1.00 83.06 347 SER A C 1
ATOM 2716 O O . SER A 1 347 ? 3.820 -1.267 24.487 1.00 83.06 347 SER A O 1
ATOM 2718 N N . LEU A 1 348 ? 3.044 0.534 25.586 1.00 83.38 348 LEU A N 1
ATOM 2719 C CA . LEU A 1 348 ? 3.806 1.524 24.820 1.00 83.38 348 LEU A CA 1
ATOM 2720 C C . LEU A 1 348 ? 5.315 1.423 25.078 1.00 83.38 348 LEU A C 1
ATOM 2722 O O . LEU A 1 348 ? 6.104 1.553 24.137 1.00 83.38 348 LEU A O 1
ATOM 2726 N N . GLU A 1 349 ? 5.728 1.146 26.314 1.00 84.75 349 GLU A N 1
ATOM 2727 C CA . GLU A 1 349 ? 7.133 0.917 26.653 1.00 84.75 349 GLU A CA 1
ATOM 2728 C C . GLU A 1 349 ? 7.681 -0.321 25.930 1.00 84.75 349 GLU A C 1
ATOM 2730 O O . GLU A 1 349 ? 8.740 -0.248 25.300 1.00 84.75 349 GLU A O 1
ATOM 2735 N N . LEU A 1 350 ? 6.941 -1.434 25.945 1.00 78.62 350 LEU A N 1
ATOM 2736 C CA . LEU A 1 350 ? 7.315 -2.659 25.233 1.00 78.62 350 LEU A CA 1
ATOM 2737 C C . LEU A 1 350 ? 7.442 -2.429 23.724 1.00 78.62 350 LEU A C 1
ATOM 2739 O O . LEU A 1 350 ? 8.417 -2.880 23.119 1.00 78.62 350 LEU A O 1
ATOM 2743 N N . ILE A 1 351 ? 6.515 -1.678 23.117 1.00 80.62 351 ILE A N 1
ATOM 2744 C CA . ILE A 1 351 ? 6.625 -1.264 21.709 1.00 80.62 351 ILE A CA 1
ATOM 2745 C C . ILE A 1 351 ? 7.937 -0.509 21.483 1.00 80.62 351 ILE A C 1
ATOM 2747 O O . ILE A 1 351 ? 8.680 -0.842 20.558 1.00 80.62 351 ILE A O 1
ATOM 2751 N N . GLY A 1 352 ? 8.251 0.467 22.340 1.00 77.25 352 GLY A N 1
ATOM 2752 C CA . GLY A 1 352 ? 9.486 1.243 22.253 1.00 77.25 352 GLY A CA 1
ATOM 2753 C C . GLY A 1 352 ? 10.746 0.377 22.352 1.00 77.25 352 GLY A C 1
ATOM 2754 O O . GLY A 1 352 ? 11.678 0.554 21.567 1.00 77.25 352 GLY A O 1
ATOM 2755 N N . GLN A 1 353 ? 10.770 -0.600 23.262 1.00 80.44 353 GLN A N 1
ATOM 2756 C CA . GLN A 1 353 ? 11.888 -1.538 23.418 1.00 80.44 353 GLN A CA 1
ATOM 2757 C C . GLN A 1 353 ? 12.062 -2.431 22.180 1.00 80.44 353 GLN A C 1
ATOM 2759 O O . GLN A 1 353 ? 13.177 -2.586 21.676 1.00 80.44 353 GLN A O 1
ATOM 2764 N N . ILE A 1 354 ? 10.964 -2.980 21.653 1.00 76.38 354 ILE A N 1
ATOM 2765 C CA . ILE A 1 354 ? 10.969 -3.833 20.458 1.00 76.38 354 ILE A CA 1
ATOM 2766 C C . ILE A 1 354 ? 11.444 -3.047 19.226 1.00 76.38 354 ILE A C 1
ATOM 2768 O O . ILE A 1 354 ? 12.277 -3.540 18.458 1.00 76.38 354 ILE A O 1
ATOM 2772 N N . GLN A 1 355 ? 10.959 -1.813 19.056 1.00 79.25 355 GLN A N 1
ATOM 2773 C CA . GLN A 1 355 ? 11.397 -0.914 17.988 1.00 79.25 355 GLN A CA 1
ATOM 2774 C C . GLN A 1 355 ? 12.881 -0.566 18.119 1.00 79.25 355 GLN A C 1
ATOM 2776 O O . GLN A 1 355 ? 13.609 -0.661 17.137 1.00 79.25 355 GLN A O 1
ATOM 2781 N N . ALA A 1 356 ? 13.363 -0.255 19.325 1.00 79.38 356 ALA A N 1
ATOM 2782 C CA . ALA A 1 356 ? 14.768 0.080 19.557 1.00 79.38 356 ALA A CA 1
ATOM 2783 C C . ALA A 1 356 ? 15.723 -1.075 19.208 1.00 79.38 356 ALA A C 1
ATOM 2785 O O . ALA A 1 356 ? 16.770 -0.846 18.601 1.00 79.38 356 ALA A O 1
ATOM 2786 N N . VAL A 1 357 ? 15.362 -2.318 19.549 1.00 78.44 357 VAL A N 1
ATOM 2787 C CA . VAL A 1 357 ? 16.137 -3.511 19.158 1.00 78.44 357 VAL A CA 1
ATOM 2788 C C . VAL A 1 357 ? 16.174 -3.657 17.636 1.00 78.44 357 VAL A C 1
ATOM 2790 O O . VAL A 1 357 ? 17.219 -3.974 17.065 1.00 78.44 357 VAL A O 1
ATOM 2793 N N . GLY A 1 358 ? 15.047 -3.398 16.971 1.00 76.50 358 GLY A N 1
ATOM 2794 C CA . GLY A 1 358 ? 14.957 -3.450 15.518 1.00 76.50 358 GLY A CA 1
ATOM 2795 C C . GLY A 1 358 ? 15.773 -2.392 14.803 1.00 76.50 358 GLY A C 1
ATOM 2796 O O . GLY A 1 358 ? 16.563 -2.713 13.916 1.00 76.50 358 GLY A O 1
ATOM 2797 N N . ASP A 1 359 ? 15.635 -1.150 15.239 1.00 83.44 359 ASP A N 1
ATOM 2798 C CA . ASP A 1 359 ? 16.385 -0.021 14.715 1.00 83.44 359 ASP A CA 1
ATOM 2799 C C . ASP A 1 359 ? 17.898 -0.217 14.913 1.00 83.44 359 ASP A C 1
ATOM 2801 O O . ASP A 1 359 ? 18.683 0.087 14.016 1.00 83.44 359 ASP A O 1
ATOM 2805 N N . ALA A 1 360 ? 18.328 -0.779 16.050 1.00 81.19 360 ALA A N 1
ATOM 2806 C CA . ALA A 1 360 ? 19.735 -1.090 16.303 1.00 81.19 360 ALA A CA 1
ATOM 2807 C C . ALA A 1 360 ? 20.285 -2.150 15.333 1.00 81.19 360 ALA A C 1
ATOM 2809 O O . ALA A 1 360 ? 21.402 -2.005 14.832 1.00 81.19 360 ALA A O 1
ATOM 2810 N N . ALA A 1 361 ? 19.503 -3.192 15.035 1.00 77.81 361 ALA A N 1
ATOM 2811 C CA . ALA A 1 361 ? 19.878 -4.209 14.056 1.00 77.81 361 ALA A CA 1
ATOM 2812 C C . ALA A 1 361 ? 19.951 -3.631 12.631 1.00 77.81 361 ALA A C 1
ATOM 2814 O O . ALA A 1 361 ? 20.929 -3.873 11.924 1.00 77.81 361 ALA A O 1
ATOM 2815 N N . ARG A 1 362 ? 18.968 -2.808 12.235 1.00 80.94 362 ARG A N 1
ATOM 2816 C CA . ARG A 1 362 ? 18.967 -2.104 10.940 1.00 80.94 362 ARG A CA 1
ATOM 2817 C C . ARG A 1 362 ? 20.188 -1.195 10.811 1.00 80.94 362 ARG A C 1
ATOM 2819 O O . ARG A 1 362 ? 20.932 -1.315 9.844 1.00 80.94 362 ARG A O 1
ATOM 2826 N N . MET A 1 363 ? 20.472 -0.380 11.830 1.00 86.06 363 MET A N 1
ATOM 2827 C CA . MET A 1 363 ? 21.680 0.453 11.882 1.00 86.06 363 MET A CA 1
ATOM 2828 C C . MET A 1 363 ? 22.971 -0.361 11.763 1.00 86.06 363 MET A C 1
ATOM 2830 O O . MET A 1 363 ? 23.905 0.089 11.106 1.00 86.06 363 MET A O 1
ATOM 2834 N N . ALA A 1 364 ? 23.055 -1.545 12.374 1.00 80.81 364 ALA A N 1
ATOM 2835 C CA . ALA A 1 364 ? 24.253 -2.384 12.304 1.00 80.81 364 ALA A CA 1
ATOM 2836 C C . ALA A 1 364 ? 24.538 -2.918 10.888 1.00 80.81 364 ALA A C 1
ATOM 2838 O O . ALA A 1 364 ? 25.707 -3.100 10.544 1.00 80.81 364 ALA A O 1
ATOM 2839 N N . ASN A 1 365 ? 23.493 -3.123 10.080 1.00 81.38 365 ASN A N 1
ATOM 2840 C CA . ASN A 1 365 ? 23.586 -3.643 8.714 1.00 81.38 365 ASN A CA 1
ATOM 2841 C C . ASN A 1 365 ? 23.848 -2.563 7.652 1.00 81.38 365 ASN A C 1
ATOM 2843 O O . ASN A 1 365 ? 24.197 -2.898 6.520 1.00 81.38 365 ASN A O 1
ATOM 2847 N N . LEU A 1 366 ? 23.701 -1.280 7.993 1.00 84.94 366 LEU A N 1
ATOM 2848 C CA . LEU A 1 366 ? 23.975 -0.178 7.073 1.00 84.94 366 LEU A CA 1
ATOM 2849 C C . LEU A 1 366 ? 25.476 0.018 6.835 1.00 84.94 366 LEU A C 1
ATOM 2851 O O . LEU A 1 366 ? 26.305 -0.117 7.743 1.00 84.94 366 LEU A O 1
ATOM 2855 N N . ALA A 1 367 ? 25.820 0.422 5.611 1.00 86.88 367 ALA A N 1
ATOM 2856 C CA . ALA A 1 367 ? 27.165 0.878 5.290 1.00 86.88 367 ALA A CA 1
ATOM 2857 C C . ALA A 1 367 ? 27.510 2.160 6.069 1.00 86.88 367 ALA A C 1
ATOM 2859 O O . ALA A 1 367 ? 26.637 2.930 6.468 1.00 86.88 367 ALA A O 1
ATOM 2860 N N . GLU A 1 368 ? 28.802 2.422 6.274 1.00 88.81 368 GLU A N 1
ATOM 2861 C CA . GLU A 1 368 ? 29.266 3.541 7.108 1.00 88.81 368 GLU A CA 1
ATOM 2862 C C . GLU A 1 368 ? 28.717 4.907 6.659 1.00 88.81 368 GLU A C 1
ATOM 2864 O O . GLU A 1 368 ? 28.271 5.701 7.481 1.00 88.81 368 GLU A O 1
ATOM 2869 N N . ASN A 1 369 ? 28.680 5.163 5.351 1.00 88.12 369 ASN A N 1
ATOM 2870 C CA . ASN A 1 369 ? 28.111 6.386 4.783 1.00 88.12 369 ASN A CA 1
ATOM 2871 C C . ASN A 1 369 ? 26.589 6.496 4.997 1.00 88.12 369 ASN A C 1
ATOM 2873 O O . ASN A 1 369 ? 26.083 7.594 5.213 1.00 88.12 369 ASN A O 1
ATOM 2877 N N . GLN A 1 370 ? 25.861 5.378 4.964 1.00 90.12 370 GLN A N 1
ATOM 2878 C CA . GLN A 1 370 ? 24.424 5.332 5.246 1.00 90.12 370 GLN A CA 1
ATOM 2879 C C . GLN A 1 370 ? 24.140 5.568 6.732 1.00 90.12 370 GLN A C 1
ATOM 2881 O O . GLN A 1 370 ? 23.221 6.315 7.061 1.00 90.12 370 GLN A O 1
ATOM 2886 N N . ARG A 1 371 ? 24.966 5.017 7.631 1.00 92.00 371 ARG A N 1
ATOM 2887 C CA . ARG A 1 371 ? 24.877 5.294 9.074 1.00 92.00 371 ARG A CA 1
ATOM 2888 C C . ARG A 1 371 ? 25.086 6.771 9.380 1.00 92.00 371 ARG A C 1
ATOM 2890 O O . ARG A 1 371 ? 24.251 7.370 10.048 1.00 92.00 371 ARG A O 1
ATOM 2897 N N . GLN A 1 372 ? 26.144 7.364 8.826 1.00 92.00 372 GLN A N 1
ATOM 2898 C CA . GLN A 1 372 ? 26.430 8.794 8.981 1.00 92.00 372 GLN A CA 1
ATOM 2899 C C . GLN A 1 372 ? 25.293 9.667 8.438 1.00 92.00 372 GLN A C 1
ATOM 2901 O O . GLN A 1 372 ? 24.945 10.675 9.048 1.00 92.00 372 GLN A O 1
ATOM 2906 N N . PHE A 1 373 ? 24.682 9.272 7.317 1.00 92.69 373 PHE A N 1
ATOM 2907 C CA . PHE A 1 373 ? 23.519 9.961 6.763 1.00 92.69 373 PHE A CA 1
ATOM 2908 C C . PHE A 1 373 ? 22.308 9.905 7.706 1.00 92.69 373 PHE A C 1
ATOM 2910 O O . PHE A 1 373 ? 21.702 10.938 7.981 1.00 92.69 373 PHE A O 1
ATOM 2917 N N . VAL A 1 374 ? 21.986 8.728 8.252 1.00 93.75 374 VAL A N 1
ATOM 2918 C CA . VAL A 1 374 ? 20.889 8.556 9.220 1.00 93.75 374 VAL A CA 1
ATOM 2919 C C . VAL A 1 374 ? 21.141 9.369 10.491 1.00 93.75 374 VAL A C 1
ATOM 2921 O O . VAL A 1 374 ? 20.236 10.043 10.978 1.00 93.75 374 VAL A O 1
ATOM 2924 N N . GLU A 1 375 ? 22.362 9.359 11.023 1.00 93.88 375 GLU A N 1
ATOM 2925 C CA . GLU A 1 375 ? 22.732 10.156 12.198 1.00 93.88 375 GLU A CA 1
ATOM 2926 C C . GLU A 1 375 ? 22.606 11.661 11.929 1.00 93.88 375 GLU A C 1
ATOM 2928 O O . GLU A 1 375 ? 21.958 12.368 12.704 1.00 93.88 375 GLU A O 1
ATOM 2933 N N . ALA A 1 376 ? 23.122 12.139 10.794 1.00 92.69 376 ALA A N 1
ATOM 2934 C CA . ALA A 1 376 ? 23.014 13.539 10.394 1.00 92.69 376 ALA A CA 1
ATOM 2935 C C . ALA A 1 376 ? 21.554 13.980 10.199 1.00 92.69 376 ALA A C 1
ATOM 2937 O O . ALA A 1 376 ? 21.181 15.077 10.622 1.00 92.69 376 ALA A O 1
ATOM 2938 N N . LEU A 1 377 ? 20.701 13.120 9.626 1.00 92.69 377 LEU A N 1
ATOM 2939 C CA . LEU A 1 377 ? 19.263 13.374 9.535 1.00 92.69 377 LEU A CA 1
ATOM 2940 C C . LEU A 1 377 ? 18.642 13.525 10.921 1.00 92.69 377 LEU A C 1
A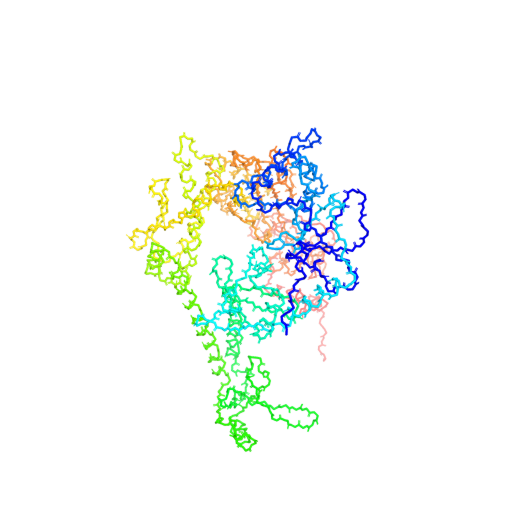TOM 2942 O O . LEU A 1 377 ? 17.929 14.498 11.157 1.00 92.69 377 LEU A O 1
ATOM 2946 N N . ARG A 1 378 ? 18.926 12.615 11.858 1.00 93.62 378 ARG A N 1
ATOM 2947 C CA . ARG A 1 378 ? 18.380 12.684 13.224 1.00 93.62 378 ARG A CA 1
ATOM 2948 C C . ARG A 1 378 ? 18.797 13.959 13.945 1.00 93.62 378 ARG A C 1
ATOM 2950 O O . ARG A 1 378 ? 17.954 14.619 14.545 1.00 93.62 378 ARG A O 1
ATOM 2957 N N . GLU A 1 379 ? 20.071 14.327 13.874 1.00 91.25 379 GLU A N 1
ATOM 2958 C CA . GLU A 1 379 ? 20.584 15.536 14.527 1.00 91.25 379 GLU A CA 1
ATOM 2959 C C . GLU A 1 379 ? 20.048 16.823 13.879 1.00 91.25 379 GLU A C 1
ATOM 2961 O O . GLU A 1 379 ? 19.683 17.779 14.576 1.00 91.25 379 GLU A O 1
ATOM 2966 N N . GLY A 1 380 ? 19.964 16.845 12.545 1.00 88.69 380 GLY A N 1
ATOM 2967 C CA . GLY A 1 380 ? 19.505 17.993 11.765 1.00 88.69 380 GLY A CA 1
ATOM 2968 C C . GLY A 1 380 ? 17.998 18.230 11.852 1.00 88.69 380 GLY A C 1
ATOM 2969 O O . GLY A 1 380 ? 17.558 19.380 11.925 1.00 88.69 380 GLY A O 1
ATOM 2970 N N . THR A 1 381 ? 17.206 17.160 11.920 1.00 89.50 381 THR A N 1
ATOM 2971 C CA . THR A 1 381 ? 15.737 17.240 11.853 1.00 89.50 381 THR A CA 1
ATOM 2972 C C . THR A 1 381 ? 15.028 16.963 13.176 1.00 89.50 381 THR A C 1
ATOM 2974 O O . THR A 1 381 ? 13.911 17.420 13.389 1.00 89.50 381 THR A O 1
ATOM 2977 N N . GLY A 1 382 ? 15.671 16.267 14.116 1.00 89.00 382 GLY A N 1
ATOM 2978 C CA . GLY A 1 382 ? 15.019 15.796 15.340 1.00 89.00 382 GLY A CA 1
ATOM 2979 C C . GLY A 1 382 ? 14.136 14.561 15.132 1.00 89.00 382 GLY A C 1
ATOM 2980 O O . GLY A 1 382 ? 13.386 14.199 16.037 1.00 89.00 382 GLY A O 1
ATOM 2981 N N . LEU A 1 383 ? 14.218 13.908 13.966 1.00 89.31 383 LEU A N 1
ATOM 2982 C CA . LEU A 1 383 ? 13.535 12.643 13.709 1.00 89.31 383 LEU A CA 1
ATOM 2983 C C . LEU A 1 383 ? 13.977 11.544 14.690 1.00 89.31 383 LEU A C 1
ATOM 2985 O O . LEU A 1 383 ? 15.134 11.473 15.126 1.00 89.31 383 LEU A O 1
ATOM 2989 N N . SER A 1 384 ? 13.046 10.637 15.004 1.00 87.19 384 SER A N 1
ATOM 2990 C CA . SER A 1 384 ? 13.374 9.394 15.705 1.00 87.19 384 SER A CA 1
ATOM 2991 C C . SER A 1 384 ? 14.304 8.526 14.848 1.00 87.19 384 SER A C 1
ATOM 2993 O O . SER A 1 384 ? 14.391 8.698 13.631 1.00 87.19 384 SER A O 1
ATOM 2995 N N . LEU A 1 385 ? 15.011 7.580 15.477 1.00 87.75 385 LEU A N 1
ATOM 2996 C CA . LEU A 1 385 ? 15.882 6.659 14.741 1.00 87.75 385 LEU A CA 1
ATOM 2997 C C . LEU A 1 385 ? 15.098 5.871 13.684 1.00 87.75 385 LEU A C 1
ATOM 2999 O O . LEU A 1 385 ? 15.506 5.842 12.528 1.00 87.75 385 LEU A O 1
ATOM 3003 N N . SER A 1 386 ? 13.942 5.330 14.067 1.00 82.06 386 SER A N 1
ATOM 3004 C CA . SER A 1 386 ? 13.046 4.602 13.170 1.00 82.06 386 SER A CA 1
ATOM 3005 C C . SER A 1 386 ? 12.617 5.427 11.951 1.00 82.06 386 SER A C 1
ATOM 3007 O O . SER A 1 386 ? 12.723 4.957 10.819 1.00 82.06 386 SER A O 1
ATOM 3009 N N . ALA A 1 387 ? 12.211 6.687 12.156 1.00 83.94 387 ALA A N 1
ATOM 3010 C CA . ALA A 1 387 ? 11.784 7.560 11.062 1.00 83.94 387 ALA A CA 1
ATOM 3011 C C . ALA A 1 387 ? 12.946 7.923 10.123 1.00 83.94 387 ALA A C 1
ATOM 3013 O O . ALA A 1 387 ? 12.777 7.954 8.906 1.00 83.94 387 ALA A O 1
ATOM 3014 N N . ALA A 1 388 ? 14.143 8.152 10.670 1.00 90.44 388 ALA A N 1
ATOM 3015 C CA . ALA A 1 388 ? 15.329 8.426 9.864 1.00 90.44 388 ALA A CA 1
ATOM 3016 C C . ALA A 1 388 ? 15.789 7.197 9.055 1.00 90.44 388 ALA A C 1
ATOM 3018 O O . ALA A 1 388 ? 16.198 7.345 7.905 1.00 90.44 388 ALA A O 1
ATOM 3019 N N . LEU A 1 389 ? 15.684 5.988 9.622 1.00 87.25 389 LEU A N 1
ATOM 3020 C CA . LEU A 1 389 ? 15.943 4.731 8.912 1.00 87.25 389 LEU A CA 1
ATOM 3021 C C . LEU A 1 389 ? 14.945 4.505 7.770 1.00 87.25 389 LEU A C 1
ATOM 3023 O O . LEU A 1 389 ? 15.350 4.180 6.660 1.00 87.25 389 LEU A O 1
ATOM 3027 N N . GLN A 1 390 ? 13.652 4.724 8.020 1.00 85.88 390 GLN A N 1
ATOM 3028 C CA . GLN A 1 390 ? 12.614 4.610 6.993 1.00 85.88 390 GLN A CA 1
ATOM 3029 C C . GLN A 1 390 ? 12.840 5.598 5.840 1.00 85.88 390 GLN A C 1
ATOM 3031 O O . GLN A 1 390 ? 12.754 5.221 4.673 1.00 85.88 390 GLN A O 1
ATOM 3036 N N . LEU A 1 391 ? 13.189 6.846 6.160 1.00 88.69 391 LEU A N 1
ATOM 3037 C CA . LEU A 1 391 ? 13.516 7.854 5.156 1.00 88.69 391 LEU A CA 1
ATOM 3038 C C . LEU A 1 391 ? 14.747 7.451 4.330 1.00 88.69 391 LEU A C 1
ATOM 3040 O O . LEU A 1 391 ? 14.754 7.611 3.112 1.00 88.69 391 LEU A O 1
ATOM 3044 N N . GLN A 1 392 ? 15.782 6.899 4.969 1.00 91.69 392 GLN A N 1
ATOM 3045 C CA . GLN A 1 392 ? 16.970 6.409 4.267 1.00 91.69 392 GLN A CA 1
ATOM 3046 C C . GLN A 1 392 ? 16.639 5.256 3.309 1.00 91.69 392 GLN A C 1
ATOM 3048 O O . GLN A 1 392 ? 17.183 5.218 2.207 1.00 91.69 392 GLN A O 1
ATOM 3053 N N . GLU A 1 393 ? 15.748 4.350 3.700 1.00 87.31 393 GLU A N 1
ATOM 3054 C CA . GLU A 1 393 ? 15.308 3.227 2.872 1.00 87.31 393 GLU A CA 1
ATOM 3055 C C . GLU A 1 393 ? 14.515 3.688 1.643 1.00 87.31 393 GLU A C 1
ATOM 3057 O O . GLU A 1 393 ? 14.827 3.279 0.527 1.00 87.31 393 GLU A O 1
ATOM 3062 N N . GLN A 1 394 ? 13.579 4.626 1.811 1.00 86.38 394 GLN A N 1
ATOM 3063 C CA . GLN A 1 394 ? 12.865 5.243 0.685 1.00 86.38 394 GLN A CA 1
ATOM 3064 C C . GLN A 1 394 ? 13.824 5.977 -0.263 1.00 86.38 394 GLN A C 1
ATOM 3066 O O . GLN A 1 394 ? 13.702 5.896 -1.487 1.00 86.38 394 GLN A O 1
ATOM 3071 N N . MET A 1 395 ? 14.823 6.662 0.299 1.00 91.06 395 MET A N 1
ATOM 3072 C CA . MET A 1 395 ? 15.828 7.372 -0.485 1.00 91.06 395 MET A CA 1
ATOM 3073 C C . MET A 1 395 ? 16.806 6.454 -1.210 1.00 91.06 395 MET A C 1
ATOM 3075 O O . MET A 1 395 ? 17.345 6.864 -2.235 1.00 91.06 395 MET A O 1
ATOM 3079 N N . ARG A 1 396 ? 17.024 5.227 -0.726 1.00 87.62 396 ARG A N 1
ATOM 3080 C CA . ARG A 1 396 ? 17.899 4.238 -1.370 1.00 87.62 396 ARG A CA 1
ATOM 3081 C C . ARG A 1 396 ? 17.464 3.965 -2.811 1.00 87.62 396 ARG A C 1
ATOM 3083 O O . ARG A 1 396 ? 18.306 3.995 -3.704 1.00 87.62 396 ARG A O 1
ATOM 3090 N N . GLU A 1 397 ? 16.168 3.749 -3.026 1.00 86.44 397 GLU A N 1
ATOM 3091 C CA . GLU A 1 397 ? 15.606 3.473 -4.353 1.00 86.44 397 GLU A CA 1
ATOM 3092 C C . GLU A 1 397 ? 15.562 4.740 -5.217 1.00 86.44 397 GLU A C 1
ATOM 3094 O O . GLU A 1 397 ? 16.110 4.765 -6.319 1.00 86.44 397 GLU A O 1
ATOM 3099 N N . LEU A 1 398 ? 14.991 5.832 -4.692 1.00 89.31 398 LEU A N 1
ATOM 3100 C CA . LEU A 1 398 ? 14.838 7.085 -5.441 1.00 89.31 398 LEU A CA 1
ATOM 3101 C C . LEU A 1 398 ? 16.184 7.674 -5.879 1.00 89.31 398 LEU A C 1
ATOM 3103 O O . LEU A 1 398 ? 16.313 8.166 -7.000 1.00 89.31 398 LEU A O 1
ATOM 3107 N N . ALA A 1 399 ? 17.206 7.610 -5.022 1.00 90.75 399 ALA A N 1
ATOM 3108 C CA . ALA A 1 399 ? 18.532 8.105 -5.364 1.00 90.75 399 ALA A CA 1
ATOM 3109 C C . ALA A 1 399 ? 19.216 7.231 -6.427 1.00 90.75 399 ALA A C 1
ATOM 3111 O O . ALA A 1 399 ? 19.898 7.769 -7.301 1.00 90.75 399 ALA A O 1
ATOM 3112 N N . ALA A 1 400 ? 19.002 5.909 -6.404 1.00 88.62 400 ALA A N 1
ATOM 3113 C CA . ALA A 1 400 ? 19.521 5.007 -7.430 1.00 88.62 400 ALA A CA 1
ATOM 3114 C C . ALA A 1 400 ? 18.873 5.269 -8.801 1.00 88.62 400 ALA A C 1
ATOM 3116 O O . ALA A 1 400 ? 19.586 5.440 -9.791 1.00 88.62 400 ALA A O 1
ATOM 3117 N N . GLN A 1 401 ? 17.543 5.398 -8.850 1.00 87.31 401 GLN A N 1
ATOM 3118 C CA . GLN A 1 401 ? 16.805 5.718 -10.078 1.00 87.31 401 GLN A CA 1
ATOM 3119 C C . GLN A 1 401 ? 17.190 7.094 -10.636 1.00 87.31 401 GLN A C 1
ATOM 3121 O O . GLN A 1 401 ? 17.474 7.232 -11.827 1.00 87.31 401 GLN A O 1
ATOM 3126 N N . HIS A 1 402 ? 17.283 8.108 -9.766 1.00 89.56 402 HIS A N 1
ATOM 3127 C CA . HIS A 1 402 ? 17.750 9.434 -10.163 1.00 89.56 402 HIS A CA 1
ATOM 3128 C C . HIS A 1 402 ? 19.173 9.378 -10.729 1.00 89.56 402 HIS A C 1
ATOM 3130 O O . HIS A 1 402 ? 19.478 10.077 -11.691 1.00 89.56 402 HIS A O 1
ATOM 3136 N N . CYS A 1 403 ? 20.070 8.573 -10.148 1.00 88.44 403 CYS A N 1
ATOM 3137 C CA . CYS A 1 403 ? 21.438 8.436 -10.647 1.00 88.44 403 CYS A CA 1
ATOM 3138 C C . CYS A 1 403 ? 21.478 7.898 -12.085 1.00 88.44 403 CYS A C 1
ATOM 3140 O O . CYS A 1 403 ? 22.244 8.407 -12.903 1.00 88.44 403 CYS A O 1
ATOM 3142 N N . ILE A 1 404 ? 20.623 6.930 -12.418 1.00 85.81 404 ILE A N 1
ATOM 3143 C CA . ILE A 1 404 ? 20.533 6.365 -13.771 1.00 85.81 404 ILE A CA 1
ATOM 3144 C C . ILE A 1 404 ? 20.030 7.404 -14.773 1.00 85.81 404 ILE A C 1
ATOM 3146 O O . ILE A 1 404 ? 20.665 7.611 -15.806 1.00 85.81 404 ILE A O 1
ATOM 3150 N N . LEU A 1 405 ? 18.939 8.106 -14.459 1.00 82.62 405 LEU A N 1
ATOM 3151 C CA . LEU A 1 405 ? 18.389 9.129 -15.353 1.00 82.62 405 LEU A CA 1
ATOM 3152 C C . LEU A 1 405 ? 19.324 10.329 -15.519 1.00 82.62 405 LEU A C 1
ATOM 3154 O O . LEU A 1 405 ? 19.463 10.848 -16.622 1.00 82.62 405 LEU A O 1
ATOM 3158 N N . ALA A 1 406 ? 20.020 10.733 -14.458 1.00 84.25 406 ALA A N 1
ATOM 3159 C CA . ALA A 1 406 ? 21.017 11.797 -14.517 1.00 84.25 406 ALA A CA 1
ATOM 3160 C C . ALA A 1 406 ? 22.182 11.425 -15.462 1.00 84.25 406 ALA A C 1
ATOM 3162 O O . ALA A 1 406 ? 22.573 12.222 -16.315 1.00 84.25 406 ALA A O 1
ATOM 3163 N N . ARG A 1 407 ? 22.651 10.164 -15.422 1.00 81.19 407 ARG A N 1
ATOM 3164 C CA . ARG A 1 407 ? 23.642 9.639 -16.383 1.00 81.19 407 ARG A CA 1
ATOM 3165 C C . ARG A 1 407 ? 23.124 9.644 -17.824 1.00 81.19 407 ARG A C 1
ATOM 3167 O O . ARG A 1 407 ? 23.883 9.981 -18.729 1.00 81.19 407 ARG A O 1
ATOM 3174 N N . LEU A 1 408 ? 21.852 9.298 -18.041 1.00 76.88 408 LEU A N 1
ATOM 3175 C CA . LEU A 1 408 ? 21.224 9.364 -19.367 1.00 76.88 408 LEU A CA 1
ATOM 3176 C C . LEU A 1 408 ? 21.125 10.810 -19.876 1.00 76.88 408 LEU A C 1
ATOM 3178 O O . LEU A 1 408 ? 21.439 11.066 -21.036 1.00 76.88 408 LEU A O 1
ATOM 3182 N N . SER A 1 409 ? 20.786 11.758 -18.996 1.00 72.06 409 SER A N 1
ATOM 3183 C CA . SER A 1 409 ? 20.715 13.197 -19.301 1.00 72.06 409 SER A CA 1
ATOM 3184 C C . SER A 1 409 ? 22.056 13.754 -19.782 1.00 72.06 409 SER A C 1
ATOM 3186 O O . SER A 1 409 ? 22.109 14.592 -20.681 1.00 72.06 409 SER A O 1
ATOM 3188 N N . ALA A 1 410 ? 23.159 13.248 -19.220 1.00 68.88 410 ALA A N 1
ATOM 3189 C CA . ALA A 1 410 ? 24.515 13.665 -19.559 1.00 68.88 410 ALA A CA 1
ATOM 3190 C C . ALA A 1 410 ? 25.008 13.180 -20.945 1.00 68.88 410 ALA A C 1
ATOM 3192 O O . ALA A 1 410 ? 26.073 13.614 -21.396 1.00 68.88 410 ALA A O 1
ATOM 3193 N N . HIS A 1 411 ? 24.275 12.302 -21.645 1.00 68.69 411 HIS A N 1
ATOM 3194 C CA . HIS A 1 411 ? 24.609 11.880 -23.012 1.00 68.69 411 HIS A CA 1
ATOM 3195 C C . HIS A 1 411 ? 24.195 12.925 -24.076 1.00 68.69 411 HIS A C 1
ATOM 3197 O O . HIS A 1 411 ? 23.244 13.678 -23.893 1.00 68.69 411 HIS A O 1
ATOM 3203 N N . GLU A 1 412 ? 24.891 12.962 -25.229 1.00 50.00 412 GLU A N 1
ATOM 3204 C CA . GLU A 1 412 ? 24.802 14.020 -26.273 1.00 50.00 412 GLU A CA 1
ATOM 3205 C C . GLU A 1 412 ? 23.421 14.200 -26.966 1.00 50.00 412 GLU A C 1
ATOM 3207 O O . GLU A 1 412 ? 23.304 14.977 -27.913 1.00 50.00 412 GLU A O 1
ATOM 3212 N N . GLY A 1 413 ? 22.363 13.527 -26.503 1.00 61.12 413 GLY A N 1
ATOM 3213 C CA . GLY A 1 413 ? 20.989 13.651 -27.007 1.00 61.12 413 GLY A CA 1
ATOM 3214 C C . GLY A 1 413 ? 19.999 14.363 -26.076 1.00 61.12 413 GLY A C 1
ATOM 3215 O O . GLY A 1 413 ? 18.911 14.701 -26.541 1.00 61.12 413 GLY A O 1
ATOM 3216 N N . GLY A 1 414 ? 20.358 14.614 -24.809 1.00 63.06 414 GLY A N 1
ATOM 3217 C CA . GLY A 1 414 ? 19.396 15.011 -23.771 1.00 63.06 414 GLY A CA 1
ATOM 3218 C C . GLY A 1 414 ? 18.390 13.898 -23.434 1.00 63.06 414 GLY A C 1
ATOM 3219 O O . GLY A 1 414 ? 18.438 12.813 -24.013 1.00 63.06 414 GLY A O 1
ATOM 3220 N N . LEU A 1 415 ? 17.484 14.162 -22.489 1.00 65.56 415 LEU A N 1
ATOM 3221 C CA . LEU A 1 415 ? 16.419 13.224 -22.117 1.00 65.56 415 LEU A CA 1
ATOM 3222 C C . LEU A 1 415 ? 15.296 13.229 -23.169 1.00 65.56 415 LEU A C 1
ATOM 3224 O O . LEU A 1 415 ? 14.872 14.284 -23.645 1.00 65.56 415 LEU A O 1
ATOM 3228 N N . SER A 1 416 ? 14.776 12.052 -23.512 1.00 67.44 416 SER A N 1
ATOM 3229 C CA . SER A 1 416 ? 13.479 11.906 -24.184 1.00 67.44 416 SER A CA 1
ATOM 3230 C C . SER A 1 416 ? 12.332 12.377 -23.279 1.00 67.44 416 SER A C 1
ATOM 3232 O O . SER A 1 416 ? 12.485 12.443 -22.063 1.00 67.44 416 SER A O 1
ATOM 3234 N N . SER A 1 417 ? 11.140 12.637 -23.828 1.00 61.34 417 SER A N 1
ATOM 3235 C CA . SER A 1 417 ? 9.970 13.043 -23.024 1.00 61.34 417 SER A CA 1
ATOM 3236 C C . SER A 1 417 ? 9.614 12.040 -21.915 1.00 61.34 417 SER A C 1
ATOM 3238 O O . SER A 1 417 ? 9.191 12.437 -20.832 1.00 61.34 417 SER A O 1
ATOM 3240 N N . LYS A 1 418 ? 9.818 10.736 -22.160 1.00 64.75 418 LYS A N 1
ATOM 3241 C CA . LYS A 1 418 ? 9.612 9.671 -21.163 1.00 64.75 418 LYS A CA 1
ATOM 3242 C C . LYS A 1 418 ? 10.638 9.758 -20.027 1.00 64.75 418 LYS A C 1
ATOM 3244 O O . LYS A 1 418 ? 10.290 9.603 -18.860 1.00 64.75 418 LYS A O 1
ATOM 3249 N N . GLU A 1 419 ? 11.892 10.022 -20.371 1.00 74.00 419 GLU A N 1
ATOM 3250 C CA . GLU A 1 419 ? 13.001 10.186 -19.430 1.00 74.00 419 GLU A CA 1
ATOM 3251 C C . GLU A 1 419 ? 12.891 11.468 -18.601 1.00 74.00 419 GLU A C 1
ATOM 3253 O O . GLU A 1 419 ? 13.081 11.435 -17.385 1.00 74.00 419 GLU A O 1
ATOM 3258 N N . ASP A 1 420 ? 12.509 12.572 -19.240 1.00 71.38 420 ASP A N 1
ATOM 3259 C CA . ASP A 1 420 ? 12.247 13.856 -18.591 1.00 71.38 420 ASP A CA 1
ATOM 3260 C C . ASP A 1 420 ? 11.058 13.756 -17.618 1.00 71.38 420 ASP A C 1
ATOM 3262 O O . ASP A 1 420 ? 11.095 14.241 -16.485 1.00 71.38 420 ASP A O 1
ATOM 3266 N N . HIS A 1 421 ? 10.014 13.017 -18.001 1.00 68.88 421 HIS A N 1
ATOM 3267 C CA . HIS A 1 421 ? 8.897 12.725 -17.110 1.00 68.88 421 HIS A CA 1
ATOM 3268 C C . HIS A 1 421 ? 9.315 11.870 -15.901 1.00 68.88 421 HIS A C 1
ATOM 3270 O O . HIS A 1 421 ? 8.904 12.142 -14.766 1.00 68.88 421 HIS A O 1
ATOM 3276 N N . ALA A 1 422 ? 10.144 10.850 -16.129 1.00 73.75 422 ALA A N 1
ATOM 3277 C CA . ALA A 1 422 ? 10.638 9.970 -15.079 1.00 73.75 422 ALA A CA 1
ATOM 3278 C C . ALA A 1 422 ? 11.481 10.737 -14.048 1.00 73.75 422 ALA A C 1
ATOM 3280 O O . ALA A 1 422 ? 11.237 10.610 -12.844 1.00 73.75 422 ALA A O 1
ATOM 3281 N N . ILE A 1 423 ? 12.410 11.589 -14.502 1.00 80.88 423 ILE A N 1
ATOM 3282 C CA . ILE A 1 423 ? 13.283 12.349 -13.598 1.00 80.88 423 ILE A CA 1
ATOM 3283 C C . ILE A 1 423 ? 12.472 13.367 -12.791 1.00 80.88 423 ILE A C 1
ATOM 3285 O O . ILE A 1 423 ? 12.611 13.413 -11.571 1.00 80.88 423 ILE A O 1
ATOM 3289 N N . CYS A 1 424 ? 11.522 14.073 -13.419 1.00 76.38 424 CYS A N 1
ATOM 3290 C CA . CYS A 1 424 ? 10.619 14.994 -12.721 1.00 76.38 424 CYS A CA 1
ATOM 3291 C C . CYS A 1 424 ? 9.806 14.291 -11.624 1.00 76.38 424 CYS A C 1
ATOM 3293 O O . CYS A 1 424 ? 9.636 14.830 -10.530 1.00 76.38 424 CYS A O 1
ATOM 3295 N N . THR A 1 425 ? 9.315 13.080 -11.900 1.00 74.38 425 THR A N 1
ATOM 3296 C CA . THR A 1 425 ? 8.518 12.292 -10.945 1.00 74.38 425 THR A CA 1
ATOM 3297 C C . THR A 1 425 ? 9.351 11.853 -9.742 1.00 74.38 425 THR A C 1
ATOM 3299 O O . THR A 1 425 ? 8.896 11.942 -8.595 1.00 74.38 425 THR A O 1
ATOM 3302 N N . ILE A 1 426 ? 10.589 11.416 -9.980 1.00 83.81 426 ILE A N 1
ATOM 3303 C CA . ILE A 1 426 ? 11.522 11.053 -8.911 1.00 83.81 426 ILE A CA 1
ATOM 3304 C C . ILE A 1 426 ? 11.876 12.289 -8.082 1.00 83.81 426 ILE A C 1
ATOM 3306 O O . ILE A 1 426 ? 11.756 12.252 -6.859 1.00 83.81 426 ILE A O 1
ATOM 3310 N N . GLU A 1 427 ? 12.232 13.409 -8.714 1.00 87.00 427 GLU A N 1
ATOM 3311 C CA . GLU A 1 427 ? 12.535 14.652 -8.002 1.00 87.00 427 GLU A CA 1
ATOM 3312 C C . GLU A 1 427 ? 11.353 15.161 -7.170 1.00 87.00 427 GLU A C 1
ATOM 3314 O O . GLU A 1 427 ? 11.549 15.617 -6.043 1.00 87.00 427 GLU A O 1
ATOM 3319 N N . ALA A 1 428 ? 10.127 15.089 -7.698 1.00 77.31 428 ALA A N 1
ATOM 3320 C CA . ALA A 1 428 ? 8.915 15.449 -6.966 1.00 77.31 428 ALA A CA 1
ATOM 3321 C C . ALA A 1 428 ? 8.708 14.542 -5.744 1.00 77.31 428 ALA A C 1
ATOM 3323 O O . ALA A 1 428 ? 8.401 15.034 -4.659 1.00 77.31 428 ALA A O 1
ATOM 3324 N N . SER A 1 429 ? 8.954 13.238 -5.892 1.00 80.19 429 SER A N 1
ATOM 3325 C CA . SER A 1 429 ? 8.874 12.275 -4.789 1.00 80.19 429 SER A CA 1
ATOM 3326 C C . SER A 1 429 ? 9.912 12.579 -3.704 1.00 80.19 429 SER A C 1
ATOM 3328 O O . SER A 1 429 ? 9.582 12.600 -2.521 1.00 80.19 429 SER A O 1
ATOM 3330 N N . VAL A 1 430 ? 11.148 12.913 -4.088 1.00 87.12 430 VAL A N 1
ATOM 3331 C CA . VAL A 1 430 ? 12.193 13.331 -3.140 1.00 87.12 430 VAL A CA 1
ATOM 3332 C C . VAL A 1 430 ? 11.820 14.654 -2.460 1.00 87.12 430 VAL A C 1
ATOM 3334 O O . VAL A 1 430 ? 11.955 14.776 -1.244 1.00 87.12 430 VAL A O 1
ATOM 3337 N N . LYS A 1 431 ? 11.299 15.639 -3.205 1.00 86.31 431 LYS A N 1
ATOM 3338 C CA . LYS A 1 431 ? 10.801 16.904 -2.633 1.00 86.31 431 LYS A CA 1
ATOM 3339 C C . LYS A 1 431 ? 9.693 16.656 -1.613 1.00 86.31 431 LYS A C 1
ATOM 3341 O O . LYS A 1 431 ? 9.725 17.276 -0.559 1.00 86.31 431 LYS A O 1
ATOM 3346 N N . ALA A 1 432 ? 8.762 15.744 -1.883 1.00 81.88 432 ALA A N 1
ATOM 3347 C CA . ALA A 1 432 ? 7.695 15.396 -0.948 1.00 81.88 432 ALA A CA 1
ATOM 3348 C C . ALA A 1 432 ? 8.233 14.748 0.340 1.00 81.88 432 ALA A C 1
ATOM 3350 O O . ALA A 1 432 ? 7.751 15.059 1.425 1.00 81.88 432 ALA A O 1
ATOM 3351 N N . LEU A 1 433 ? 9.265 13.901 0.241 1.00 86.12 433 LEU A N 1
ATOM 3352 C CA . LEU A 1 433 ? 9.887 13.274 1.412 1.00 86.12 433 LEU A CA 1
ATOM 3353 C C . LEU A 1 433 ? 10.589 14.281 2.337 1.00 86.12 433 LEU A C 1
ATOM 3355 O O . LEU A 1 433 ? 10.599 14.082 3.549 1.00 86.12 433 LEU A O 1
ATOM 3359 N N . PHE A 1 434 ? 11.175 15.350 1.785 1.00 86.94 434 PHE A N 1
ATOM 3360 C CA . PHE A 1 434 ? 11.949 16.333 2.555 1.00 86.94 434 PHE A CA 1
ATOM 3361 C C . PHE A 1 434 ? 11.240 17.666 2.815 1.00 86.94 434 PHE A C 1
ATOM 3363 O O . PHE A 1 434 ? 11.666 18.396 3.708 1.00 86.94 434 PHE A O 1
ATOM 3370 N N . GLY A 1 435 ? 10.195 18.003 2.057 1.00 77.06 435 GLY A N 1
ATOM 3371 C CA . GLY A 1 435 ? 9.620 19.351 1.997 1.00 77.06 435 GLY A CA 1
ATOM 3372 C C . GLY A 1 435 ? 9.066 19.866 3.323 1.00 77.06 435 GLY A C 1
ATOM 3373 O O . GLY A 1 435 ? 9.214 21.047 3.623 1.00 77.06 435 GLY A O 1
ATOM 3374 N N . ASP A 1 436 ? 8.515 18.968 4.140 1.00 79.81 436 ASP A N 1
ATOM 3375 C CA . ASP A 1 436 ? 7.933 19.303 5.444 1.00 79.81 436 ASP A CA 1
ATOM 3376 C C . ASP A 1 436 ? 8.841 18.922 6.624 1.00 79.81 436 ASP A C 1
ATOM 3378 O O . ASP A 1 436 ? 8.455 19.060 7.789 1.00 79.81 436 ASP A O 1
ATOM 3382 N N . LEU A 1 437 ? 10.057 18.427 6.356 1.00 85.50 437 LEU A N 1
ATOM 3383 C CA . LEU A 1 437 ? 10.946 17.988 7.423 1.00 85.50 437 LEU A CA 1
ATOM 3384 C C . LEU A 1 437 ? 11.597 19.190 8.124 1.00 85.50 437 LEU A C 1
ATOM 3386 O O . LEU A 1 437 ? 12.282 19.998 7.488 1.00 85.50 437 LEU A O 1
ATOM 3390 N N . PRO A 1 438 ? 11.452 19.308 9.457 1.00 85.00 438 PRO A N 1
ATOM 3391 C CA . PRO A 1 438 ? 12.073 20.391 10.205 1.00 85.00 438 PRO A CA 1
ATOM 3392 C C . PRO A 1 438 ? 13.594 20.370 10.023 1.00 85.00 438 PRO A C 1
ATOM 3394 O O . PRO A 1 438 ? 14.216 19.318 10.086 1.00 85.00 438 PRO A O 1
ATOM 3397 N N . GLY A 1 439 ? 14.211 21.537 9.827 1.00 84.56 439 GLY A N 1
ATOM 3398 C CA . GLY A 1 439 ? 15.668 21.669 9.700 1.00 84.56 439 GLY A CA 1
ATOM 3399 C C . GLY A 1 439 ? 16.246 21.379 8.311 1.00 84.56 439 GLY A C 1
ATOM 3400 O O . GLY A 1 439 ? 17.460 21.508 8.152 1.00 84.56 439 GLY A O 1
ATOM 3401 N N . VAL A 1 440 ? 15.415 21.028 7.324 1.00 89.75 440 VAL A N 1
ATOM 3402 C CA . VAL A 1 440 ? 15.796 21.029 5.906 1.00 89.75 440 VAL A CA 1
ATOM 3403 C C . VAL A 1 440 ? 15.622 22.444 5.350 1.00 89.75 440 VAL A C 1
ATOM 3405 O O . VAL A 1 440 ? 14.509 22.957 5.282 1.00 89.75 440 VAL A O 1
ATOM 3408 N N . ASP A 1 441 ? 16.723 23.077 4.950 1.00 85.88 441 ASP A N 1
ATOM 3409 C CA . ASP A 1 441 ? 16.735 24.445 4.410 1.00 85.88 441 ASP A CA 1
ATOM 3410 C C . ASP A 1 441 ? 16.709 24.473 2.875 1.00 85.88 441 ASP A C 1
ATOM 3412 O O . ASP A 1 441 ? 16.403 25.502 2.269 1.00 85.88 441 ASP A O 1
ATOM 3416 N N . GLY A 1 442 ? 17.054 23.357 2.230 1.00 85.56 442 GLY A N 1
ATOM 3417 C CA . GLY A 1 442 ? 17.119 23.268 0.779 1.00 85.56 442 GLY A CA 1
ATOM 3418 C C . GLY A 1 442 ? 17.370 21.855 0.267 1.00 85.56 442 GLY A C 1
ATOM 3419 O O . GLY A 1 442 ? 17.894 20.993 0.969 1.00 85.56 442 GLY A O 1
ATOM 3420 N N . LEU A 1 443 ? 17.000 21.632 -0.991 1.00 91.19 443 LEU A N 1
ATOM 3421 C CA . LEU A 1 443 ? 17.201 20.384 -1.719 1.00 91.19 443 LEU A CA 1
ATOM 3422 C C . LEU A 1 443 ? 17.675 20.730 -3.132 1.00 91.19 443 LEU A C 1
ATOM 3424 O O . LEU A 1 443 ? 17.071 21.567 -3.801 1.00 91.19 443 LEU A O 1
ATOM 3428 N N . THR A 1 444 ? 18.778 20.127 -3.570 1.00 90.25 444 THR A N 1
ATOM 3429 C CA . THR A 1 444 ? 19.372 20.356 -4.894 1.00 90.25 444 THR A CA 1
ATOM 3430 C C . THR A 1 444 ? 19.619 19.030 -5.606 1.00 90.25 444 THR A C 1
ATOM 3432 O O . THR A 1 444 ? 20.151 18.092 -5.007 1.00 90.25 444 THR A O 1
ATOM 3435 N N . PHE A 1 445 ? 19.285 18.991 -6.894 1.00 90.31 445 PHE A N 1
ATOM 3436 C CA . PHE A 1 445 ? 19.540 17.872 -7.797 1.00 90.31 445 PHE A CA 1
ATOM 3437 C C . PHE A 1 445 ? 20.698 18.217 -8.735 1.00 90.31 445 PHE A C 1
ATOM 3439 O O . PHE A 1 445 ? 20.899 19.381 -9.091 1.00 90.31 445 PHE A O 1
ATOM 3446 N N . HIS A 1 446 ? 21.501 17.216 -9.071 1.00 84.44 446 HIS A N 1
ATOM 3447 C CA . HIS A 1 446 ? 22.706 17.360 -9.873 1.00 84.44 446 HIS A CA 1
ATOM 3448 C C . HIS A 1 446 ? 22.736 16.307 -10.982 1.00 84.44 446 HIS A C 1
ATOM 3450 O O . HIS A 1 446 ? 22.614 15.114 -10.700 1.00 84.44 446 HIS A O 1
ATOM 3456 N N . ASP A 1 447 ? 22.972 16.767 -12.214 1.00 70.56 447 ASP A N 1
ATOM 3457 C CA . ASP A 1 447 ? 22.958 15.926 -13.419 1.00 70.56 447 ASP A CA 1
ATOM 3458 C C . ASP A 1 447 ? 24.183 15.000 -13.519 1.00 70.56 447 ASP A C 1
ATOM 3460 O O . ASP A 1 447 ? 24.066 13.888 -14.015 1.00 70.56 447 ASP A O 1
ATOM 3464 N N . ASP A 1 448 ? 25.348 15.409 -12.999 1.00 66.38 448 ASP A N 1
ATOM 3465 C CA . ASP A 1 448 ? 26.498 14.515 -12.777 1.00 66.38 448 ASP A CA 1
ATOM 3466 C C . ASP A 1 448 ? 27.592 15.176 -11.917 1.00 66.38 448 ASP A C 1
ATOM 3468 O O . ASP A 1 448 ? 28.261 16.120 -12.355 1.00 66.38 448 ASP A O 1
ATOM 3472 N N . PRO A 1 449 ? 27.842 14.664 -10.699 1.00 55.97 449 PRO A N 1
ATOM 3473 C CA . PRO A 1 449 ? 29.171 14.779 -10.133 1.00 55.97 449 PRO A CA 1
ATOM 3474 C C . PRO A 1 449 ? 29.569 13.476 -9.422 1.00 55.97 449 PRO A C 1
ATOM 3476 O O . PRO A 1 449 ? 29.576 13.418 -8.194 1.00 55.97 449 PRO A O 1
ATOM 3479 N N . HIS A 1 450 ? 29.962 12.450 -10.180 1.00 61.44 450 HIS A N 1
ATOM 3480 C CA . HIS A 1 450 ? 30.603 11.232 -9.646 1.00 61.44 450 HIS A CA 1
ATOM 3481 C C . HIS A 1 450 ? 29.726 10.466 -8.633 1.00 61.44 450 HIS A C 1
ATOM 3483 O O . HIS A 1 450 ? 30.109 10.293 -7.473 1.00 61.44 450 HIS A O 1
ATOM 3489 N N . ASP A 1 451 ? 28.546 10.015 -9.069 1.00 65.94 451 ASP A N 1
ATOM 3490 C CA . ASP A 1 451 ? 27.662 9.136 -8.281 1.00 65.94 451 ASP A CA 1
ATOM 3491 C C . ASP A 1 451 ? 27.091 9.800 -7.010 1.00 65.94 451 ASP A C 1
ATOM 3493 O O . ASP A 1 451 ? 26.884 9.169 -5.974 1.00 65.94 451 ASP A O 1
ATOM 3497 N N . ARG A 1 452 ? 26.836 11.113 -7.065 1.00 79.06 452 ARG A N 1
ATOM 3498 C CA . ARG A 1 452 ? 26.147 11.870 -6.006 1.00 79.06 452 ARG A CA 1
ATOM 3499 C C . ARG A 1 452 ? 25.201 12.892 -6.615 1.00 79.06 452 ARG A C 1
ATOM 3501 O O . ARG A 1 452 ? 25.592 14.020 -6.894 1.00 79.06 452 ARG A O 1
ATOM 3508 N N . THR A 1 453 ? 23.956 12.500 -6.838 1.00 88.12 453 THR A N 1
ATOM 3509 C CA . THR A 1 453 ? 23.003 13.319 -7.601 1.00 88.12 453 THR A CA 1
ATOM 3510 C C . THR A 1 453 ? 22.051 14.135 -6.734 1.00 88.12 453 THR A C 1
ATOM 3512 O O . THR A 1 453 ? 21.522 15.137 -7.199 1.00 88.12 453 THR A O 1
ATOM 3515 N N . ILE A 1 454 ? 21.860 13.766 -5.464 1.00 91.94 454 ILE A N 1
ATOM 3516 C CA . ILE A 1 454 ? 20.912 14.434 -4.564 1.00 91.94 454 ILE A CA 1
ATOM 3517 C C . ILE A 1 454 ? 21.651 14.996 -3.350 1.00 91.94 454 ILE A C 1
ATOM 3519 O O . ILE A 1 454 ? 22.342 14.268 -2.627 1.00 91.94 454 ILE A O 1
ATOM 3523 N N . LYS A 1 455 ? 21.475 16.297 -3.108 1.00 92.31 455 LYS A N 1
ATOM 3524 C CA . LYS A 1 455 ? 22.057 17.023 -1.976 1.00 92.31 455 LYS A CA 1
ATOM 3525 C C . LYS A 1 455 ? 20.967 17.723 -1.175 1.00 92.31 455 LYS A C 1
ATOM 3527 O O . LYS A 1 455 ? 20.160 18.458 -1.739 1.00 92.31 455 LYS A O 1
ATOM 3532 N N . ILE A 1 456 ? 20.993 17.540 0.137 1.00 92.31 456 ILE A N 1
ATOM 3533 C CA . ILE A 1 456 ? 20.081 18.173 1.089 1.00 92.31 456 ILE A CA 1
ATOM 3534 C C . ILE A 1 456 ? 20.892 19.159 1.924 1.00 92.31 456 ILE A C 1
ATOM 3536 O O . ILE A 1 456 ? 21.957 18.810 2.426 1.00 92.31 456 ILE A O 1
ATOM 3540 N N . ASP A 1 457 ? 20.399 20.376 2.096 1.00 90.81 457 ASP A N 1
ATOM 3541 C CA . ASP A 1 457 ? 20.981 21.344 3.018 1.00 90.81 457 ASP A CA 1
ATOM 3542 C C . ASP A 1 457 ? 20.233 21.249 4.355 1.00 90.81 457 ASP A C 1
ATOM 3544 O O . ASP A 1 457 ? 19.068 21.627 4.464 1.00 90.81 457 ASP A O 1
ATOM 3548 N N . LEU A 1 458 ? 20.899 20.709 5.377 1.00 89.88 458 LEU A N 1
ATOM 3549 C CA . LEU A 1 458 ? 20.366 20.552 6.730 1.00 89.88 458 LEU A CA 1
ATOM 3550 C C . LEU A 1 458 ? 20.969 21.614 7.646 1.00 89.88 458 LEU A C 1
ATOM 3552 O O . LEU A 1 458 ? 22.168 21.579 7.929 1.00 89.88 458 LEU A O 1
ATOM 3556 N N . ARG A 1 459 ? 20.155 22.555 8.135 1.00 86.31 459 ARG A N 1
ATOM 3557 C CA . ARG A 1 459 ? 20.595 23.674 8.996 1.00 86.31 459 ARG A CA 1
ATOM 3558 C C . ARG A 1 459 ? 21.831 24.404 8.443 1.00 86.31 459 ARG A C 1
ATOM 3560 O O . ARG A 1 459 ? 22.787 24.688 9.170 1.00 86.31 459 ARG A O 1
ATOM 3567 N N . GLY A 1 460 ? 21.837 24.652 7.137 1.00 81.31 460 GLY A N 1
ATOM 3568 C CA . GLY A 1 460 ? 22.925 25.287 6.397 1.00 81.31 460 GLY A CA 1
ATOM 3569 C C . GLY A 1 460 ? 24.162 24.412 6.164 1.00 81.31 460 GLY A C 1
ATOM 3570 O O . GLY A 1 460 ? 25.166 24.927 5.670 1.00 81.31 460 GLY A O 1
ATOM 3571 N N . GLN A 1 461 ? 24.128 23.120 6.511 1.00 87.38 461 GLN A N 1
ATOM 3572 C CA . GLN A 1 461 ? 25.192 22.164 6.199 1.00 87.38 461 GLN A CA 1
ATOM 3573 C C . GLN A 1 461 ? 24.784 21.229 5.051 1.00 87.38 461 GLN A C 1
ATOM 3575 O O . GLN A 1 461 ? 23.743 20.578 5.141 1.00 87.38 461 GLN A O 1
ATOM 3580 N N . PRO A 1 462 ? 25.604 21.114 3.990 1.00 90.31 462 PRO A N 1
ATOM 3581 C CA . PRO A 1 462 ? 25.296 20.232 2.875 1.00 90.31 462 PRO A CA 1
ATOM 3582 C C . PRO A 1 462 ? 25.526 18.766 3.258 1.00 90.31 462 PRO A C 1
ATOM 3584 O O . PRO A 1 462 ? 26.626 18.379 3.661 1.00 90.31 462 PRO A O 1
ATOM 3587 N N . LEU A 1 463 ? 24.505 17.940 3.056 1.00 91.44 463 LEU A N 1
ATOM 3588 C CA . LEU A 1 463 ? 24.520 16.495 3.235 1.00 91.44 463 LEU A CA 1
ATOM 3589 C C . LEU A 1 463 ? 24.178 15.810 1.907 1.00 91.44 463 LEU A C 1
ATOM 3591 O O . LEU A 1 463 ? 23.142 16.067 1.297 1.00 91.44 463 LEU A O 1
ATOM 3595 N N . TRP A 1 464 ? 25.054 14.918 1.453 1.00 91.12 464 TRP A N 1
ATOM 3596 C CA . TRP A 1 464 ? 24.811 14.119 0.253 1.00 91.12 464 TRP A CA 1
ATOM 3597 C C . TRP A 1 464 ? 24.030 12.859 0.600 1.00 91.12 464 TRP A C 1
ATOM 3599 O O . TRP A 1 464 ? 24.384 12.163 1.554 1.00 91.12 464 TRP A O 1
ATOM 3609 N N . VAL A 1 465 ? 23.012 12.546 -0.201 1.00 91.62 465 VAL A N 1
ATOM 3610 C CA . VAL A 1 465 ? 22.287 11.280 -0.072 1.00 91.62 465 VAL A CA 1
ATOM 3611 C C . VAL A 1 465 ? 23.212 10.143 -0.525 1.00 91.62 465 VAL A C 1
ATOM 3613 O O . VAL A 1 465 ? 23.753 10.210 -1.632 1.00 91.62 465 VAL A O 1
ATOM 3616 N N . PRO A 1 466 ? 23.448 9.118 0.312 1.00 89.94 466 PRO A N 1
ATOM 3617 C CA . PRO A 1 466 ? 24.307 8.000 -0.050 1.00 89.94 466 PRO A CA 1
ATOM 3618 C C . PRO A 1 466 ? 23.639 7.144 -1.131 1.00 89.94 466 PRO A C 1
ATOM 3620 O O . PRO A 1 466 ? 22.488 6.739 -0.978 1.00 89.94 466 PRO A O 1
ATOM 3623 N N . LEU A 1 467 ? 24.378 6.829 -2.196 1.00 87.94 467 LEU A N 1
ATOM 3624 C CA . LEU A 1 467 ? 23.939 5.861 -3.198 1.00 87.94 467 LEU A CA 1
ATOM 3625 C C . LEU A 1 467 ? 24.236 4.430 -2.757 1.00 87.94 467 LEU A C 1
ATOM 3627 O O . LEU A 1 467 ? 25.286 4.147 -2.174 1.00 87.94 467 LEU A O 1
ATOM 3631 N N . ASP A 1 468 ? 23.325 3.522 -3.095 1.00 85.62 468 ASP A N 1
ATOM 3632 C CA . ASP A 1 468 ? 23.586 2.089 -3.065 1.00 85.62 468 ASP A CA 1
ATOM 3633 C C . ASP A 1 468 ? 24.125 1.637 -4.426 1.00 85.62 468 ASP A C 1
ATOM 3635 O O . ASP A 1 468 ? 23.380 1.458 -5.389 1.00 85.62 468 ASP A O 1
ATOM 3639 N N . GLU A 1 469 ? 25.442 1.440 -4.497 1.00 82.88 469 GLU A N 1
ATOM 3640 C CA . GLU A 1 469 ? 26.119 1.004 -5.719 1.00 82.88 469 GLU A CA 1
ATOM 3641 C C . GLU A 1 469 ? 25.608 -0.336 -6.251 1.00 82.88 469 GLU A C 1
ATOM 3643 O O . GLU A 1 469 ? 25.623 -0.549 -7.464 1.00 82.88 469 GLU A O 1
ATOM 3648 N N . LYS A 1 470 ? 25.182 -1.251 -5.369 1.00 83.38 470 LYS A N 1
ATOM 3649 C CA . LYS A 1 470 ? 24.659 -2.551 -5.791 1.00 83.38 470 LYS A CA 1
ATOM 3650 C C . LYS A 1 470 ? 23.338 -2.347 -6.522 1.00 83.38 470 LYS A C 1
ATOM 3652 O O . LYS A 1 470 ? 23.191 -2.834 -7.638 1.00 83.38 470 LYS A O 1
ATOM 3657 N N . ARG A 1 471 ? 22.436 -1.556 -5.934 1.00 83.06 471 ARG A N 1
ATOM 3658 C CA . ARG A 1 471 ? 21.126 -1.265 -6.526 1.00 83.06 471 ARG A CA 1
ATOM 3659 C C . ARG A 1 471 ? 21.238 -0.485 -7.836 1.00 83.06 471 ARG A C 1
ATOM 3661 O O . ARG A 1 471 ? 20.532 -0.791 -8.788 1.00 83.06 471 ARG A O 1
ATOM 3668 N N . VAL A 1 472 ? 22.166 0.473 -7.924 1.00 84.31 472 VAL A N 1
ATOM 3669 C CA . VAL A 1 472 ? 22.442 1.196 -9.180 1.00 84.31 472 VAL A CA 1
ATOM 3670 C C . VAL A 1 472 ? 22.904 0.241 -10.287 1.00 84.31 472 VAL A C 1
ATOM 3672 O O . VAL A 1 472 ? 22.507 0.424 -11.434 1.00 84.31 472 VAL A O 1
ATOM 3675 N N . ARG A 1 473 ? 23.729 -0.771 -9.973 1.00 81.88 473 ARG A N 1
ATOM 3676 C CA . ARG A 1 473 ? 24.151 -1.788 -10.956 1.00 81.88 473 ARG A CA 1
ATOM 3677 C C . ARG A 1 473 ? 22.998 -2.698 -11.371 1.00 81.88 473 ARG A C 1
ATOM 3679 O O . ARG A 1 473 ? 22.816 -2.872 -12.564 1.00 81.88 473 ARG A O 1
ATOM 3686 N N . GLU A 1 474 ? 22.213 -3.199 -10.415 1.00 79.75 474 GLU A N 1
ATOM 3687 C CA . GLU A 1 474 ? 21.019 -4.024 -10.682 1.00 79.75 474 GLU A CA 1
ATOM 3688 C C . GLU A 1 474 ? 20.078 -3.317 -11.674 1.00 79.75 474 GLU A C 1
ATOM 3690 O O . GLU A 1 474 ? 19.825 -3.834 -12.756 1.00 79.75 474 GLU A O 1
ATOM 3695 N N . LEU A 1 475 ? 19.701 -2.067 -11.383 1.00 76.00 475 LEU A N 1
ATOM 3696 C CA . LEU A 1 475 ? 18.854 -1.251 -12.260 1.00 76.00 475 LEU A CA 1
ATOM 3697 C C . LEU A 1 475 ? 19.509 -0.868 -13.606 1.00 76.00 475 LEU A C 1
ATOM 3699 O O . LEU A 1 475 ? 18.811 -0.439 -14.520 1.00 76.00 475 LEU A O 1
ATOM 3703 N N . SER A 1 476 ? 20.839 -0.949 -13.723 1.00 72.62 476 SER A N 1
ATOM 3704 C CA . SER A 1 476 ? 21.550 -0.706 -14.990 1.00 72.62 476 SER A CA 1
ATOM 3705 C C . SER A 1 476 ? 21.614 -1.957 -15.878 1.00 72.62 476 SER A C 1
ATOM 3707 O O . SER A 1 476 ? 21.735 -1.816 -17.095 1.00 72.62 476 SER A O 1
ATOM 3709 N N . ASP A 1 477 ? 21.579 -3.152 -15.276 1.00 64.06 477 ASP A N 1
ATOM 3710 C CA . ASP A 1 477 ? 21.658 -4.451 -15.957 1.00 64.06 477 ASP A CA 1
ATOM 3711 C C . ASP A 1 477 ? 20.261 -4.989 -16.336 1.00 64.06 477 ASP A C 1
ATOM 3713 O O . ASP A 1 477 ? 20.093 -5.595 -17.398 1.00 64.06 477 ASP A O 1
ATOM 3717 N N . GLU A 1 478 ? 19.253 -4.750 -15.494 1.00 56.88 478 GLU A N 1
ATOM 3718 C CA . GLU A 1 478 ? 17.833 -4.963 -15.797 1.00 56.88 478 GLU A CA 1
ATOM 3719 C C . GLU A 1 478 ? 17.349 -3.860 -16.753 1.00 56.88 478 GLU A C 1
ATOM 3721 O O . GLU A 1 478 ? 17.906 -2.757 -16.785 1.00 56.88 478 GLU A O 1
ATOM 3726 N N . ARG A 1 479 ? 16.330 -4.113 -17.590 1.00 60.72 479 ARG A N 1
ATOM 3727 C CA . ARG A 1 479 ? 15.761 -3.022 -18.392 1.00 60.72 479 ARG A CA 1
ATOM 3728 C C . ARG A 1 479 ? 15.083 -2.081 -17.395 1.00 60.72 479 ARG A C 1
ATOM 3730 O O . ARG A 1 479 ? 13.927 -2.287 -17.079 1.00 60.72 479 ARG A O 1
ATOM 3737 N N . PHE A 1 480 ? 15.771 -1.038 -16.929 1.00 67.31 480 PHE A N 1
ATOM 3738 C CA . PHE A 1 480 ? 15.252 0.004 -16.024 1.00 67.31 480 PHE A CA 1
ATOM 3739 C C . PHE A 1 480 ? 13.793 0.402 -16.329 1.00 67.31 480 PHE A C 1
ATOM 3741 O O . PHE A 1 480 ? 12.988 0.626 -15.435 1.00 67.31 480 PHE A O 1
ATOM 3748 N N . TRP A 1 481 ? 13.436 0.446 -17.616 1.00 64.12 481 TRP A N 1
ATOM 3749 C CA . TRP A 1 481 ? 12.100 0.774 -18.112 1.00 64.12 481 TRP A CA 1
ATOM 3750 C C . TRP A 1 481 ? 11.029 -0.317 -17.990 1.00 64.12 481 TRP A C 1
ATOM 3752 O O . TRP A 1 481 ? 9.857 0.009 -18.160 1.00 64.12 481 TRP A O 1
ATOM 3762 N N . GLU A 1 482 ? 11.404 -1.574 -17.772 1.00 60.81 482 GLU A N 1
ATOM 3763 C CA . GLU A 1 482 ? 10.490 -2.673 -17.435 1.00 60.81 482 GLU A CA 1
ATOM 3764 C C . GLU A 1 482 ? 10.016 -2.556 -15.982 1.00 60.81 482 GLU A C 1
ATOM 3766 O O . GLU A 1 482 ? 8.831 -2.754 -15.727 1.00 60.81 482 GLU A O 1
ATOM 3771 N N . ASP A 1 483 ? 10.890 -2.114 -15.072 1.00 54.09 483 ASP A N 1
ATOM 3772 C CA . ASP A 1 483 ? 10.556 -1.917 -13.653 1.00 54.09 483 ASP A CA 1
ATOM 3773 C C . ASP A 1 483 ? 9.998 -0.518 -13.350 1.00 54.09 483 ASP A C 1
ATOM 3775 O O . ASP A 1 483 ? 9.268 -0.315 -12.376 1.00 54.09 483 ASP A O 1
ATOM 3779 N N . PHE A 1 484 ? 10.321 0.476 -14.184 1.00 61.66 484 PHE A N 1
ATOM 3780 C CA . PHE A 1 484 ? 9.847 1.844 -13.999 1.00 61.66 484 PHE A CA 1
ATOM 3781 C C . PHE A 1 484 ? 8.378 1.993 -14.423 1.00 61.66 484 PHE A C 1
ATOM 3783 O O . PHE A 1 484 ? 8.060 2.333 -15.568 1.00 61.66 484 PHE A O 1
ATOM 3790 N N . GLN A 1 485 ? 7.461 1.789 -13.477 1.00 56.66 485 GLN A N 1
ATOM 3791 C CA . GLN A 1 485 ? 6.050 2.120 -13.662 1.00 56.66 485 GLN A CA 1
ATOM 3792 C C . GLN A 1 485 ? 5.859 3.643 -13.668 1.00 56.66 485 GLN A C 1
ATOM 3794 O O . GLN A 1 485 ? 5.884 4.293 -12.621 1.00 56.66 485 GLN A O 1
ATOM 3799 N N . MET A 1 486 ? 5.635 4.230 -14.851 1.00 55.69 486 MET A N 1
ATOM 3800 C CA . MET A 1 486 ? 5.211 5.630 -14.931 1.00 55.69 486 MET A CA 1
ATOM 3801 C C . MET A 1 486 ? 3.855 5.771 -14.244 1.00 55.69 486 MET A C 1
ATOM 3803 O O . MET A 1 486 ? 2.857 5.190 -14.680 1.00 55.69 486 MET A O 1
ATOM 3807 N N . LYS A 1 487 ? 3.816 6.543 -13.158 1.00 58.38 487 LYS A N 1
ATOM 3808 C CA . LYS A 1 487 ? 2.558 6.880 -12.498 1.00 58.38 487 LYS A CA 1
ATOM 3809 C C . LYS A 1 487 ? 1.657 7.617 -13.488 1.00 58.38 487 LYS A C 1
ATOM 3811 O O . LYS A 1 487 ? 2.088 8.549 -14.165 1.00 58.38 487 LYS A O 1
ATOM 3816 N N . LYS A 1 488 ? 0.393 7.202 -13.561 1.00 70.56 488 LYS A N 1
ATOM 3817 C CA . LYS A 1 488 ? -0.624 7.888 -14.362 1.00 70.56 488 LYS A CA 1
ATOM 3818 C C . LYS A 1 488 ? -0.806 9.305 -13.824 1.00 70.56 488 LYS A C 1
ATOM 3820 O O . LYS A 1 488 ? -1.085 9.468 -12.639 1.00 70.56 488 LYS A O 1
ATOM 3825 N N . LEU A 1 489 ? -0.669 10.308 -14.687 1.00 78.50 489 LEU A N 1
ATOM 3826 C CA . LEU A 1 489 ? -1.049 11.674 -14.345 1.00 78.50 489 LEU A CA 1
ATOM 3827 C C . LEU A 1 489 ? -2.494 11.944 -14.753 1.00 78.50 489 LEU A C 1
ATOM 3829 O O . LEU A 1 489 ? -2.967 11.485 -15.797 1.00 78.50 489 LEU A O 1
ATOM 3833 N N . TYR A 1 490 ? -3.157 12.744 -13.929 1.00 88.62 490 TYR A N 1
ATOM 3834 C CA . TYR A 1 490 ? -4.499 13.243 -14.147 1.00 88.62 490 TYR A CA 1
ATOM 3835 C C . TYR A 1 490 ? -4.450 14.763 -14.201 1.00 88.62 490 TYR A C 1
ATOM 3837 O O . TYR A 1 490 ? -4.083 15.415 -13.224 1.00 88.62 490 TYR A O 1
ATOM 3845 N N . VAL A 1 491 ? -4.841 15.333 -15.338 1.00 91.94 491 VAL A N 1
ATOM 3846 C CA . VAL A 1 491 ? -5.085 16.771 -15.462 1.00 91.94 491 VAL A CA 1
ATOM 3847 C C . VAL A 1 491 ? -6.539 17.026 -15.100 1.00 91.94 491 VAL A C 1
ATOM 3849 O O . VAL A 1 491 ? -7.443 16.515 -15.763 1.00 91.94 491 VAL A O 1
ATOM 3852 N N . THR A 1 492 ? -6.763 17.815 -14.054 1.00 94.12 492 THR A N 1
ATOM 3853 C CA . THR A 1 492 ? -8.098 18.120 -13.537 1.00 94.12 492 THR A CA 1
ATOM 3854 C C . THR A 1 492 ? -8.382 19.608 -13.653 1.00 94.12 492 THR A C 1
ATOM 3856 O O . THR A 1 492 ? -7.634 20.425 -13.131 1.00 94.12 492 THR A O 1
ATOM 3859 N N . LEU A 1 493 ? -9.488 19.968 -14.299 1.00 96.50 493 LEU A N 1
ATOM 3860 C CA . LEU A 1 493 ? -10.041 21.320 -14.305 1.00 96.50 493 LEU A CA 1
ATOM 3861 C C . LEU A 1 493 ? -11.314 21.316 -13.460 1.00 96.50 493 LEU A C 1
ATOM 3863 O O . LEU A 1 493 ? -12.250 20.577 -13.763 1.00 96.50 493 LEU A O 1
ATOM 3867 N N . LEU A 1 494 ? -11.355 22.146 -12.421 1.00 96.00 494 LEU A N 1
ATOM 3868 C CA . LEU A 1 494 ? -12.503 22.302 -11.533 1.00 96.00 494 LEU A CA 1
ATOM 3869 C C . LEU A 1 494 ? -13.004 23.748 -11.576 1.00 96.00 494 LEU A C 1
ATOM 3871 O O . LEU A 1 494 ? -12.244 24.676 -11.300 1.00 96.00 494 LEU A O 1
ATOM 3875 N N . ILE A 1 495 ? -14.290 23.927 -11.875 1.00 94.75 495 ILE A N 1
ATOM 3876 C CA . ILE A 1 495 ? -15.036 25.164 -11.618 1.00 94.75 495 ILE A CA 1
ATOM 3877 C C . ILE A 1 495 ? -15.914 24.887 -10.401 1.00 94.75 495 ILE A C 1
ATOM 3879 O O . ILE A 1 495 ? -16.718 23.958 -10.427 1.00 94.75 495 ILE A O 1
ATOM 3883 N N . GLU A 1 496 ? -15.705 25.654 -9.334 1.00 90.25 496 GLU A N 1
ATOM 3884 C CA . GLU A 1 496 ? -16.278 25.411 -8.005 1.00 90.25 496 GLU A CA 1
ATOM 3885 C C . GLU A 1 496 ? -17.786 25.697 -7.972 1.00 90.25 496 GLU A C 1
ATOM 3887 O O . GLU A 1 496 ? -18.524 24.963 -7.328 1.00 90.25 496 GLU A O 1
ATOM 3892 N N . ASP A 1 497 ? -18.237 26.725 -8.693 1.00 82.56 497 ASP A N 1
ATOM 3893 C CA . ASP A 1 497 ? -19.642 27.123 -8.778 1.00 82.56 497 ASP A CA 1
ATOM 3894 C C . ASP A 1 497 ? -19.905 27.878 -10.094 1.00 82.56 497 ASP A C 1
ATOM 3896 O O . ASP A 1 497 ? -19.087 28.690 -10.539 1.00 82.56 497 ASP A O 1
ATOM 3900 N N . THR A 1 498 ? -21.052 27.603 -10.715 1.00 83.31 498 THR A N 1
ATOM 3901 C CA . THR A 1 498 ? -21.533 28.244 -11.949 1.00 83.31 498 THR A CA 1
ATOM 3902 C C . THR A 1 498 ? -22.746 29.158 -11.731 1.00 83.31 498 THR A C 1
ATOM 3904 O O . THR A 1 498 ? -23.317 29.642 -12.703 1.00 83.31 498 THR A O 1
ATOM 3907 N N . GLY A 1 499 ? -23.139 29.434 -10.484 1.00 75.06 499 GLY A N 1
ATOM 3908 C CA . GLY A 1 499 ? -24.295 30.272 -10.135 1.00 75.06 499 GLY A CA 1
ATOM 3909 C C . GLY A 1 499 ? -24.048 31.786 -10.110 1.00 75.06 499 GLY A C 1
ATOM 3910 O O . GLY A 1 499 ? -24.951 32.547 -9.778 1.00 75.06 499 GLY A O 1
ATOM 3911 N N . ASN A 1 500 ? -22.838 32.260 -10.424 1.00 73.50 500 ASN A N 1
ATOM 3912 C CA . ASN A 1 500 ? -22.517 33.688 -10.337 1.00 73.50 500 ASN A CA 1
ATOM 3913 C C . ASN A 1 500 ? -23.017 34.498 -11.558 1.00 73.50 500 ASN A C 1
ATOM 3915 O O . ASN A 1 500 ? -23.281 33.951 -12.630 1.00 73.50 500 ASN A O 1
ATOM 3919 N N . ALA A 1 501 ? -23.076 35.829 -11.417 1.00 71.12 501 ALA A N 1
ATOM 3920 C CA . ALA A 1 501 ? -23.596 36.738 -12.448 1.00 71.12 501 ALA A CA 1
ATOM 3921 C C . ALA A 1 501 ? -22.935 36.579 -13.834 1.00 71.12 501 ALA A C 1
ATOM 3923 O O . ALA A 1 501 ? -23.606 36.723 -14.849 1.00 71.12 501 ALA A O 1
ATOM 3924 N N . ALA A 1 502 ? -21.645 36.227 -13.907 1.00 71.50 502 ALA A N 1
ATOM 3925 C CA . ALA A 1 502 ? -20.948 36.049 -15.182 1.00 71.50 502 ALA A CA 1
ATOM 3926 C C . ALA A 1 502 ? -21.520 34.882 -16.008 1.00 71.50 502 ALA A C 1
ATOM 3928 O O . ALA A 1 502 ? -21.636 34.990 -17.234 1.00 71.50 502 ALA A O 1
ATOM 3929 N N . PHE A 1 503 ? -21.893 33.786 -15.340 1.00 80.69 503 PHE A N 1
ATOM 3930 C CA . PHE A 1 503 ? -22.516 32.622 -15.973 1.00 80.69 503 PHE A CA 1
ATOM 3931 C C . PHE A 1 503 ? -23.971 32.895 -16.360 1.00 80.69 503 PHE A C 1
ATOM 3933 O O . PHE A 1 503 ? -24.412 32.415 -17.402 1.00 80.69 503 PHE A O 1
ATOM 3940 N N . VAL A 1 504 ? -24.699 33.685 -15.564 1.00 71.94 504 VAL A N 1
ATOM 3941 C CA . VAL A 1 504 ? -26.088 34.078 -15.856 1.00 71.94 504 VAL A CA 1
ATOM 3942 C C . VAL A 1 504 ? -26.144 35.009 -17.070 1.00 71.94 504 VAL A C 1
ATOM 3944 O O . VAL A 1 504 ? -26.846 34.721 -18.036 1.00 71.94 504 VAL A O 1
ATOM 3947 N N . ASP A 1 505 ? -25.338 36.072 -17.071 1.00 69.00 505 ASP A N 1
ATOM 3948 C CA . ASP A 1 505 ? -25.364 37.112 -18.107 1.00 69.00 505 ASP A CA 1
ATOM 3949 C C . ASP A 1 505 ? -24.911 36.600 -19.485 1.00 69.00 505 ASP A C 1
ATOM 3951 O O . ASP A 1 505 ? -25.407 37.040 -20.525 1.00 69.00 505 ASP A O 1
ATOM 3955 N N . THR A 1 506 ? -23.947 35.674 -19.505 1.00 72.19 506 THR A N 1
ATOM 3956 C CA . THR A 1 506 ? -23.350 35.132 -20.742 1.00 72.19 506 THR A CA 1
ATOM 3957 C C . THR A 1 506 ? -24.032 33.835 -21.196 1.00 72.19 506 THR A C 1
ATOM 3959 O O . THR A 1 506 ? -23.944 33.456 -22.364 1.00 72.19 506 THR A O 1
ATOM 3962 N N . GLY A 1 507 ? -24.724 33.156 -20.281 1.00 78.31 507 GLY A N 1
ATOM 3963 C CA . GLY A 1 507 ? -25.178 31.778 -20.424 1.00 78.31 507 GLY A CA 1
ATOM 3964 C C . GLY A 1 507 ? -24.123 30.784 -19.928 1.00 78.31 507 GLY A C 1
ATOM 3965 O O . GLY A 1 507 ? -22.981 30.781 -20.397 1.00 78.31 507 GLY A O 1
ATOM 3966 N N . ARG A 1 508 ? -24.523 29.894 -19.004 1.00 87.12 508 ARG A N 1
ATOM 3967 C CA . ARG A 1 508 ? -23.635 28.941 -18.307 1.00 87.12 508 ARG A CA 1
ATOM 3968 C C . ARG A 1 508 ? -22.715 28.186 -19.261 1.00 87.12 508 ARG A C 1
ATOM 3970 O O . ARG A 1 508 ? -21.504 28.180 -19.071 1.00 87.12 508 ARG A O 1
ATOM 3977 N N . ASN A 1 509 ? -23.285 27.565 -20.292 1.00 87.38 509 ASN A N 1
ATOM 3978 C CA . ASN A 1 509 ? -22.529 26.736 -21.234 1.00 87.38 509 ASN A CA 1
ATOM 3979 C C . ASN A 1 509 ? -21.487 27.541 -22.010 1.00 87.38 509 ASN A C 1
ATOM 3981 O O . ASN A 1 509 ? -20.391 27.044 -22.268 1.00 87.38 509 ASN A O 1
ATOM 3985 N N . GLU A 1 510 ? -21.805 28.787 -22.352 1.00 88.94 510 GLU A N 1
ATOM 3986 C CA . GLU A 1 510 ? -20.903 29.641 -23.116 1.00 88.94 510 GLU A CA 1
ATOM 3987 C C . GLU A 1 510 ? -19.723 30.097 -22.251 1.00 88.94 510 GLU A C 1
ATOM 3989 O O . GLU A 1 510 ? -18.568 30.031 -22.683 1.00 88.94 510 GLU A O 1
ATOM 3994 N N . GLU A 1 511 ? -19.994 30.455 -20.994 1.00 91.38 511 GLU A N 1
ATOM 3995 C CA . GLU A 1 511 ? -18.960 30.870 -20.050 1.00 91.38 511 GLU A CA 1
ATOM 3996 C C . GLU A 1 511 ? -18.080 29.699 -19.584 1.00 91.38 511 GLU A C 1
ATOM 3998 O O . GLU A 1 511 ? -16.850 29.808 -19.581 1.00 91.38 511 GLU A O 1
ATOM 4003 N N . VAL A 1 512 ? -18.668 28.535 -19.290 1.00 93.94 512 VAL A N 1
ATOM 4004 C CA . VAL A 1 512 ? -17.913 27.311 -18.970 1.00 93.94 512 VAL A CA 1
ATOM 4005 C C . VAL A 1 512 ? -17.010 26.916 -20.141 1.00 93.94 512 VAL A C 1
ATOM 4007 O O . VAL A 1 512 ? -15.818 26.661 -19.949 1.00 93.94 512 VAL A O 1
ATOM 4010 N N . ALA A 1 513 ? -17.530 26.924 -21.372 1.00 95.12 513 ALA A N 1
ATOM 4011 C CA . ALA A 1 513 ? -16.732 26.618 -22.554 1.00 95.12 513 ALA A CA 1
ATOM 4012 C C . ALA A 1 513 ? -15.582 27.616 -22.759 1.00 95.12 513 ALA A C 1
ATOM 4014 O O . ALA A 1 513 ? -14.477 27.210 -23.125 1.00 95.12 513 ALA A O 1
ATOM 4015 N N . ARG A 1 514 ? -15.804 28.914 -22.506 1.00 96.62 514 ARG A N 1
ATOM 4016 C CA . ARG A 1 514 ? -14.754 29.944 -22.570 1.00 96.62 514 ARG A CA 1
ATOM 4017 C C . ARG A 1 514 ? -13.633 29.662 -21.569 1.00 96.62 514 ARG A C 1
ATOM 4019 O O . ARG A 1 514 ? -12.460 29.740 -21.935 1.00 96.62 514 ARG A O 1
ATOM 4026 N N . ILE A 1 515 ? -13.974 29.319 -20.326 1.00 96.88 515 ILE A N 1
ATOM 4027 C CA . ILE A 1 515 ? -12.996 29.008 -19.273 1.00 96.88 515 ILE A CA 1
ATOM 4028 C C . ILE A 1 515 ? -12.160 27.779 -19.655 1.00 96.88 515 ILE A C 1
ATOM 4030 O O . ILE A 1 515 ? -10.930 27.840 -19.600 1.00 96.88 515 ILE A O 1
ATOM 4034 N N . ILE A 1 516 ? -12.805 26.699 -20.107 1.00 97.44 516 ILE A N 1
ATOM 4035 C CA . ILE A 1 516 ? -12.127 25.465 -20.540 1.00 97.44 516 ILE A CA 1
ATOM 4036 C C . ILE A 1 516 ? -11.201 25.738 -21.733 1.00 97.44 516 ILE A C 1
ATOM 4038 O O . ILE A 1 516 ? -10.050 25.299 -21.747 1.00 97.44 516 ILE A O 1
ATOM 4042 N N . GLN A 1 517 ? -11.666 26.511 -22.717 1.00 96.62 517 GLN A N 1
ATOM 4043 C CA . GLN A 1 517 ? -10.861 26.879 -23.880 1.00 96.62 517 GLN A CA 1
ATOM 4044 C C . GLN A 1 517 ? -9.620 27.694 -23.480 1.00 96.62 517 GLN A C 1
ATOM 4046 O O . GLN A 1 517 ? -8.516 27.390 -23.936 1.00 96.62 517 GLN A O 1
ATOM 4051 N N . ASN A 1 518 ? -9.775 28.680 -22.591 1.00 95.62 518 ASN A N 1
ATOM 4052 C CA . ASN A 1 518 ? -8.660 29.482 -22.084 1.00 95.62 518 ASN A CA 1
ATOM 4053 C C . ASN A 1 518 ? -7.639 28.637 -21.312 1.00 95.62 518 ASN A C 1
ATOM 4055 O O . ASN A 1 518 ? -6.435 28.867 -21.435 1.00 95.62 518 ASN A O 1
ATOM 4059 N N . ALA A 1 519 ? -8.102 27.653 -20.537 1.00 95.88 519 ALA A N 1
ATOM 4060 C CA . ALA A 1 519 ? -7.222 26.703 -19.869 1.00 95.88 519 ALA A CA 1
ATOM 4061 C C . ALA A 1 519 ? -6.414 25.889 -20.894 1.00 95.88 519 ALA A C 1
ATOM 4063 O O . ALA A 1 519 ? -5.192 25.816 -20.781 1.00 95.88 519 ALA A O 1
ATOM 4064 N N . GLY A 1 520 ? -7.058 25.381 -21.952 1.00 95.06 520 GLY A N 1
ATOM 4065 C CA . GLY A 1 520 ? -6.377 24.676 -23.043 1.00 95.06 520 GLY A CA 1
ATOM 4066 C C . GLY A 1 520 ? -5.338 25.534 -23.776 1.00 95.06 520 GLY A C 1
ATOM 4067 O O . GLY A 1 520 ? -4.230 25.073 -24.053 1.00 95.06 520 GLY A O 1
ATOM 4068 N N . ASP A 1 521 ? -5.646 26.801 -24.055 1.00 93.56 521 ASP A N 1
ATOM 4069 C CA . ASP A 1 521 ? -4.692 27.725 -24.683 1.00 93.56 521 ASP A CA 1
ATOM 4070 C C . ASP A 1 521 ? -3.493 28.025 -23.774 1.00 93.56 521 ASP A C 1
ATOM 4072 O O . ASP A 1 521 ? -2.357 28.093 -24.252 1.00 93.56 521 ASP A O 1
ATOM 4076 N N . LYS A 1 522 ? -3.723 28.130 -22.461 1.00 92.06 522 LYS A N 1
ATOM 4077 C CA . LYS A 1 522 ? -2.657 28.322 -21.478 1.00 92.06 522 LYS A CA 1
ATOM 4078 C C . LYS A 1 522 ? -1.761 27.089 -21.353 1.00 92.06 522 LYS A C 1
ATOM 4080 O O . LYS A 1 522 ? -0.546 27.254 -21.404 1.00 92.06 522 LYS A O 1
ATOM 4085 N N . ILE A 1 523 ? -2.320 25.876 -21.283 1.00 89.12 523 ILE A N 1
ATOM 4086 C CA . ILE A 1 523 ? -1.532 24.626 -21.235 1.00 89.12 523 ILE A CA 1
ATOM 4087 C C . ILE A 1 523 ? -0.624 24.499 -22.447 1.00 89.12 523 ILE A C 1
ATOM 4089 O O . ILE A 1 523 ? 0.552 24.193 -22.298 1.00 89.12 523 ILE A O 1
ATOM 4093 N N . LYS A 1 524 ? -1.144 24.782 -23.645 1.00 87.38 524 LYS A N 1
ATOM 4094 C CA . LYS A 1 524 ? -0.366 24.685 -24.885 1.00 87.38 524 LYS A CA 1
ATOM 4095 C C . LYS A 1 524 ? 0.888 25.569 -24.878 1.00 87.38 524 LYS A C 1
ATOM 4097 O O . LYS A 1 524 ? 1.832 25.306 -25.613 1.00 87.38 524 LYS A O 1
ATOM 4102 N N . SER A 1 525 ? 0.878 26.649 -24.098 1.00 83.06 525 SER A N 1
ATOM 4103 C CA . SER A 1 525 ? 2.022 27.556 -23.968 1.00 83.06 525 SER A CA 1
ATOM 4104 C C . SER A 1 525 ? 3.067 27.105 -22.940 1.00 83.06 525 SER A C 1
ATOM 4106 O O . SER A 1 525 ? 4.115 27.742 -22.833 1.00 83.06 525 SER A O 1
ATOM 4108 N N . LEU A 1 526 ? 2.797 26.035 -22.185 1.00 78.31 526 LEU A N 1
ATOM 4109 C CA . LEU A 1 526 ? 3.705 25.495 -21.179 1.00 78.31 526 LEU A CA 1
ATOM 4110 C C . LEU A 1 526 ? 4.712 24.518 -21.806 1.00 78.31 526 LEU A C 1
ATOM 4112 O O . LEU A 1 526 ? 4.364 23.797 -22.738 1.00 78.31 526 LEU A O 1
ATOM 4116 N N . PRO A 1 527 ? 5.941 24.432 -21.264 1.00 63.81 527 PRO A N 1
ATOM 4117 C CA . PRO A 1 527 ? 6.940 23.454 -21.701 1.00 63.81 527 PRO A CA 1
ATOM 4118 C C . PRO A 1 527 ? 6.603 22.002 -21.301 1.00 63.81 527 PRO A C 1
ATOM 4120 O O . PRO A 1 527 ? 7.304 21.090 -21.715 1.00 63.81 527 PRO A O 1
ATOM 4123 N N . GLY A 1 528 ? 5.549 21.780 -20.505 1.00 70.19 528 GLY A N 1
ATOM 4124 C CA . GLY A 1 528 ? 5.093 20.471 -20.031 1.00 70.19 528 GLY A CA 1
ATOM 4125 C C . GLY A 1 528 ? 3.887 20.590 -19.087 1.00 70.19 528 GLY A C 1
ATOM 4126 O O . GLY A 1 528 ? 3.442 21.698 -18.779 1.00 70.19 528 GLY A O 1
ATOM 4127 N N . LEU A 1 529 ? 3.354 19.457 -18.611 1.00 76.12 529 LEU A N 1
ATOM 4128 C CA . LEU A 1 529 ? 2.136 19.429 -17.780 1.00 76.12 529 LEU A CA 1
ATOM 4129 C C . LEU A 1 529 ? 2.346 19.899 -16.333 1.00 76.12 529 LEU A C 1
ATOM 4131 O O . LEU A 1 529 ? 1.431 20.457 -15.744 1.00 76.12 529 LEU A O 1
ATOM 4135 N N . TRP A 1 530 ? 3.546 19.762 -15.766 1.00 64.69 530 TRP A N 1
ATOM 4136 C CA . TRP A 1 530 ? 3.821 20.146 -14.371 1.00 64.69 530 TRP A CA 1
ATOM 4137 C C . TRP A 1 530 ? 3.746 21.663 -14.095 1.00 64.69 530 TRP A C 1
ATOM 4139 O O . TRP A 1 530 ? 3.769 22.083 -12.945 1.00 64.69 530 TRP A O 1
ATOM 4149 N N . GLY A 1 531 ? 3.620 22.501 -15.133 1.00 64.06 531 GLY A N 1
ATOM 4150 C CA . GLY A 1 531 ? 3.323 23.935 -15.000 1.00 64.06 531 GLY A CA 1
ATOM 4151 C C . GLY A 1 531 ? 1.827 24.275 -15.008 1.00 64.06 531 GLY A C 1
ATOM 4152 O O . GLY A 1 531 ? 1.471 25.454 -15.055 1.00 64.06 531 GLY A O 1
ATOM 4153 N N . ALA A 1 532 ? 0.954 23.266 -15.048 1.00 73.88 532 ALA A N 1
ATOM 4154 C CA . ALA A 1 532 ? -0.477 23.426 -15.272 1.00 73.88 532 ALA A CA 1
ATOM 4155 C C . ALA A 1 532 ? -1.309 23.584 -13.982 1.00 73.88 532 ALA A C 1
ATOM 4157 O O . ALA A 1 532 ? -2.530 23.476 -14.041 1.00 73.88 532 ALA A O 1
ATOM 4158 N N . ASP A 1 533 ? -0.673 23.920 -12.856 1.00 82.69 533 ASP A N 1
ATOM 4159 C CA . ASP A 1 533 ? -1.357 24.419 -11.658 1.00 82.69 533 ASP A CA 1
ATOM 4160 C C . ASP A 1 533 ? -1.620 25.925 -11.798 1.00 82.69 533 ASP A C 1
ATOM 4162 O O . ASP A 1 533 ? -0.710 26.764 -11.744 1.00 82.69 533 ASP A O 1
ATOM 4166 N N . PHE A 1 534 ? -2.878 26.292 -12.042 1.00 88.75 534 PHE A N 1
ATOM 4167 C CA . PHE A 1 534 ? -3.266 27.696 -12.062 1.00 88.75 534 PHE A CA 1
ATOM 4168 C C . PHE A 1 534 ? -4.748 27.942 -11.789 1.00 88.75 534 PHE A C 1
ATOM 4170 O O . PHE A 1 534 ? -5.629 27.127 -12.042 1.00 88.75 534 PHE A O 1
ATOM 4177 N N . LYS A 1 535 ? -5.036 29.166 -11.338 1.00 93.56 535 LYS A N 1
ATOM 4178 C CA . LYS A 1 535 ? -6.393 29.657 -11.072 1.00 93.56 535 LYS A CA 1
ATOM 4179 C C . LYS A 1 535 ? -7.162 29.949 -12.363 1.00 93.56 535 LYS A C 1
ATOM 4181 O O . LYS A 1 535 ? -6.594 30.487 -13.319 1.00 93.56 535 LYS A O 1
ATOM 4186 N N . LEU A 1 536 ? -8.458 29.651 -12.340 1.00 94.38 536 LEU A N 1
ATOM 4187 C CA . LEU A 1 536 ? -9.421 29.950 -13.399 1.00 94.38 536 LEU A CA 1
ATOM 4188 C C . LEU A 1 536 ? -10.241 31.187 -13.038 1.00 94.38 536 LEU A C 1
ATOM 4190 O O . LEU A 1 536 ? -10.546 31.416 -11.864 1.00 94.38 536 LEU A O 1
ATOM 4194 N N . TYR A 1 537 ? -10.612 31.956 -14.060 1.00 90.50 537 TYR A N 1
ATOM 4195 C CA . TYR A 1 537 ? -11.308 33.227 -13.900 1.00 90.50 537 TYR A CA 1
ATOM 4196 C C . TYR A 1 537 ? -12.492 33.353 -14.858 1.00 90.50 537 TYR A C 1
ATOM 4198 O O . TYR A 1 537 ? -12.372 33.016 -16.044 1.00 90.50 537 TYR A O 1
ATOM 4206 N N . ASP A 1 538 ? -13.603 33.880 -14.346 1.00 90.81 538 ASP A N 1
ATOM 4207 C CA . ASP A 1 538 ? -14.763 34.245 -15.159 1.00 90.81 538 ASP A CA 1
ATOM 4208 C C . ASP A 1 538 ? -14.480 35.473 -16.049 1.00 90.81 538 ASP A C 1
ATOM 4210 O O . ASP A 1 538 ? -13.392 36.063 -16.019 1.00 90.81 538 ASP A O 1
ATOM 4214 N N . ILE A 1 539 ? -15.447 35.847 -16.890 1.00 89.81 539 ILE A N 1
ATOM 4215 C CA . ILE A 1 539 ? -15.327 36.990 -17.805 1.00 89.81 539 ILE A CA 1
ATOM 4216 C C . ILE A 1 539 ? -15.185 38.331 -17.066 1.00 89.81 539 ILE A C 1
ATOM 4218 O O . ILE A 1 539 ? -14.605 39.276 -17.603 1.00 89.81 539 ILE A O 1
ATOM 4222 N N . ASN A 1 540 ? -15.643 38.388 -15.815 1.00 83.44 540 ASN A N 1
ATOM 4223 C CA . ASN A 1 540 ? -15.570 39.555 -14.944 1.00 83.44 540 ASN A CA 1
ATOM 4224 C C . ASN A 1 540 ? -14.249 39.607 -14.149 1.00 83.44 540 ASN A C 1
ATOM 4226 O O . ASN A 1 540 ? -13.978 40.594 -13.465 1.00 83.44 540 ASN A O 1
ATOM 4230 N N . GLY A 1 541 ? -13.398 38.582 -14.271 1.00 84.19 541 GLY A N 1
ATOM 4231 C CA . GLY A 1 541 ? -12.110 38.478 -13.592 1.00 84.19 541 GLY A CA 1
ATOM 4232 C C . GLY A 1 541 ? -12.189 37.924 -12.167 1.00 84.19 541 GLY A C 1
ATOM 4233 O O . GLY A 1 541 ? -11.183 37.965 -11.454 1.00 84.19 541 GLY A O 1
ATOM 4234 N N . ASN A 1 542 ? -13.334 37.390 -11.737 1.00 83.25 542 ASN A N 1
ATOM 4235 C CA . ASN A 1 542 ? -13.444 36.707 -10.451 1.00 83.25 542 ASN A CA 1
ATOM 4236 C C . ASN A 1 542 ? -12.861 35.301 -10.554 1.00 83.25 542 ASN A C 1
ATOM 4238 O O . ASN A 1 542 ? -12.995 34.630 -11.577 1.00 83.25 542 ASN A O 1
ATOM 4242 N N . ARG A 1 543 ? -12.216 34.833 -9.482 1.00 90.06 543 ARG A N 1
ATOM 4243 C CA . ARG A 1 543 ? -11.750 33.445 -9.408 1.00 90.06 543 ARG A CA 1
ATOM 4244 C C . ARG A 1 543 ? -12.962 32.522 -9.287 1.00 90.06 543 ARG A C 1
ATOM 4246 O O . ARG A 1 543 ? -13.765 32.714 -8.383 1.00 90.06 543 ARG A O 1
ATOM 4253 N N . VAL A 1 544 ? -13.014 31.495 -10.129 1.00 90.50 544 VAL A N 1
ATOM 4254 C CA . VAL A 1 544 ? -14.109 30.504 -10.150 1.00 90.50 544 VAL A CA 1
ATOM 4255 C C . VAL A 1 544 ? -13.638 29.060 -9.998 1.00 90.50 544 VAL A C 1
ATOM 4257 O O . VAL A 1 544 ? -14.449 28.145 -9.945 1.00 90.50 544 VAL A O 1
ATOM 4260 N N . GLY A 1 545 ? -12.327 28.832 -9.936 1.00 92.94 545 GLY A N 1
ATOM 4261 C CA . GLY A 1 545 ? -11.786 27.493 -9.748 1.00 92.94 545 GLY A CA 1
ATOM 4262 C C . GLY A 1 545 ? -10.296 27.400 -10.038 1.00 92.94 545 GLY A C 1
ATOM 4263 O O . GLY A 1 545 ? -9.565 28.400 -9.966 1.00 92.94 545 GLY A O 1
ATOM 4264 N N . CYS A 1 546 ? -9.839 26.199 -10.370 1.00 94.00 546 CYS A N 1
ATOM 4265 C CA . CYS A 1 546 ? -8.440 25.906 -10.658 1.00 94.00 546 CYS A CA 1
ATOM 4266 C C . CYS A 1 546 ? -8.283 24.764 -11.660 1.00 94.00 546 CYS A C 1
ATOM 4268 O O . CYS A 1 546 ? -9.206 23.998 -11.936 1.00 94.00 546 CYS A O 1
ATOM 4270 N N . MET A 1 547 ? -7.076 24.678 -12.198 1.00 93.19 547 MET A N 1
ATOM 4271 C CA . MET A 1 547 ? -6.582 23.494 -12.862 1.00 93.19 547 MET A CA 1
ATOM 4272 C C . MET A 1 547 ? -5.407 22.936 -12.071 1.00 93.19 547 MET A C 1
ATOM 4274 O O . MET A 1 547 ? -4.646 23.723 -11.512 1.00 93.19 547 MET A O 1
ATOM 4278 N N . ASP A 1 548 ? -5.310 21.614 -12.010 1.00 89.88 548 ASP A N 1
ATOM 4279 C CA . ASP A 1 548 ? -4.329 20.878 -11.220 1.00 89.88 548 ASP A CA 1
ATOM 4280 C C . ASP A 1 548 ? -3.844 19.629 -11.974 1.00 89.88 548 ASP A C 1
ATOM 4282 O O . ASP A 1 548 ? -4.538 19.112 -12.859 1.00 89.88 548 ASP A O 1
ATOM 4286 N N . VAL A 1 549 ? -2.649 19.150 -11.629 1.00 86.00 549 VAL A N 1
ATOM 4287 C CA . VAL A 1 549 ? -2.052 17.924 -12.170 1.00 86.00 549 VAL A CA 1
ATOM 4288 C C . VAL A 1 549 ? -1.584 17.050 -11.018 1.00 86.00 549 VAL A C 1
ATOM 4290 O O . VAL A 1 549 ? -0.685 17.427 -10.272 1.00 86.00 549 VAL A O 1
ATOM 4293 N N . ALA A 1 550 ? -2.166 15.858 -10.910 1.00 83.00 550 ALA A N 1
ATOM 4294 C CA . ALA A 1 550 ? -1.909 14.936 -9.809 1.00 83.00 550 ALA A CA 1
ATOM 4295 C C . ALA A 1 550 ? -1.586 13.521 -10.306 1.00 83.00 550 ALA A C 1
ATOM 4297 O O . ALA A 1 550 ? -1.954 13.139 -11.415 1.00 83.00 550 ALA A O 1
ATOM 4298 N N . ASP A 1 551 ? -0.933 12.720 -9.460 1.00 76.00 551 ASP A N 1
ATOM 4299 C CA . ASP A 1 551 ? -0.667 11.292 -9.699 1.00 76.00 551 ASP A CA 1
ATOM 4300 C C . ASP A 1 551 ? -1.825 10.377 -9.255 1.00 76.00 551 ASP A C 1
ATOM 4302 O O . ASP A 1 551 ? -1.738 9.149 -9.325 1.00 76.00 551 ASP A O 1
ATOM 4306 N N . LYS A 1 552 ? -2.926 10.980 -8.798 1.00 78.50 552 LYS A N 1
ATOM 4307 C CA . LYS A 1 552 ? -4.149 10.307 -8.367 1.00 78.50 552 LYS A CA 1
ATOM 4308 C C . LYS A 1 552 ? -5.362 10.937 -9.026 1.00 78.50 552 LYS A C 1
ATOM 4310 O O . LYS A 1 552 ? -5.408 12.146 -9.250 1.00 78.50 552 LYS A O 1
ATOM 4315 N N . LEU A 1 553 ? -6.350 10.095 -9.308 1.00 80.31 553 LEU A N 1
ATOM 4316 C CA . LEU A 1 553 ? -7.653 10.553 -9.758 1.00 80.31 553 LEU A CA 1
ATOM 4317 C C . LEU A 1 553 ? -8.270 11.420 -8.643 1.00 80.31 553 LEU A C 1
ATOM 4319 O O . LEU A 1 553 ? -8.164 11.047 -7.474 1.00 80.31 553 LEU A O 1
ATOM 4323 N N . PRO A 1 554 ? -8.887 12.570 -8.957 1.00 80.44 554 PRO A N 1
ATOM 4324 C CA . PRO A 1 554 ? -9.537 13.395 -7.947 1.00 80.44 554 PRO A CA 1
ATOM 4325 C C . PRO A 1 554 ? -10.687 12.635 -7.271 1.00 80.44 554 PRO A C 1
ATOM 4327 O O . PRO A 1 554 ? -11.721 12.369 -7.890 1.00 80.44 554 PRO A O 1
ATOM 4330 N N . ASP A 1 555 ? -10.506 12.339 -5.985 1.00 68.56 555 ASP A N 1
ATOM 4331 C CA . ASP A 1 555 ? -11.493 11.671 -5.140 1.00 68.56 555 ASP A CA 1
ATOM 4332 C C . ASP A 1 555 ? -12.523 12.668 -4.582 1.00 68.56 555 ASP A C 1
ATOM 4334 O O . ASP A 1 555 ? -12.201 13.795 -4.204 1.00 68.56 555 ASP A O 1
ATOM 4338 N N . GLY A 1 556 ? -13.782 12.235 -4.499 1.00 71.31 556 GLY A N 1
ATOM 4339 C CA . GLY A 1 556 ? -14.860 12.965 -3.827 1.00 71.31 556 GLY A CA 1
ATOM 4340 C C . GLY A 1 556 ? -15.971 13.474 -4.756 1.00 71.31 556 GLY A C 1
ATOM 4341 O O . GLY A 1 556 ? -15.719 13.776 -5.933 1.00 71.31 556 GLY A O 1
ATOM 4342 N N . PRO A 1 557 ? -17.212 13.569 -4.232 1.00 77.19 557 PRO A N 1
ATOM 4343 C CA . PRO A 1 557 ? -18.370 14.006 -5.001 1.00 77.19 557 PRO A CA 1
ATOM 4344 C C . PRO A 1 557 ? -18.183 15.439 -5.502 1.00 77.19 557 PRO A C 1
ATOM 4346 O O . PRO A 1 557 ? -17.552 16.274 -4.849 1.00 77.19 557 PRO A O 1
ATOM 4349 N N . LEU A 1 558 ? -18.713 15.714 -6.690 1.00 82.81 558 LEU A N 1
ATOM 4350 C CA . LEU A 1 558 ? -18.752 17.061 -7.241 1.00 82.81 558 LEU A CA 1
ATOM 4351 C C . LEU A 1 558 ? -19.841 17.859 -6.505 1.00 82.81 558 LEU A C 1
ATOM 4353 O O . LEU A 1 558 ? -20.908 17.317 -6.228 1.00 82.81 558 LEU A O 1
ATOM 4357 N N . GLN A 1 559 ? -19.552 19.106 -6.132 1.00 83.06 559 GLN A N 1
ATOM 4358 C CA . GLN A 1 559 ? -20.529 19.964 -5.454 1.00 83.06 559 GLN A CA 1
ATOM 4359 C C . GLN A 1 559 ? -21.634 20.398 -6.422 1.00 83.06 559 GLN A C 1
ATOM 4361 O O . GLN A 1 559 ? -21.418 20.465 -7.632 1.00 83.06 559 GLN A O 1
ATOM 4366 N N . ASP A 1 560 ? -22.807 20.712 -5.882 1.00 80.56 560 ASP A N 1
ATOM 4367 C CA . ASP A 1 560 ? -23.931 21.243 -6.651 1.00 80.56 560 ASP A CA 1
ATOM 4368 C C . ASP A 1 560 ? -23.528 22.533 -7.382 1.00 80.56 560 ASP A C 1
ATOM 4370 O O . ASP A 1 560 ? -22.962 23.444 -6.786 1.00 80.56 560 ASP A O 1
ATOM 4374 N N . GLY A 1 561 ? -23.804 22.603 -8.684 1.00 80.06 561 GLY A N 1
ATOM 4375 C CA . GLY A 1 561 ? -23.428 23.730 -9.539 1.00 80.06 561 GLY A CA 1
ATOM 4376 C C . GLY A 1 561 ? -21.986 23.696 -10.059 1.00 80.06 561 GLY A C 1
ATOM 4377 O O . GLY A 1 561 ? -21.629 24.558 -10.867 1.00 80.06 561 GLY A O 1
ATOM 4378 N N . ALA A 1 562 ? -21.167 22.716 -9.664 1.00 91.00 562 ALA A N 1
ATOM 4379 C CA . ALA A 1 562 ? -19.764 22.624 -10.061 1.00 91.00 562 ALA A CA 1
ATOM 4380 C C . ALA A 1 562 ? -19.555 21.867 -11.387 1.00 91.00 562 ALA A C 1
ATOM 4382 O O . ALA A 1 562 ? -20.355 21.024 -11.803 1.00 91.00 562 ALA A O 1
ATOM 4383 N N . VAL A 1 563 ? -18.426 22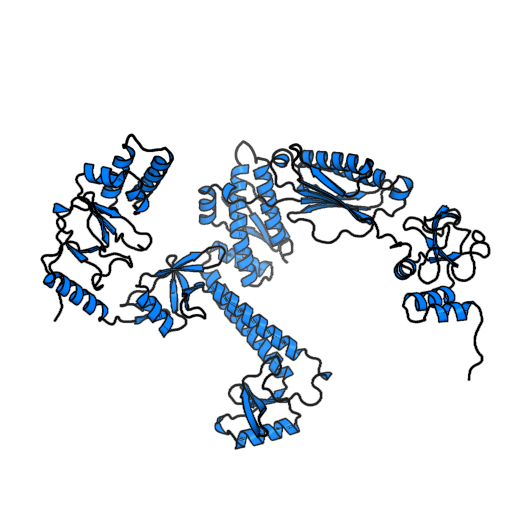.145 -12.045 1.00 93.69 563 VAL A N 1
ATOM 4384 C CA . VAL A 1 563 ? -17.980 21.471 -13.278 1.00 93.69 563 VAL A CA 1
ATOM 4385 C C . VAL A 1 563 ? -16.617 20.837 -13.041 1.00 93.69 563 VAL A C 1
ATOM 4387 O O . VAL A 1 563 ? -15.706 21.504 -12.549 1.00 93.69 563 VAL A O 1
ATOM 4390 N N . ARG A 1 564 ? -16.442 19.580 -13.453 1.00 96.31 564 ARG A N 1
ATOM 4391 C CA . ARG A 1 564 ? -15.157 18.875 -13.423 1.00 96.31 564 ARG A CA 1
ATOM 4392 C C . ARG A 1 564 ? -14.814 18.311 -14.796 1.00 96.31 564 ARG A C 1
ATOM 4394 O O . ARG A 1 564 ? -15.620 17.625 -15.418 1.00 96.31 564 ARG A O 1
ATOM 4401 N N . VAL A 1 565 ? -13.588 18.555 -15.238 1.00 97.06 565 VAL A N 1
ATOM 4402 C CA . VAL A 1 565 ? -12.974 17.903 -16.399 1.00 97.06 565 VAL A CA 1
ATOM 4403 C C . VAL A 1 565 ? -11.774 17.121 -15.897 1.00 97.06 565 VAL A C 1
ATOM 4405 O O . VAL A 1 565 ? -10.938 17.694 -15.204 1.00 97.06 565 VAL A O 1
ATOM 4408 N N . VAL A 1 566 ? -11.683 15.837 -16.228 1.00 95.75 566 VAL A N 1
ATOM 4409 C CA . VAL A 1 566 ? -10.552 14.981 -15.840 1.00 95.75 566 VAL A CA 1
ATOM 4410 C C . VAL A 1 566 ? -9.987 14.317 -17.083 1.00 95.75 566 VAL A C 1
ATOM 4412 O O . VAL A 1 566 ? -10.753 13.752 -17.859 1.00 95.75 566 VAL A O 1
ATOM 4415 N N . ILE A 1 567 ? -8.668 14.381 -17.267 1.00 94.44 567 ILE A N 1
ATOM 4416 C CA . ILE A 1 567 ? -7.945 13.763 -18.385 1.00 94.44 567 ILE A CA 1
ATOM 4417 C C . ILE A 1 567 ? -6.808 12.903 -17.825 1.00 94.44 567 ILE A C 1
ATOM 4419 O O . ILE A 1 567 ? -5.913 13.418 -17.161 1.00 94.44 567 ILE A O 1
ATOM 4423 N N . GLU A 1 568 ? -6.833 11.606 -18.113 1.00 91.19 568 GLU A N 1
ATOM 4424 C CA . GLU A 1 568 ? -5.771 10.640 -17.834 1.00 91.19 568 GLU A CA 1
ATOM 4425 C C . GLU A 1 568 ? -4.734 10.670 -18.962 1.00 91.19 568 GLU A C 1
ATOM 4427 O O . GLU A 1 568 ? -5.058 10.418 -20.123 1.00 91.19 568 GLU A O 1
ATOM 4432 N N . THR A 1 569 ? -3.471 10.941 -18.631 1.00 86.44 569 THR A N 1
ATOM 4433 C CA . THR A 1 569 ? -2.409 11.106 -19.639 1.00 86.44 569 THR A CA 1
ATOM 4434 C C . THR A 1 569 ? -1.478 9.898 -19.751 1.00 86.44 569 THR A C 1
ATOM 4436 O O . THR A 1 569 ? -0.407 9.991 -20.341 1.00 86.44 569 THR A O 1
ATOM 4439 N N . GLY A 1 570 ? -1.849 8.758 -19.162 1.00 76.44 570 GLY A N 1
ATOM 4440 C CA . GLY A 1 570 ? -1.016 7.552 -19.076 1.00 76.44 570 GLY A CA 1
ATOM 4441 C C . GLY A 1 570 ? -0.981 6.681 -20.337 1.00 76.44 570 GLY A C 1
ATOM 4442 O O . GLY A 1 570 ? -0.737 5.483 -20.220 1.00 76.44 570 GLY A O 1
ATOM 4443 N N . ASN A 1 571 ? -1.276 7.226 -21.521 1.00 74.62 571 ASN A N 1
ATOM 4444 C CA . ASN A 1 571 ? -1.347 6.456 -22.765 1.00 74.62 571 ASN A CA 1
ATOM 4445 C C . ASN A 1 571 ? -0.421 7.011 -23.866 1.00 74.62 571 ASN A C 1
ATOM 4447 O O . ASN A 1 571 ? 0.090 8.129 -23.773 1.00 74.62 571 ASN A O 1
ATOM 4451 N N . ALA A 1 572 ? -0.255 6.236 -24.943 1.00 75.00 572 ALA A N 1
ATOM 4452 C CA . ALA A 1 572 ? 0.661 6.548 -26.042 1.00 75.00 572 ALA A CA 1
ATOM 4453 C C . ALA A 1 572 ? 0.380 7.884 -26.761 1.00 75.00 572 ALA A C 1
ATOM 4455 O O . ALA A 1 572 ? 1.279 8.462 -27.371 1.00 75.00 572 ALA A O 1
ATOM 4456 N N . ALA A 1 573 ? -0.851 8.407 -26.697 1.00 75.50 573 ALA A N 1
ATOM 4457 C CA . ALA A 1 573 ? -1.196 9.688 -27.313 1.00 75.50 573 ALA A CA 1
ATOM 4458 C C . ALA A 1 573 ? -0.502 10.880 -26.632 1.00 75.50 573 ALA A C 1
ATOM 4460 O O . ALA A 1 573 ? -0.321 11.920 -27.264 1.00 75.50 573 ALA A O 1
ATOM 4461 N N . PHE A 1 574 ? -0.074 10.726 -25.375 1.00 80.62 574 PHE A N 1
ATOM 4462 C CA . PHE A 1 574 ? 0.562 11.783 -24.588 1.00 80.62 574 PHE A CA 1
ATOM 4463 C C . PHE A 1 574 ? 2.096 11.683 -24.545 1.00 80.62 574 PHE A C 1
ATOM 4465 O O . PHE A 1 574 ? 2.740 12.578 -24.007 1.00 80.62 574 PHE A O 1
ATOM 4472 N N . GLU A 1 575 ? 2.707 10.645 -25.128 1.00 69.69 575 GLU A N 1
ATOM 4473 C CA . GLU A 1 575 ? 4.153 10.376 -25.003 1.00 69.69 575 GLU A CA 1
ATOM 4474 C C . GLU A 1 575 ? 5.048 11.437 -25.663 1.00 69.69 575 GLU A C 1
ATOM 4476 O O . GLU A 1 575 ? 6.148 11.703 -25.183 1.00 69.69 575 GLU A O 1
ATOM 4481 N N . ASN A 1 576 ? 4.590 12.054 -26.757 1.00 66.81 576 ASN A N 1
ATOM 4482 C CA . ASN A 1 576 ? 5.403 13.000 -27.528 1.00 66.81 576 ASN A CA 1
ATOM 4483 C C . ASN A 1 576 ? 5.198 14.459 -27.096 1.00 66.81 576 ASN A C 1
ATOM 4485 O O . ASN A 1 576 ? 6.171 15.185 -26.913 1.00 66.81 576 ASN A O 1
ATOM 4489 N N . ASP A 1 577 ? 3.941 14.891 -26.958 1.00 78.56 577 ASP A N 1
ATOM 4490 C CA . ASP A 1 577 ? 3.573 16.262 -26.582 1.00 78.56 577 ASP A CA 1
ATOM 4491 C C . ASP A 1 577 ? 2.252 16.262 -25.796 1.00 78.56 577 ASP A C 1
ATOM 4493 O O . ASP A 1 577 ? 1.169 16.564 -26.311 1.00 78.56 577 ASP A O 1
ATOM 4497 N N . ALA A 1 578 ? 2.354 15.878 -24.522 1.00 83.62 578 ALA A N 1
ATOM 4498 C CA . ALA A 1 578 ? 1.213 15.775 -23.621 1.00 83.62 578 ALA A CA 1
ATOM 4499 C C . ALA A 1 578 ? 0.461 17.109 -23.464 1.00 83.62 578 ALA A C 1
ATOM 4501 O O . ALA A 1 578 ? -0.767 17.121 -23.393 1.00 83.62 578 ALA A O 1
ATOM 4502 N N . ALA A 1 579 ? 1.174 18.241 -23.441 1.00 86.56 579 ALA A N 1
ATOM 4503 C CA . ALA A 1 579 ? 0.570 19.562 -23.281 1.00 86.56 579 ALA A CA 1
ATOM 4504 C C . ALA A 1 579 ? -0.290 19.944 -24.496 1.00 86.56 579 ALA A C 1
ATOM 4506 O O . ALA A 1 579 ? -1.418 20.422 -24.333 1.00 86.56 579 ALA A O 1
ATOM 4507 N N . SER A 1 580 ? 0.195 19.693 -25.717 1.00 88.00 580 SER A N 1
ATOM 4508 C CA . SER A 1 580 ? -0.597 19.924 -26.928 1.00 88.00 580 SER A CA 1
ATOM 4509 C C . SER A 1 580 ? -1.818 19.015 -27.011 1.00 88.00 580 SER A C 1
ATOM 4511 O O . SER A 1 580 ? -2.881 19.481 -27.432 1.00 88.00 580 SER A O 1
ATOM 4513 N N . GLU A 1 581 ? -1.693 17.753 -26.599 1.00 92.06 581 GLU A N 1
ATOM 4514 C CA . GLU A 1 581 ? -2.808 16.806 -26.643 1.00 92.06 581 GLU A CA 1
ATOM 4515 C C . GLU A 1 581 ? -3.886 17.139 -25.604 1.00 92.06 581 GLU A C 1
ATOM 4517 O O . GLU A 1 581 ? -5.065 17.242 -25.948 1.00 92.06 581 GLU A O 1
ATOM 4522 N N . VAL A 1 582 ? -3.502 17.447 -24.363 1.00 92.88 582 VAL A N 1
ATOM 4523 C CA . VAL A 1 582 ? -4.438 17.939 -23.337 1.00 92.88 582 VAL A CA 1
ATOM 4524 C C . VAL A 1 582 ? -5.127 19.226 -23.805 1.00 92.88 582 VAL A C 1
ATOM 4526 O O . VAL A 1 582 ? -6.346 19.360 -23.696 1.00 92.88 582 VAL A O 1
ATOM 4529 N N . ALA A 1 583 ? -4.384 20.161 -24.405 1.00 94.44 583 ALA A N 1
ATOM 4530 C CA . ALA A 1 583 ? -4.962 21.383 -24.957 1.00 94.44 583 ALA A CA 1
ATOM 4531 C C . ALA A 1 583 ? -5.963 21.117 -26.094 1.00 94.44 583 ALA A C 1
ATOM 4533 O O . ALA A 1 583 ? -6.938 21.858 -26.234 1.00 94.44 583 ALA A O 1
ATOM 4534 N N . ARG A 1 584 ? -5.738 20.093 -26.929 1.00 95.88 584 ARG A N 1
ATOM 4535 C CA . ARG A 1 584 ? -6.695 19.669 -27.962 1.00 95.88 584 ARG A CA 1
ATOM 4536 C C . ARG A 1 584 ? -7.971 19.129 -27.317 1.00 95.88 584 ARG A C 1
ATOM 4538 O O . ARG A 1 584 ? -9.050 19.612 -27.652 1.00 95.88 584 ARG A O 1
ATOM 4545 N N . ILE A 1 585 ? -7.839 18.211 -26.360 1.00 97.00 585 ILE A N 1
ATOM 4546 C CA . ILE A 1 585 ? -8.970 17.601 -25.646 1.00 97.00 585 ILE A CA 1
ATOM 4547 C C . ILE A 1 585 ? -9.832 18.671 -24.964 1.00 97.00 585 ILE A C 1
ATOM 4549 O O . ILE A 1 585 ? -11.053 18.649 -25.098 1.00 97.00 585 ILE A O 1
ATOM 4553 N N . LEU A 1 586 ? -9.221 19.657 -24.297 1.00 97.44 586 LEU A N 1
ATOM 4554 C CA . LEU A 1 586 ? -9.963 20.753 -23.663 1.00 97.44 586 LEU A CA 1
ATOM 4555 C C . LEU A 1 586 ? -10.720 21.621 -24.680 1.00 97.44 586 LEU A C 1
ATOM 4557 O O . LEU A 1 586 ? -11.849 22.031 -24.415 1.00 97.44 586 LEU A O 1
ATOM 4561 N N . ARG A 1 587 ? -10.157 21.881 -25.868 1.00 96.56 587 ARG A N 1
ATOM 4562 C CA . ARG A 1 587 ? -10.882 22.615 -26.924 1.00 96.56 587 ARG A CA 1
ATOM 4563 C C . ARG A 1 587 ? -12.086 21.827 -27.445 1.00 96.56 587 ARG A C 1
ATOM 4565 O O . ARG A 1 587 ? -13.144 22.420 -27.663 1.00 96.56 587 ARG A O 1
ATOM 4572 N N . ASP A 1 588 ? -11.948 20.514 -27.597 1.00 96.00 588 ASP A N 1
ATOM 4573 C CA . ASP A 1 588 ? -13.048 19.645 -28.026 1.00 96.00 588 ASP A CA 1
ATOM 4574 C C . ASP A 1 588 ? -14.137 19.541 -26.946 1.00 96.00 588 ASP A C 1
ATOM 4576 O O . ASP A 1 588 ? -15.333 19.613 -27.252 1.00 96.00 588 ASP A O 1
ATOM 4580 N N . ALA A 1 589 ? -13.737 19.479 -25.671 1.00 96.69 589 ALA A N 1
ATOM 4581 C CA . ALA A 1 589 ? -14.649 19.552 -24.536 1.00 96.69 589 ALA A CA 1
ATOM 4582 C C . ALA A 1 589 ? -15.422 20.878 -24.531 1.00 96.69 589 ALA A C 1
ATOM 4584 O O . ALA A 1 589 ? -16.648 20.863 -24.475 1.00 96.69 589 ALA A O 1
ATOM 4585 N N . ALA A 1 590 ? -14.741 22.018 -24.688 1.00 96.50 590 ALA A N 1
ATOM 4586 C CA . ALA A 1 590 ? -15.383 23.330 -24.761 1.00 96.50 590 ALA A CA 1
ATOM 4587 C C . ALA A 1 590 ? -16.419 23.412 -25.899 1.00 96.50 590 ALA A C 1
ATOM 4589 O O . ALA A 1 590 ? -17.533 23.886 -25.688 1.00 96.50 590 ALA A O 1
ATOM 4590 N N . SER A 1 591 ? -16.088 22.902 -27.091 1.00 94.50 591 SER A N 1
ATOM 4591 C CA . SER A 1 591 ? -17.027 22.824 -28.222 1.00 94.50 591 SER A CA 1
ATOM 4592 C C . SER A 1 591 ? -18.267 21.985 -27.885 1.00 94.50 591 SER A C 1
ATOM 4594 O O . SER A 1 591 ? -19.398 22.363 -28.194 1.00 94.50 591 SER A O 1
ATOM 4596 N N . THR A 1 592 ? -18.062 20.866 -27.191 1.00 92.06 592 THR A N 1
ATOM 4597 C CA . THR A 1 592 ? -19.138 19.959 -26.779 1.00 92.06 592 THR A CA 1
ATOM 4598 C C . THR A 1 592 ? -20.033 20.583 -25.705 1.00 92.06 592 THR A C 1
ATOM 4600 O O . THR A 1 592 ? -21.256 20.486 -25.811 1.00 92.06 592 THR A O 1
ATOM 4603 N N . VAL A 1 593 ? -19.469 21.312 -24.740 1.00 91.38 593 VAL A N 1
ATOM 4604 C CA . VAL A 1 593 ? -20.241 22.066 -23.735 1.00 91.38 593 VAL A CA 1
ATOM 4605 C C . VAL A 1 593 ? -21.121 23.129 -24.395 1.00 91.38 593 VAL A C 1
ATOM 4607 O O . VAL A 1 593 ? -22.300 23.227 -24.062 1.00 91.38 593 VAL A O 1
ATOM 4610 N N . ARG A 1 594 ? -20.619 23.864 -25.401 1.00 89.69 594 ARG A N 1
ATOM 4611 C CA . ARG A 1 594 ? -21.447 24.836 -26.152 1.00 89.69 594 ARG A CA 1
ATOM 4612 C C . ARG A 1 594 ? -22.649 24.196 -26.841 1.00 89.69 594 ARG A C 1
ATOM 4614 O O . ARG A 1 594 ? -23.659 24.858 -27.049 1.00 89.69 594 ARG A O 1
ATOM 4621 N N . SER A 1 595 ? -22.561 22.908 -27.181 1.00 83.94 595 SER A N 1
ATOM 4622 C CA . SER A 1 595 ? -23.689 22.156 -27.744 1.00 83.94 595 SER A CA 1
ATOM 4623 C C . SER A 1 595 ? -24.746 21.741 -26.709 1.00 83.94 595 SER A C 1
ATOM 4625 O O . SER A 1 595 ? -25.769 21.179 -27.093 1.00 83.94 595 SER A O 1
ATOM 4627 N N . GLY A 1 596 ? -24.524 22.036 -25.422 1.00 81.94 596 GLY A N 1
ATOM 4628 C CA . GLY A 1 596 ? -25.482 21.818 -24.338 1.00 81.94 596 GLY A CA 1
ATOM 4629 C C . GLY A 1 596 ? -25.399 20.450 -23.666 1.00 81.94 596 GLY A C 1
ATOM 4630 O O . GLY A 1 596 ? -26.404 19.982 -23.142 1.00 81.94 596 GLY A O 1
ATOM 4631 N N . LYS A 1 597 ? -24.242 19.779 -23.711 1.00 84.44 597 LYS A N 1
ATOM 4632 C CA . LYS A 1 597 ? -24.043 18.497 -23.019 1.00 84.44 597 LYS A CA 1
ATOM 4633 C C . LYS A 1 597 ? -23.424 18.696 -21.640 1.00 84.44 597 LYS A C 1
ATOM 4635 O O . LYS A 1 597 ? -22.397 19.360 -21.528 1.00 84.44 597 LYS A O 1
ATOM 4640 N N . ASP A 1 598 ? -24.005 18.025 -20.651 1.00 86.12 598 ASP A N 1
ATOM 4641 C CA . ASP A 1 598 ? -23.624 18.139 -19.238 1.00 86.12 598 ASP A CA 1
ATOM 4642 C C . ASP A 1 598 ? -22.799 16.954 -18.709 1.00 86.12 598 ASP A C 1
ATOM 4644 O O . ASP A 1 598 ? -22.143 17.072 -17.680 1.00 86.12 598 ASP A O 1
ATOM 4648 N N . ASP A 1 599 ? -22.768 15.836 -19.436 1.00 91.38 599 ASP A N 1
ATOM 4649 C CA . ASP A 1 599 ? -21.925 14.672 -19.141 1.00 91.38 599 ASP A CA 1
ATOM 4650 C C . ASP A 1 599 ? -21.497 14.012 -20.459 1.00 91.38 599 ASP A C 1
ATOM 4652 O O . ASP A 1 599 ? -22.332 13.757 -21.339 1.00 91.38 599 ASP A O 1
ATOM 4656 N N . PHE A 1 600 ? -20.190 13.805 -20.641 1.00 94.69 600 PHE A N 1
ATOM 4657 C CA . PHE A 1 600 ? -19.649 13.096 -21.800 1.00 94.69 600 PHE A CA 1
ATOM 4658 C C . PHE A 1 600 ? -18.198 12.618 -21.602 1.00 94.69 600 PHE A C 1
ATOM 4660 O O . PHE A 1 600 ? -17.406 13.257 -20.902 1.00 94.69 600 PHE A O 1
ATOM 4667 N N . PRO A 1 601 ? -17.801 11.523 -22.283 1.00 95.31 601 PRO A N 1
ATOM 4668 C CA . PRO A 1 601 ? -16.418 11.062 -22.292 1.00 95.31 601 PRO A CA 1
ATOM 4669 C C . PRO A 1 601 ? -15.520 11.977 -23.133 1.00 95.31 601 PRO A C 1
ATOM 4671 O O . PRO A 1 601 ? -15.938 12.530 -24.153 1.00 95.31 601 PRO A O 1
ATOM 4674 N N . LEU A 1 602 ? -14.255 12.076 -22.734 1.00 96.06 602 LEU A N 1
ATOM 4675 C CA . LEU A 1 602 ? -13.195 12.762 -23.471 1.00 96.06 602 LEU A CA 1
ATOM 4676 C C . LEU A 1 602 ? -12.343 11.741 -24.215 1.00 96.06 602 LEU A C 1
ATOM 4678 O O . LEU A 1 602 ? -12.040 10.681 -23.667 1.00 96.06 602 LEU A O 1
ATOM 4682 N N . THR A 1 603 ? -11.928 12.066 -25.439 1.00 92.62 603 THR A N 1
ATOM 4683 C CA . THR A 1 603 ? -11.159 11.143 -26.283 1.00 92.62 603 THR A CA 1
ATOM 4684 C C . THR A 1 603 ? -9.835 11.726 -26.752 1.00 92.62 603 THR A C 1
ATOM 4686 O O . THR A 1 603 ? -9.775 12.895 -27.147 1.00 92.62 603 THR A O 1
ATOM 4689 N N . ASP A 1 604 ? -8.796 10.892 -26.777 1.00 91.56 604 ASP A N 1
ATOM 4690 C CA . ASP A 1 604 ? -7.496 11.223 -27.361 1.00 91.56 604 ASP A CA 1
ATOM 4691 C C . ASP A 1 604 ? -7.547 11.302 -28.902 1.00 91.56 604 ASP A C 1
ATOM 4693 O O . ASP A 1 604 ? -8.585 11.075 -29.533 1.00 91.56 604 ASP A O 1
ATOM 4697 N N . ILE A 1 605 ? -6.418 11.657 -29.521 1.00 86.31 605 ILE A N 1
ATOM 4698 C CA . ILE A 1 605 ? -6.278 11.793 -30.977 1.00 86.31 605 ILE A CA 1
ATOM 4699 C C . ILE A 1 605 ? -6.496 10.470 -31.726 1.00 86.31 605 ILE A C 1
ATOM 4701 O O . ILE A 1 605 ? -6.826 10.474 -32.913 1.00 86.31 605 ILE A O 1
ATOM 4705 N N . ASN A 1 606 ? -6.343 9.342 -31.033 1.00 83.56 606 ASN A N 1
ATOM 4706 C CA . ASN A 1 606 ? -6.554 8.000 -31.562 1.00 83.56 606 ASN A CA 1
ATOM 4707 C C . ASN A 1 606 ? -8.005 7.521 -31.367 1.00 83.56 606 ASN A C 1
ATOM 4709 O O . ASN A 1 606 ? -8.367 6.453 -31.860 1.00 83.56 606 ASN A O 1
ATOM 4713 N N . GLY A 1 607 ? -8.844 8.308 -30.685 1.00 84.62 607 GLY A N 1
ATOM 4714 C CA . GLY A 1 607 ? -10.239 7.994 -30.389 1.00 84.62 607 GLY A CA 1
ATOM 4715 C C . GLY A 1 607 ? -10.450 7.148 -29.130 1.00 84.62 607 GLY A C 1
ATOM 4716 O O . GLY A 1 607 ? -11.577 6.718 -28.886 1.00 84.62 607 GLY A O 1
ATOM 4717 N N . ASN A 1 608 ? -9.415 6.909 -28.322 1.00 87.69 608 ASN A N 1
ATOM 4718 C CA . ASN A 1 608 ? -9.566 6.208 -27.048 1.00 87.69 608 ASN A CA 1
ATOM 4719 C C . ASN A 1 608 ? -10.165 7.146 -26.005 1.00 87.69 608 ASN A C 1
ATOM 4721 O O . ASN A 1 608 ? -9.822 8.326 -25.965 1.00 87.69 608 ASN A O 1
ATOM 4725 N N . VAL A 1 609 ? -11.019 6.621 -25.128 1.00 91.88 609 VAL A N 1
ATOM 4726 C CA . VAL A 1 609 ? -11.534 7.384 -23.986 1.00 91.88 609 VAL A CA 1
ATOM 4727 C C . VAL A 1 609 ? -10.415 7.567 -22.965 1.00 91.88 609 VAL A C 1
ATOM 4729 O O . VAL A 1 609 ? -9.808 6.593 -22.531 1.00 91.88 609 VAL A O 1
ATOM 4732 N N . VAL A 1 610 ? -10.160 8.816 -22.590 1.00 91.38 610 VAL A N 1
ATOM 4733 C CA . VAL A 1 610 ? -9.059 9.222 -21.701 1.00 91.38 610 VAL A CA 1
ATOM 4734 C C . VAL A 1 610 ? -9.531 10.123 -20.570 1.00 91.38 610 VAL A C 1
ATOM 4736 O O . VAL A 1 610 ? -8.731 10.784 -19.925 1.00 91.38 610 VAL A O 1
ATOM 4739 N N . GLY A 1 611 ? -10.836 10.217 -20.339 1.00 93.12 611 GLY A N 1
ATOM 4740 C CA . GLY A 1 611 ? -11.359 11.116 -19.326 1.00 93.12 611 GLY A CA 1
ATOM 4741 C C . GLY A 1 611 ? -12.839 11.405 -19.479 1.00 93.12 611 GLY A C 1
ATOM 4742 O O . GLY A 1 611 ? -13.533 10.787 -20.291 1.00 93.12 611 GLY A O 1
ATOM 4743 N N . SER A 1 612 ? -13.308 12.386 -18.719 1.00 95.50 612 SER A N 1
ATOM 4744 C CA . SER A 1 612 ? -14.711 12.791 -18.703 1.00 95.50 612 SER A CA 1
ATOM 4745 C C . SER A 1 612 ? -14.875 14.274 -18.397 1.00 95.50 612 SER A C 1
ATOM 4747 O O . SER A 1 612 ? -14.080 14.881 -17.674 1.00 95.50 612 SER A O 1
ATOM 4749 N N . TYR A 1 613 ? -15.953 14.833 -18.929 1.00 96.44 613 TYR A N 1
ATOM 4750 C CA . TYR A 1 613 ? -16.543 16.083 -18.487 1.00 96.44 613 TYR A CA 1
ATOM 4751 C C . TYR A 1 613 ? -17.799 15.762 -17.679 1.00 96.44 613 TYR A C 1
ATOM 4753 O O . TYR A 1 613 ? -18.628 14.983 -18.143 1.00 96.44 613 TYR A O 1
ATOM 4761 N N . LEU A 1 614 ? -17.953 16.389 -16.514 1.00 93.38 614 LEU A N 1
ATOM 4762 C CA . LEU A 1 614 ? -19.149 16.284 -15.688 1.00 93.38 614 LEU A CA 1
ATOM 4763 C C . LEU A 1 614 ? -19.564 17.663 -15.174 1.00 93.38 614 LEU A C 1
ATOM 4765 O O . LEU A 1 614 ? -18.764 18.380 -14.569 1.00 93.38 614 LEU A O 1
ATOM 4769 N N . TYR A 1 615 ? -20.833 18.001 -15.364 1.00 90.69 615 TYR A N 1
ATOM 4770 C CA . TYR A 1 615 ? -21.521 19.079 -14.669 1.00 90.69 615 TYR A CA 1
ATOM 4771 C C . TYR A 1 615 ? -22.482 18.485 -13.639 1.00 90.69 615 TYR A C 1
ATOM 4773 O O . TYR A 1 615 ? -23.380 17.717 -13.985 1.00 90.69 615 TYR A O 1
ATOM 4781 N N . GLN A 1 616 ? -22.308 18.857 -12.371 1.00 86.81 616 GLN A N 1
ATOM 4782 C CA . GLN A 1 616 ? -23.250 18.505 -11.317 1.00 86.81 616 GLN A CA 1
ATOM 4783 C C . GLN A 1 616 ? -24.310 19.602 -11.239 1.00 86.81 616 GLN A C 1
ATOM 4785 O O . GLN A 1 616 ? -24.081 20.662 -10.659 1.00 86.81 616 GLN A O 1
ATOM 4790 N N . ALA A 1 617 ? -25.479 19.358 -11.829 1.00 70.88 617 ALA A N 1
ATOM 4791 C CA . ALA A 1 617 ? -26.605 20.271 -11.689 1.00 70.88 617 ALA A CA 1
ATOM 4792 C C . ALA A 1 617 ? -27.008 20.392 -10.211 1.00 70.88 617 ALA A C 1
ATOM 4794 O O . ALA A 1 617 ? -27.039 19.393 -9.486 1.00 70.88 617 ALA A O 1
ATOM 4795 N N . ALA A 1 618 ? -27.337 21.609 -9.772 1.00 63.72 618 ALA A N 1
ATOM 4796 C CA . ALA A 1 618 ? -27.961 21.787 -8.469 1.00 63.72 618 ALA A CA 1
ATOM 4797 C C . ALA A 1 618 ? -29.284 20.991 -8.441 1.00 63.72 618 ALA A C 1
ATOM 4799 O O . ALA A 1 618 ? -30.039 21.049 -9.416 1.00 63.72 618 ALA A O 1
ATOM 4800 N N . PRO A 1 619 ? -29.579 20.228 -7.372 1.00 58.38 619 PRO A N 1
ATOM 4801 C CA . PRO A 1 619 ? -30.790 19.436 -7.297 1.00 58.38 619 PRO A CA 1
ATOM 4802 C C . PRO A 1 619 ? -31.987 20.369 -7.404 1.00 58.38 619 PRO A C 1
ATOM 4804 O O . PRO A 1 619 ? -32.097 21.301 -6.599 1.00 58.38 619 PRO A O 1
ATOM 4807 N N . SER A 1 620 ? -32.861 20.093 -8.376 1.00 59.12 620 SER A N 1
ATOM 4808 C CA . SER A 1 620 ? -34.148 20.772 -8.503 1.00 59.12 620 SER A CA 1
ATOM 4809 C C . SER A 1 620 ? -34.860 20.760 -7.153 1.00 59.12 620 SER A C 1
ATOM 4811 O O . SER A 1 620 ? -34.856 19.744 -6.451 1.00 59.12 620 SER A O 1
ATOM 4813 N N . LEU A 1 621 ? -35.451 21.897 -6.787 1.00 67.81 621 LEU A N 1
ATOM 4814 C CA . LEU A 1 621 ? -36.330 21.973 -5.625 1.00 67.81 621 LEU A CA 1
ATOM 4815 C C . LEU A 1 621 ? -37.600 21.138 -5.844 1.00 67.81 621 LEU A C 1
ATOM 4817 O O . LEU A 1 621 ? -38.218 20.736 -4.869 1.00 67.81 621 LEU A O 1
ATOM 4821 N N . GLU A 1 622 ? -37.960 20.847 -7.095 1.00 72.69 622 GLU A N 1
ATOM 4822 C CA . GLU A 1 622 ? -39.134 20.063 -7.471 1.00 72.69 622 GLU A CA 1
ATOM 4823 C C . GLU A 1 622 ? -38.816 18.570 -7.634 1.00 72.69 622 GLU A C 1
ATOM 4825 O O . GLU A 1 622 ? -37.926 18.188 -8.400 1.00 72.69 622 GLU A O 1
ATOM 4830 N N . GLN A 1 623 ? -39.587 17.722 -6.949 1.00 70.38 623 GLN A N 1
ATOM 4831 C CA . GLN A 1 623 ? -39.623 16.272 -7.132 1.00 70.38 623 GLN A CA 1
ATOM 4832 C C . GLN A 1 623 ? -41.081 15.800 -7.171 1.00 70.38 623 GLN A C 1
ATOM 4834 O O . GLN A 1 623 ? -41.852 16.075 -6.256 1.00 70.38 623 GLN A O 1
ATOM 4839 N N . ASP A 1 624 ? -41.463 15.091 -8.237 1.00 68.50 624 ASP A N 1
ATOM 4840 C CA . ASP A 1 624 ? -42.810 14.527 -8.426 1.00 68.50 624 ASP A CA 1
ATOM 4841 C C . ASP A 1 624 ? -43.963 15.549 -8.265 1.00 68.50 624 ASP A C 1
ATOM 4843 O O . ASP A 1 624 ? -45.029 15.224 -7.739 1.00 68.50 624 ASP A O 1
ATOM 4847 N N . GLY A 1 625 ? -43.762 16.794 -8.726 1.00 67.94 625 GLY A N 1
ATOM 4848 C CA . GLY A 1 625 ? -44.753 17.878 -8.634 1.00 67.94 625 GLY A CA 1
ATOM 4849 C C . GLY A 1 625 ? -44.885 18.503 -7.239 1.00 67.94 625 GLY A C 1
ATOM 4850 O O . GLY A 1 625 ? -45.862 19.202 -6.962 1.00 67.94 625 GLY A O 1
ATOM 4851 N N . VAL A 1 626 ? -43.921 18.239 -6.350 1.00 82.19 626 VAL A N 1
ATOM 4852 C CA . VAL A 1 626 ? -43.834 18.807 -5.001 1.00 82.19 626 VAL A CA 1
ATOM 4853 C C . VAL A 1 626 ? -42.479 19.486 -4.821 1.00 82.19 626 VAL A C 1
ATOM 4855 O O . VAL A 1 626 ? -41.430 18.914 -5.110 1.00 82.19 626 VAL A O 1
ATOM 4858 N N . ILE A 1 627 ? -42.497 20.713 -4.317 1.00 86.00 627 ILE A N 1
ATOM 4859 C CA . ILE A 1 627 ? -41.309 21.478 -3.957 1.00 86.00 627 ILE A CA 1
ATOM 4860 C C . ILE A 1 627 ? -40.824 21.067 -2.561 1.00 86.00 627 ILE A C 1
ATOM 4862 O O . ILE A 1 627 ? -41.593 21.065 -1.600 1.00 86.00 627 ILE A O 1
ATOM 4866 N N . ASP A 1 628 ? -39.533 20.771 -2.405 1.00 86.38 628 ASP A N 1
ATOM 4867 C CA . ASP A 1 628 ? -38.910 20.545 -1.099 1.00 86.38 628 ASP A CA 1
ATOM 4868 C C . ASP A 1 628 ? -38.854 21.861 -0.305 1.00 86.38 628 ASP A C 1
ATOM 4870 O O . ASP A 1 628 ? -37.880 22.621 -0.334 1.00 86.38 628 ASP A O 1
ATOM 4874 N N . MET A 1 629 ? -39.925 22.118 0.448 1.00 85.50 629 MET A N 1
ATOM 4875 C CA . MET A 1 629 ? -40.067 23.310 1.284 1.00 85.50 629 MET A CA 1
ATOM 4876 C C . MET A 1 629 ? -39.006 23.400 2.379 1.00 85.50 629 MET A C 1
ATOM 4878 O O . MET A 1 629 ? -38.679 24.499 2.828 1.00 85.50 629 MET A O 1
ATOM 4882 N N . ARG A 1 630 ? -38.439 22.269 2.817 1.00 84.38 630 ARG A N 1
ATOM 4883 C CA . ARG A 1 630 ? -37.389 22.262 3.839 1.00 84.38 630 ARG A CA 1
ATOM 4884 C C . ARG A 1 630 ? -36.094 22.806 3.266 1.00 84.38 630 ARG A C 1
ATOM 4886 O O . ARG A 1 630 ? -35.463 23.653 3.901 1.00 84.38 630 ARG A O 1
ATOM 4893 N N . LYS A 1 631 ? -35.720 22.341 2.075 1.00 81.38 631 LYS A N 1
ATOM 4894 C CA . LYS A 1 631 ? -34.551 22.840 1.352 1.00 81.38 631 LYS A CA 1
ATOM 4895 C C . LYS A 1 631 ? -34.748 24.301 0.935 1.00 81.38 631 LYS A C 1
ATOM 4897 O O . LYS A 1 631 ? -33.895 25.131 1.240 1.00 81.38 631 LYS A O 1
ATOM 4902 N N . ALA A 1 632 ? -35.907 24.643 0.370 1.00 83.25 632 ALA A N 1
ATOM 4903 C CA . ALA A 1 632 ? -36.221 26.009 -0.050 1.00 83.25 632 ALA A CA 1
ATOM 4904 C C . ALA A 1 632 ? -36.162 27.026 1.110 1.00 83.25 632 ALA A C 1
ATOM 4906 O O . ALA A 1 632 ? -35.635 28.127 0.940 1.00 83.25 632 ALA A O 1
ATOM 4907 N N . LEU A 1 633 ? -36.653 26.667 2.307 1.00 83.38 633 LEU A N 1
ATOM 4908 C CA . LEU A 1 633 ? -36.560 27.523 3.500 1.00 83.38 633 LEU A CA 1
ATOM 4909 C C . LEU A 1 633 ? -35.126 27.699 3.993 1.00 83.38 633 LEU A C 1
ATOM 4911 O O . LEU A 1 633 ? -34.741 28.813 4.349 1.00 83.38 633 LEU A O 1
ATOM 4915 N N . ALA A 1 634 ? -34.345 26.616 4.024 1.00 78.75 634 ALA A N 1
ATOM 4916 C CA . ALA A 1 634 ? -32.947 26.661 4.446 1.00 78.75 634 ALA A CA 1
ATOM 4917 C C . ALA A 1 634 ? -32.101 27.551 3.521 1.00 78.75 634 ALA A C 1
ATOM 4919 O O . ALA A 1 634 ? -31.210 28.255 3.992 1.00 78.75 634 ALA A O 1
ATOM 4920 N N . GLU A 1 635 ? -32.423 27.557 2.227 1.00 77.56 635 GLU A N 1
ATOM 4921 C CA . GLU A 1 635 ? -31.784 28.399 1.211 1.00 77.56 635 GLU A CA 1
ATOM 4922 C C . GLU A 1 635 ? -32.366 29.821 1.137 1.00 77.56 635 GLU A C 1
ATOM 4924 O O . GLU A 1 635 ? -31.879 30.648 0.372 1.00 77.56 635 GLU A O 1
ATOM 4929 N N . GLY A 1 636 ? -33.394 30.139 1.934 1.00 80.56 636 GLY A N 1
ATOM 4930 C CA . GLY A 1 636 ? -33.999 31.472 1.975 1.00 80.56 636 GLY A CA 1
ATOM 4931 C C . GLY A 1 636 ? -34.820 31.840 0.734 1.00 80.56 636 GLY A C 1
ATOM 4932 O O . GLY A 1 636 ? -35.052 33.023 0.501 1.00 80.56 636 GLY A O 1
ATOM 4933 N N . ARG A 1 637 ? -35.277 30.845 -0.035 1.00 84.44 637 ARG A N 1
ATOM 4934 C CA . ARG A 1 637 ? -35.957 31.004 -1.334 1.00 84.44 637 ARG A CA 1
ATOM 4935 C C . ARG A 1 637 ? -37.483 31.082 -1.252 1.00 84.44 637 ARG A C 1
ATOM 4937 O O . ARG A 1 637 ? -38.147 31.042 -2.284 1.00 84.44 637 ARG A O 1
ATOM 4944 N N . VAL A 1 638 ? -38.053 31.150 -0.047 1.00 88.19 638 VAL A N 1
ATOM 4945 C CA . VAL A 1 638 ? -39.509 31.139 0.171 1.00 88.19 638 VAL A CA 1
ATOM 4946 C C . VAL A 1 638 ? -40.021 32.526 0.541 1.00 88.19 638 VAL A C 1
ATOM 4948 O O . VAL A 1 638 ? -39.572 33.144 1.510 1.00 88.19 638 VAL A O 1
ATOM 4951 N N . TYR A 1 639 ? -41.017 32.974 -0.210 1.00 89.19 639 TYR A N 1
ATOM 4952 C CA . TYR A 1 639 ? -41.648 34.284 -0.124 1.00 89.19 639 TYR A CA 1
ATOM 4953 C C . TYR A 1 639 ? -43.167 34.130 0.012 1.00 89.19 639 TYR A C 1
ATOM 4955 O O . TYR A 1 639 ? -43.718 33.047 -0.182 1.00 89.19 639 TYR A O 1
ATOM 4963 N N . LEU A 1 640 ? -43.854 35.207 0.378 1.00 86.50 640 LEU A N 1
ATOM 4964 C CA . LEU A 1 640 ? -45.306 35.270 0.494 1.00 86.50 640 LEU A CA 1
ATOM 4965 C C . LEU A 1 640 ? -45.890 35.934 -0.754 1.00 86.50 640 LEU A C 1
ATOM 4967 O O . LEU A 1 640 ? -45.475 37.034 -1.108 1.00 86.50 640 LEU A O 1
ATOM 4971 N N . ALA A 1 641 ? -46.858 35.296 -1.405 1.00 82.31 641 ALA A N 1
ATOM 4972 C CA . ALA A 1 641 ? -47.588 35.921 -2.506 1.00 82.31 641 ALA A CA 1
ATOM 4973 C C . ALA A 1 641 ? -48.413 37.125 -1.997 1.00 82.31 641 ALA A C 1
ATOM 4975 O O . ALA A 1 641 ? -49.039 37.031 -0.940 1.00 82.31 641 ALA A O 1
ATOM 4976 N N . GLU A 1 642 ? -48.438 38.246 -2.730 1.00 72.06 642 GLU A N 1
ATOM 4977 C CA . GLU A 1 642 ? -49.327 39.375 -2.400 1.00 72.06 642 GLU A CA 1
ATOM 4978 C C . GLU A 1 642 ? -50.810 39.038 -2.680 1.00 72.06 642 GLU A C 1
ATOM 4980 O O . GLU A 1 642 ? -51.131 38.279 -3.601 1.00 72.06 642 GLU A O 1
ATOM 4985 N N . ASP A 1 643 ? -51.737 39.645 -1.924 1.00 55.78 643 ASP A N 1
ATOM 4986 C CA . ASP A 1 643 ? -53.186 39.510 -2.144 1.00 55.78 643 ASP A CA 1
ATOM 4987 C C . ASP A 1 643 ? -53.556 39.915 -3.586 1.00 55.78 643 ASP A C 1
ATOM 4989 O O . ASP A 1 643 ? -53.479 41.084 -3.972 1.00 55.78 643 ASP A O 1
ATOM 4993 N N . GLY A 1 644 ? -53.989 38.937 -4.389 1.00 52.84 644 GLY A N 1
ATOM 4994 C CA . GLY A 1 644 ? -54.305 39.122 -5.811 1.00 52.84 644 GLY A CA 1
ATOM 4995 C C . GLY A 1 644 ? -53.271 38.557 -6.790 1.00 52.84 644 GLY A C 1
ATOM 4996 O O . GLY A 1 644 ? -53.436 38.737 -7.999 1.00 52.84 644 GLY A O 1
ATOM 4997 N N . TYR A 1 645 ? -52.252 37.836 -6.312 1.00 51.09 645 TYR A N 1
ATOM 4998 C CA . TYR A 1 645 ? -51.351 37.051 -7.158 1.00 51.09 645 TYR A CA 1
ATOM 4999 C C . TYR A 1 645 ? -52.143 36.047 -8.017 1.00 51.09 645 TYR A C 1
ATOM 5001 O O . TYR A 1 645 ? -52.877 35.207 -7.489 1.00 51.09 645 TYR A O 1
ATOM 5009 N N . SER A 1 646 ? -52.075 36.234 -9.344 1.00 51.16 646 SER A N 1
ATOM 5010 C CA . SER A 1 646 ? -52.746 35.472 -10.424 1.00 51.16 646 SER A CA 1
ATOM 5011 C C . SER A 1 646 ? -54.262 35.216 -10.305 1.00 51.16 646 SER A C 1
ATOM 5013 O O . SER A 1 646 ? -54.850 34.617 -11.203 1.00 51.16 646 SER A O 1
ATOM 5015 N N . GLY A 1 647 ? -54.932 35.722 -9.265 1.00 48.09 647 GLY A N 1
ATOM 5016 C CA . GLY A 1 647 ? -56.315 35.362 -8.944 1.00 48.09 647 GLY A CA 1
ATOM 5017 C C . GLY A 1 647 ? -56.474 33.926 -8.423 1.00 48.09 647 GLY A C 1
ATOM 5018 O O . GLY A 1 647 ? -57.597 33.433 -8.422 1.00 48.09 647 GLY A O 1
ATOM 5019 N N . ILE A 1 648 ? -55.372 33.272 -8.022 1.00 44.28 648 ILE A N 1
ATOM 5020 C CA . ILE A 1 648 ? -55.311 31.847 -7.627 1.00 44.28 648 ILE A CA 1
ATOM 5021 C C . ILE A 1 648 ? -54.850 31.669 -6.170 1.00 44.28 648 ILE A C 1
ATOM 5023 O O . ILE A 1 648 ? -54.887 30.557 -5.655 1.00 44.28 648 ILE A O 1
ATOM 5027 N N . ALA A 1 649 ? -54.465 32.740 -5.467 1.00 50.59 649 ALA A N 1
ATOM 5028 C CA . ALA A 1 649 ? -54.239 32.697 -4.021 1.00 50.59 649 ALA A CA 1
ATOM 5029 C C . ALA A 1 649 ? -55.571 32.459 -3.267 1.00 50.59 649 ALA A C 1
ATOM 5031 O O . ALA A 1 649 ? -56.145 33.369 -2.674 1.00 50.59 649 ALA A O 1
ATOM 5032 N N . GLU A 1 650 ? -56.104 31.241 -3.358 1.00 53.03 650 GLU A N 1
ATOM 5033 C CA . GLU A 1 650 ? -57.186 30.711 -2.537 1.00 53.03 650 GLU A CA 1
ATOM 5034 C C . GLU A 1 650 ? -56.546 29.931 -1.387 1.00 53.03 650 GLU A C 1
ATOM 5036 O O . GLU A 1 650 ? -55.909 28.902 -1.610 1.00 53.03 650 GLU A O 1
ATOM 5041 N N . ASP A 1 651 ? -56.704 30.477 -0.178 1.00 59.34 651 ASP A N 1
ATOM 5042 C CA . ASP A 1 651 ? -56.406 29.935 1.152 1.00 59.34 651 ASP A CA 1
ATOM 5043 C C . ASP A 1 651 ? -55.114 29.094 1.299 1.00 59.34 651 ASP A C 1
ATOM 5045 O O . ASP A 1 651 ? -54.168 29.548 1.936 1.00 59.34 651 ASP A O 1
ATOM 5049 N N . GLU A 1 652 ? -55.023 27.893 0.729 1.00 67.75 652 GLU A N 1
ATOM 5050 C CA . GLU A 1 652 ? -53.936 26.930 0.966 1.00 67.75 652 GLU A CA 1
ATOM 5051 C C . GLU A 1 652 ? -52.628 27.237 0.190 1.00 67.75 652 GLU A C 1
ATOM 5053 O O . GLU A 1 652 ? -51.544 26.945 0.700 1.00 67.75 652 GLU A O 1
ATOM 5058 N N . TYR A 1 653 ? -52.677 27.873 -0.991 1.00 80.62 653 TYR A N 1
ATOM 5059 C CA . TYR A 1 653 ? -51.497 28.138 -1.846 1.00 80.62 653 TYR A CA 1
ATOM 5060 C C . TYR A 1 653 ? -51.063 29.607 -1.780 1.00 80.62 653 TYR A C 1
ATOM 5062 O O . TYR A 1 653 ? -51.621 30.470 -2.456 1.00 80.62 653 TYR A O 1
ATOM 5070 N N . ARG A 1 654 ? -50.060 29.901 -0.945 1.00 82.62 654 ARG A N 1
ATOM 5071 C CA . ARG A 1 654 ? -49.676 31.282 -0.588 1.00 82.62 654 ARG A CA 1
ATOM 5072 C C . ARG A 1 654 ? -48.172 31.559 -0.599 1.00 82.62 654 ARG A C 1
ATOM 5074 O O . ARG A 1 654 ? -47.765 32.688 -0.322 1.00 82.62 654 ARG A O 1
ATOM 5081 N N . TYR A 1 655 ? -47.349 30.555 -0.897 1.00 88.50 655 TYR A N 1
ATOM 5082 C CA . TYR A 1 655 ? -45.896 30.695 -0.901 1.00 88.50 655 TYR A CA 1
ATOM 5083 C C . TYR A 1 655 ? -45.346 30.715 -2.313 1.00 88.50 655 TYR A C 1
ATOM 5085 O O . TYR A 1 655 ? -45.700 29.879 -3.137 1.00 88.50 655 TYR A O 1
ATOM 5093 N N . VAL A 1 656 ? -44.448 31.657 -2.564 1.00 88.25 656 VAL A N 1
ATOM 5094 C CA . VAL A 1 656 ? -43.677 31.741 -3.800 1.00 88.25 656 VAL A CA 1
ATOM 5095 C C . VAL A 1 656 ? -42.294 31.171 -3.523 1.00 88.25 656 VAL A C 1
ATOM 5097 O O . VAL A 1 656 ? -41.619 31.626 -2.599 1.00 88.25 656 VAL A O 1
ATOM 5100 N N . VAL A 1 657 ? -41.875 30.175 -4.300 1.00 88.19 657 VAL A N 1
ATOM 5101 C CA . VAL A 1 657 ? -40.525 29.599 -4.222 1.00 88.19 657 VAL A CA 1
ATOM 5102 C C . VAL A 1 657 ? -39.767 29.959 -5.487 1.00 88.19 657 VAL A C 1
ATOM 5104 O O . VAL A 1 657 ? -40.241 29.664 -6.582 1.00 88.19 657 VAL A O 1
ATOM 5107 N N . THR A 1 658 ? -38.613 30.612 -5.350 1.00 83.88 658 THR A N 1
ATOM 5108 C CA . THR A 1 658 ? -37.819 31.027 -6.513 1.00 83.88 658 THR A CA 1
ATOM 5109 C C . THR A 1 658 ? -36.972 29.892 -7.070 1.00 83.88 658 THR A C 1
ATOM 5111 O O . THR A 1 658 ? -36.447 29.059 -6.322 1.00 83.88 658 THR A O 1
ATOM 5114 N N . ALA A 1 659 ? -36.814 29.878 -8.393 1.00 75.75 659 ALA A N 1
ATOM 5115 C CA . ALA A 1 659 ? -35.853 29.018 -9.064 1.00 75.75 659 ALA A CA 1
ATOM 5116 C C . ALA A 1 659 ? -34.410 29.312 -8.596 1.00 75.75 659 ALA A C 1
ATOM 5118 O O . ALA A 1 659 ? -34.122 30.420 -8.120 1.00 75.75 659 ALA A O 1
ATOM 5119 N N . PRO A 1 660 ? -33.489 28.327 -8.684 1.00 66.00 660 PRO A N 1
ATOM 5120 C CA . PRO A 1 660 ? -32.105 28.463 -8.233 1.00 66.00 660 PRO A CA 1
ATOM 5121 C C . PRO A 1 660 ? -31.378 29.724 -8.720 1.00 66.00 660 PRO A C 1
ATOM 5123 O O . PRO A 1 660 ? -30.583 30.294 -7.971 1.00 66.00 660 PRO A O 1
ATOM 5126 N N . ASP A 1 661 ? -31.696 30.161 -9.933 1.00 64.38 661 ASP A N 1
ATOM 5127 C CA . ASP A 1 661 ? -31.123 31.271 -10.692 1.00 64.38 661 ASP A CA 1
ATOM 5128 C C . ASP A 1 661 ? -31.818 32.630 -10.469 1.00 64.38 661 ASP A C 1
ATOM 5130 O O . ASP A 1 661 ? -31.345 33.645 -10.983 1.00 64.38 661 ASP A O 1
ATOM 5134 N N . PHE A 1 662 ? -32.893 32.686 -9.672 1.00 71.44 662 PHE A N 1
ATOM 5135 C CA . PHE A 1 662 ? -33.601 33.927 -9.351 1.00 71.44 662 PHE A CA 1
ATOM 5136 C C . PHE A 1 662 ? -33.432 34.331 -7.876 1.00 71.44 662 PHE A C 1
ATOM 5138 O O . PHE A 1 662 ? -33.978 33.693 -6.970 1.00 71.44 662 PHE A O 1
ATOM 5145 N N . GLU A 1 663 ? -32.705 35.434 -7.640 1.00 72.44 663 GLU A N 1
ATOM 5146 C CA . GLU A 1 663 ? -32.474 36.031 -6.313 1.00 72.44 663 GLU A CA 1
ATOM 5147 C C . GLU A 1 663 ? -33.158 37.417 -6.174 1.00 72.44 663 GLU A C 1
ATOM 5149 O O . GLU A 1 663 ? -32.652 38.430 -6.668 1.00 72.44 663 GLU A O 1
ATOM 5154 N N . PRO A 1 664 ? -34.322 37.486 -5.499 1.00 70.06 664 PRO A N 1
ATOM 5155 C CA . PRO A 1 664 ? -35.015 38.732 -5.152 1.00 70.06 664 PRO A CA 1
ATOM 5156 C C . PRO A 1 664 ? -34.208 39.636 -4.201 1.00 70.06 664 PRO A C 1
ATOM 5158 O O . PRO A 1 664 ? -33.712 39.179 -3.171 1.00 70.06 664 PRO A O 1
ATOM 5161 N N . GLY A 1 665 ? -34.149 40.943 -4.471 1.00 64.62 665 GLY A N 1
ATOM 5162 C CA . GLY A 1 665 ? -33.524 41.944 -3.595 1.00 64.62 665 GLY A CA 1
ATOM 5163 C C . GLY A 1 665 ? -33.105 43.266 -4.262 1.00 64.62 665 GLY A C 1
ATOM 5164 O O . GLY A 1 665 ? -32.680 44.187 -3.558 1.00 64.62 665 GLY A O 1
ATOM 5165 N N . TYR A 1 666 ? -33.210 43.386 -5.591 1.00 59.06 666 TYR A N 1
ATOM 5166 C CA . TYR A 1 666 ? -32.714 44.532 -6.371 1.00 59.06 666 TYR A CA 1
ATOM 5167 C C . TYR A 1 666 ? -33.824 45.406 -6.991 1.00 59.06 666 TYR A C 1
ATOM 5169 O O . TYR A 1 666 ? -33.533 46.443 -7.591 1.00 59.06 666 TYR A O 1
ATOM 5177 N N . GLY A 1 667 ? -35.097 45.045 -6.805 1.00 55.91 667 GLY A N 1
ATOM 5178 C CA . GLY A 1 667 ? -36.281 45.853 -7.112 1.00 55.91 667 GLY A CA 1
ATOM 5179 C C . GLY A 1 667 ? -36.653 46.000 -8.594 1.00 55.91 667 GLY A C 1
ATOM 5180 O O . GLY A 1 667 ? -37.449 46.887 -8.924 1.00 55.91 667 GLY A O 1
ATOM 5181 N N . GLN A 1 668 ? -36.081 45.197 -9.499 1.00 52.09 668 GLN A N 1
ATOM 5182 C CA . GLN A 1 668 ? -36.337 45.266 -10.954 1.00 52.09 668 GLN A CA 1
ATOM 5183 C C . GLN A 1 668 ? -36.229 43.901 -11.683 1.00 52.09 668 GLN A C 1
ATOM 5185 O O . GLN A 1 668 ? -36.316 43.888 -12.911 1.00 52.09 668 GLN A O 1
ATOM 5190 N N . GLY A 1 669 ? -36.024 42.774 -10.985 1.00 67.31 669 GLY A N 1
ATOM 5191 C CA . GLY A 1 669 ? -35.810 41.462 -11.622 1.00 67.31 669 GLY A CA 1
ATOM 5192 C C . GLY A 1 669 ? -37.096 40.752 -12.076 1.00 67.31 669 GLY A C 1
ATOM 5193 O O . GLY A 1 669 ? -38.133 40.852 -11.414 1.00 67.31 669 GLY A O 1
ATOM 5194 N N . GLU A 1 670 ? -37.015 40.021 -13.195 1.00 75.75 670 GLU A N 1
ATOM 5195 C CA . GLU A 1 670 ? -37.968 38.974 -13.599 1.00 75.75 670 GLU A CA 1
ATOM 5196 C C . GLU A 1 670 ? -37.279 37.614 -13.443 1.00 75.75 670 GLU A C 1
ATOM 5198 O O . GLU A 1 670 ? -36.097 37.494 -13.765 1.00 75.75 670 GLU A O 1
ATOM 5203 N N . GLY A 1 671 ? -37.997 36.606 -12.956 1.00 75.38 671 GLY A N 1
ATOM 5204 C CA . GLY A 1 671 ? -37.444 35.265 -12.796 1.00 75.38 671 GLY A CA 1
ATOM 5205 C C . GLY A 1 671 ? -38.510 34.209 -12.556 1.00 75.38 671 GLY A C 1
ATOM 5206 O O . GLY A 1 671 ? -39.677 34.526 -12.314 1.00 75.38 671 GLY A O 1
ATOM 5207 N N . GLU A 1 672 ? -38.102 32.953 -12.688 1.00 82.38 672 GLU A N 1
ATOM 5208 C CA . GLU A 1 672 ? -38.974 31.789 -12.580 1.00 82.38 672 GLU A CA 1
ATOM 5209 C C . GLU A 1 672 ? -39.312 31.469 -11.120 1.00 82.38 672 GLU A C 1
ATOM 5211 O O . GLU A 1 672 ? -38.445 31.473 -10.237 1.00 82.38 672 GLU A O 1
ATOM 5216 N N . VAL A 1 673 ? -40.592 31.200 -10.856 1.00 84.19 673 VAL A N 1
ATOM 5217 C CA . VAL A 1 673 ? -41.081 30.813 -9.529 1.00 84.19 673 VAL A CA 1
ATOM 5218 C C . VAL A 1 673 ? -42.172 29.751 -9.599 1.00 84.19 673 VAL A C 1
ATOM 5220 O O . VAL A 1 673 ? -42.950 29.695 -10.553 1.00 84.19 673 VAL A O 1
ATOM 5223 N N . TRP A 1 674 ? -42.311 28.992 -8.516 1.00 88.00 674 TRP A N 1
ATOM 5224 C CA . TRP A 1 674 ? -43.483 28.159 -8.246 1.00 88.00 674 TRP A CA 1
ATOM 5225 C C . TRP A 1 674 ? -44.390 28.820 -7.207 1.00 88.00 674 TRP A C 1
ATOM 5227 O O . TRP A 1 674 ? -43.908 29.459 -6.269 1.00 88.00 674 TRP A O 1
ATOM 5237 N N . LEU A 1 675 ? -45.703 28.623 -7.347 1.00 87.38 675 LEU A N 1
ATOM 5238 C CA . LEU A 1 675 ? -46.689 28.935 -6.312 1.00 87.38 675 LEU A CA 1
ATOM 5239 C C . LEU A 1 675 ? -47.078 27.636 -5.603 1.00 87.38 675 LEU A C 1
ATOM 5241 O O . LEU A 1 675 ? -47.565 26.707 -6.246 1.00 87.38 675 LEU A O 1
ATOM 5245 N N . VAL A 1 676 ? -46.871 27.576 -4.290 1.00 88.38 676 VAL A N 1
ATOM 5246 C CA . VAL A 1 676 ? -47.028 26.350 -3.498 1.00 88.38 676 VAL A CA 1
ATOM 5247 C C . VAL A 1 676 ? -47.767 26.572 -2.180 1.00 88.38 676 VAL A C 1
ATOM 5249 O O . VAL A 1 676 ? -47.865 27.691 -1.660 1.00 88.38 676 VAL A O 1
ATOM 5252 N N . ASN A 1 677 ? -48.277 25.479 -1.613 1.00 87.81 677 ASN A N 1
ATOM 5253 C CA . ASN A 1 677 ? -48.764 25.435 -0.233 1.00 87.81 677 ASN A CA 1
ATOM 5254 C C . ASN A 1 677 ? -47.643 25.073 0.764 1.00 87.81 677 ASN A C 1
ATOM 5256 O O . ASN A 1 677 ? -46.494 24.844 0.387 1.00 87.81 677 ASN A O 1
ATOM 5260 N N . ALA A 1 678 ? -47.958 25.002 2.063 1.00 84.69 678 ALA A N 1
ATOM 5261 C CA . ALA A 1 678 ? -46.962 24.698 3.100 1.00 84.69 678 ALA A CA 1
ATOM 5262 C C . ALA A 1 678 ? -46.358 23.276 3.012 1.00 84.69 678 ALA A C 1
ATOM 5264 O O . ALA A 1 678 ? -45.317 23.024 3.618 1.00 84.69 678 ALA A O 1
ATOM 5265 N N . LYS A 1 679 ? -46.988 22.351 2.271 1.00 85.69 679 LYS A N 1
ATOM 5266 C CA . LYS A 1 679 ? -46.444 21.014 1.971 1.00 85.69 679 LYS A CA 1
ATOM 5267 C C . LYS A 1 679 ? -45.519 21.010 0.752 1.00 85.69 679 LYS A C 1
ATOM 5269 O O . LYS A 1 679 ? -44.867 20.000 0.514 1.00 85.69 679 LYS A O 1
ATOM 5274 N N . GLY A 1 680 ? -45.462 22.115 0.007 1.00 84.50 680 GLY A N 1
ATOM 5275 C CA . GLY A 1 680 ? -44.736 22.211 -1.255 1.00 84.50 680 GLY A CA 1
ATOM 5276 C C . GLY A 1 680 ? -45.534 21.744 -2.463 1.00 84.50 680 GLY A C 1
ATOM 5277 O O . GLY A 1 680 ? -44.984 21.692 -3.556 1.00 84.50 680 GLY A O 1
ATOM 5278 N N . GLU A 1 681 ? -46.813 21.400 -2.302 1.00 87.38 681 GLU A N 1
ATOM 5279 C CA . GLU A 1 681 ? -47.659 21.021 -3.434 1.00 87.38 681 GLU A CA 1
ATOM 5280 C C . GLU A 1 681 ? -47.856 22.248 -4.329 1.00 87.38 681 GLU A C 1
ATOM 5282 O O . GLU A 1 681 ? -48.137 23.349 -3.838 1.00 87.38 681 GLU A O 1
ATOM 5287 N N . VAL A 1 682 ? -47.673 22.055 -5.633 1.00 86.06 682 VAL A N 1
ATOM 5288 C CA . VAL A 1 682 ? -47.716 23.124 -6.631 1.00 86.06 682 VAL A CA 1
ATOM 5289 C C . VAL A 1 682 ? -49.162 23.451 -7.006 1.00 86.06 682 VAL A C 1
ATOM 5291 O O . VAL A 1 682 ? -49.988 22.559 -7.205 1.00 86.06 682 VAL A O 1
ATOM 5294 N N . ALA A 1 683 ? -49.483 24.742 -7.085 1.00 82.62 683 ALA A N 1
ATOM 5295 C CA . ALA A 1 683 ? -50.806 25.213 -7.475 1.00 82.62 683 ALA A CA 1
ATOM 5296 C C . ALA A 1 683 ? -51.116 24.878 -8.946 1.00 82.62 683 ALA A C 1
ATOM 5298 O O . ALA A 1 683 ? -50.240 24.935 -9.810 1.00 82.62 683 ALA A O 1
ATOM 5299 N N . ASN A 1 684 ? -52.387 24.603 -9.257 1.00 78.06 684 ASN A N 1
ATOM 5300 C CA . ASN A 1 684 ? -52.824 24.398 -10.644 1.00 78.06 684 ASN A CA 1
ATOM 5301 C C . ASN A 1 684 ? -52.510 25.639 -11.503 1.00 78.06 684 ASN A C 1
ATOM 5303 O O . ASN A 1 684 ? -52.862 26.761 -11.128 1.00 78.06 684 ASN A O 1
ATOM 5307 N N . GLY A 1 685 ? -51.899 25.436 -12.670 1.00 71.44 685 GLY A N 1
ATOM 5308 C CA . GLY A 1 685 ? -51.387 26.500 -13.541 1.00 71.44 685 GLY A CA 1
ATOM 5309 C C . GLY A 1 685 ? -49.944 26.937 -13.253 1.00 71.44 685 GLY A C 1
ATOM 5310 O O . GLY A 1 685 ? -49.440 27.808 -13.962 1.00 71.44 685 GLY A O 1
ATOM 5311 N N . TYR A 1 686 ? -49.294 26.353 -12.241 1.00 77.06 686 TYR A N 1
ATOM 5312 C CA . TYR A 1 686 ? -47.872 26.527 -11.916 1.00 77.06 686 TYR A CA 1
ATOM 5313 C C . TYR A 1 686 ? -47.091 25.208 -12.020 1.00 77.06 686 TYR A C 1
ATOM 5315 O O . TYR A 1 686 ? -45.986 25.119 -11.493 1.00 77.06 686 TYR A O 1
ATOM 5323 N N . GLU A 1 687 ? -47.644 24.191 -12.698 1.00 77.00 687 GLU A N 1
ATOM 5324 C CA . GLU A 1 687 ? -46.988 22.889 -12.902 1.00 77.00 687 GLU A CA 1
ATOM 5325 C C . GLU A 1 687 ? -45.627 23.029 -13.601 1.00 77.00 687 GLU A C 1
ATOM 5327 O O . GLU A 1 687 ? -44.748 22.198 -13.416 1.00 77.00 687 GLU A O 1
ATOM 5332 N N . GLU A 1 688 ? -45.454 24.101 -14.376 1.00 77.12 688 GLU A N 1
ATOM 5333 C CA . GLU A 1 688 ? -44.153 24.627 -14.784 1.00 77.12 688 GLU A CA 1
ATOM 5334 C C . GLU A 1 688 ? -43.951 26.004 -14.125 1.00 77.12 688 GLU A C 1
ATOM 5336 O O . GLU A 1 688 ? -44.922 26.776 -14.023 1.00 77.12 688 GLU A O 1
ATOM 5341 N N . PRO A 1 689 ? -42.718 26.345 -13.696 1.00 79.00 689 PRO A N 1
ATOM 5342 C CA . PRO A 1 689 ? -42.457 27.614 -13.036 1.00 79.00 689 PRO A CA 1
ATOM 5343 C C . PRO A 1 689 ? -42.818 28.788 -13.950 1.00 79.00 689 PRO A C 1
ATOM 5345 O O . PRO A 1 689 ? -42.607 28.770 -15.162 1.00 79.00 689 PRO A O 1
ATOM 5348 N N . GLN A 1 690 ? -43.397 29.827 -13.358 1.00 80.69 690 GLN A N 1
ATOM 5349 C CA . GLN A 1 690 ? -43.875 30.999 -14.081 1.00 80.69 690 GLN 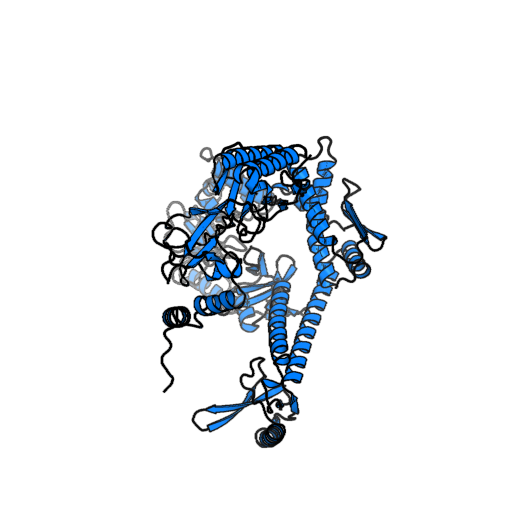A CA 1
ATOM 5350 C C . GLN A 1 690 ? -42.903 32.158 -13.905 1.00 80.69 690 GLN A C 1
ATOM 5352 O O . GLN A 1 690 ? -42.400 32.403 -12.809 1.00 80.69 690 GLN A O 1
ATOM 5357 N N . ILE A 1 691 ? -42.675 32.914 -14.978 1.00 80.50 691 ILE A N 1
ATOM 5358 C CA . ILE A 1 691 ? -41.859 34.128 -14.920 1.00 80.50 691 ILE A CA 1
ATOM 5359 C C . ILE A 1 691 ? -42.679 35.244 -14.280 1.00 80.50 691 ILE A C 1
ATOM 5361 O O . ILE A 1 691 ? -43.721 35.651 -14.803 1.00 80.50 691 ILE A O 1
ATOM 5365 N N . VAL A 1 692 ? -42.191 35.761 -13.158 1.00 77.88 692 VAL A N 1
ATOM 5366 C CA . VAL A 1 692 ? -42.861 36.803 -12.372 1.00 77.88 692 VAL A CA 1
ATOM 5367 C C . VAL A 1 692 ? -41.902 37.937 -12.058 1.00 77.88 692 VAL A C 1
ATOM 5369 O O . VAL A 1 692 ? -40.682 37.794 -12.145 1.00 77.88 692 VAL A O 1
ATOM 5372 N N . ARG A 1 693 ? -42.461 39.083 -11.670 1.00 78.00 693 ARG A N 1
ATOM 5373 C CA . ARG A 1 693 ? -41.665 40.228 -11.223 1.00 78.00 693 ARG A CA 1
ATOM 5374 C C . ARG A 1 693 ? -41.460 40.179 -9.722 1.00 78.00 693 ARG A C 1
ATOM 5376 O O . ARG A 1 693 ? -42.387 39.881 -8.976 1.00 78.00 693 ARG A O 1
ATOM 5383 N N . GLU A 1 694 ? -40.270 40.579 -9.293 1.00 78.31 694 GLU A N 1
ATOM 5384 C CA . GLU A 1 694 ? -39.868 40.662 -7.885 1.00 78.31 694 GLU A CA 1
ATOM 5385 C C . GLU A 1 694 ? -40.849 41.454 -6.999 1.00 78.31 694 GLU A C 1
ATOM 5387 O O . GLU A 1 694 ? -40.978 41.180 -5.815 1.00 78.31 694 GLU A O 1
ATOM 5392 N N . ASN A 1 695 ? -41.575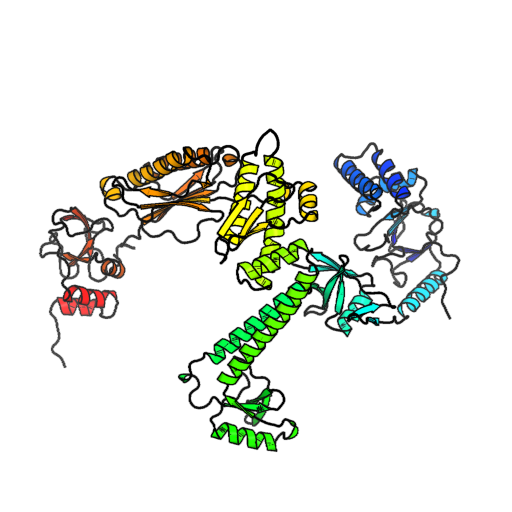 42.424 -7.561 1.00 78.50 695 ASN A N 1
ATOM 5393 C CA . ASN A 1 695 ? -42.524 43.261 -6.826 1.00 78.50 695 ASN A CA 1
ATOM 5394 C C . ASN A 1 695 ? -43.925 42.646 -6.656 1.00 78.50 695 ASN A C 1
ATOM 5396 O O . ASN A 1 695 ? -44.857 43.384 -6.353 1.00 78.50 695 ASN A O 1
ATOM 5400 N N . GLN A 1 696 ? -44.097 41.355 -6.947 1.00 77.88 696 GLN A N 1
ATOM 5401 C CA . GLN A 1 696 ? -45.384 40.655 -6.853 1.00 77.88 696 GLN A CA 1
ATOM 5402 C C . GLN A 1 696 ? -45.462 39.709 -5.641 1.00 77.88 696 GLN A C 1
ATOM 5404 O O . GLN A 1 696 ? -46.464 39.020 -5.460 1.00 77.88 696 GLN A O 1
ATOM 5409 N N . PHE A 1 697 ? -44.410 39.638 -4.828 1.00 84.06 697 PHE A N 1
ATOM 5410 C CA . PHE A 1 697 ? -44.344 38.811 -3.629 1.00 84.06 697 PHE A CA 1
ATOM 5411 C C . PHE A 1 697 ? -43.419 39.457 -2.594 1.00 84.06 697 PHE A C 1
ATOM 5413 O O . PHE A 1 697 ? -42.485 40.180 -2.933 1.00 84.06 697 PHE A O 1
ATOM 5420 N N . ASP A 1 698 ? -43.669 39.165 -1.324 1.00 82.81 698 ASP A N 1
ATOM 5421 C CA . ASP A 1 698 ? -42.987 39.770 -0.188 1.00 82.81 698 ASP A CA 1
ATOM 5422 C C . ASP A 1 698 ? -42.130 38.761 0.572 1.00 82.81 698 ASP A C 1
ATOM 5424 O O . ASP A 1 698 ? -42.426 37.569 0.664 1.00 82.81 698 ASP A O 1
ATOM 5428 N N . LYS A 1 699 ? -41.067 39.248 1.212 1.00 85.69 699 LYS A N 1
ATOM 5429 C CA . LYS A 1 699 ? -40.295 38.423 2.145 1.00 85.69 699 LYS A CA 1
ATOM 5430 C C . LYS A 1 699 ? -41.154 38.054 3.357 1.00 85.69 699 LYS A C 1
ATOM 5432 O O . LYS A 1 699 ? -41.794 38.918 3.954 1.00 85.69 699 LYS A O 1
ATOM 5437 N N . LEU A 1 700 ? -41.100 36.786 3.772 1.00 84.06 700 LEU A N 1
ATOM 5438 C CA . LEU A 1 700 ? -41.782 36.320 4.982 1.00 84.06 700 LEU A CA 1
ATOM 5439 C C . LEU A 1 700 ? -41.341 37.137 6.207 1.00 84.06 700 LEU A C 1
ATOM 5441 O O . LEU A 1 700 ? -40.147 37.329 6.456 1.00 84.06 700 LEU A O 1
ATOM 5445 N N . SER A 1 701 ? -42.305 37.581 7.013 1.00 84.00 701 SER A N 1
ATOM 5446 C CA . SER A 1 701 ? -42.014 38.133 8.339 1.00 84.00 701 SER A CA 1
ATOM 5447 C C . SER A 1 701 ? -41.473 37.042 9.274 1.00 84.00 701 SER A C 1
ATOM 5449 O O . SER A 1 701 ? -41.694 35.852 9.052 1.00 84.00 701 SER A O 1
ATOM 5451 N N . GLY A 1 702 ? -40.783 37.430 10.352 1.00 81.56 702 GLY A N 1
ATOM 5452 C CA . GLY A 1 702 ? -40.171 36.467 11.281 1.00 81.56 702 GLY A CA 1
ATOM 5453 C C . GLY A 1 702 ? -41.167 35.468 11.887 1.00 81.56 702 GLY A C 1
ATOM 5454 O O . GLY A 1 702 ? -40.848 34.288 12.030 1.00 81.56 702 GLY A O 1
ATOM 5455 N N . ASP A 1 703 ? -42.390 35.917 12.175 1.00 81.25 703 ASP A N 1
ATOM 5456 C CA . ASP A 1 703 ? -43.452 35.060 12.708 1.00 81.25 703 ASP A CA 1
ATOM 5457 C C . ASP A 1 703 ? -44.021 34.117 11.634 1.00 81.25 703 ASP A C 1
ATOM 5459 O O . ASP A 1 703 ? -44.293 32.948 11.920 1.00 81.25 703 ASP A O 1
ATOM 5463 N N . GLN A 1 704 ? -44.147 34.584 10.385 1.00 83.00 704 GLN A N 1
ATOM 5464 C CA . GLN A 1 704 ? -44.584 33.760 9.250 1.00 83.00 704 GLN A CA 1
ATOM 5465 C C . GLN A 1 704 ? -43.553 32.682 8.907 1.00 83.00 704 GLN A C 1
ATOM 5467 O O . GLN A 1 704 ? -43.926 31.524 8.733 1.00 83.00 704 GLN A O 1
ATOM 5472 N N . PHE A 1 705 ? -42.267 33.044 8.880 1.00 86.00 705 PHE A N 1
ATOM 5473 C CA . PHE A 1 705 ? -41.167 32.110 8.649 1.00 86.00 705 PHE A CA 1
ATOM 5474 C C . PHE A 1 705 ? -41.171 30.987 9.687 1.00 86.00 705 PHE A C 1
ATOM 5476 O O . PHE A 1 705 ? -41.197 29.814 9.331 1.00 86.00 705 PHE A O 1
ATOM 5483 N N . LYS A 1 706 ? -41.221 31.342 10.977 1.00 84.69 706 LYS A N 1
ATOM 5484 C CA . LYS A 1 706 ? -41.203 30.362 12.068 1.00 84.69 706 LYS A CA 1
ATOM 5485 C C . LYS A 1 706 ? -42.427 29.446 12.049 1.00 84.69 706 LYS A C 1
ATOM 5487 O O . LYS A 1 706 ? -42.313 28.249 12.293 1.00 84.69 706 LYS A O 1
ATOM 5492 N N . SER A 1 707 ? -43.597 30.007 11.747 1.00 83.12 707 SER A N 1
ATOM 5493 C CA . SER A 1 707 ? -44.833 29.227 11.677 1.00 83.12 707 SER A CA 1
ATOM 5494 C C . SER A 1 707 ? -44.802 28.229 10.517 1.00 83.12 707 SER A C 1
ATOM 5496 O O . SER A 1 707 ? -45.245 27.099 10.691 1.00 83.12 707 SER A O 1
ATOM 5498 N N . LEU A 1 708 ? -44.256 28.618 9.361 1.00 85.38 708 LEU A N 1
ATOM 5499 C CA . LEU A 1 708 ? -44.065 27.723 8.218 1.00 85.38 708 LEU A CA 1
ATOM 5500 C C . LEU A 1 708 ? -42.988 26.659 8.501 1.00 85.38 708 LEU A C 1
ATOM 5502 O O . LEU A 1 708 ? -43.196 25.481 8.219 1.00 85.38 708 LEU A O 1
ATOM 5506 N N . GLU A 1 709 ? -41.872 27.045 9.123 1.00 87.31 709 GLU A N 1
ATOM 5507 C CA . GLU A 1 709 ? -40.795 26.131 9.524 1.00 87.31 709 GLU A CA 1
ATOM 5508 C C . GLU A 1 709 ? -41.307 25.013 10.447 1.00 87.31 709 GLU A C 1
ATOM 5510 O O . GLU A 1 709 ? -40.969 23.844 10.257 1.00 87.31 709 GLU A O 1
ATOM 5515 N N . ASP A 1 710 ? -42.162 25.336 11.421 1.00 85.06 710 ASP A N 1
ATOM 5516 C CA . ASP A 1 710 ? -42.723 24.340 12.337 1.00 85.06 710 ASP A CA 1
ATOM 5517 C C . ASP A 1 710 ? -43.603 23.295 11.618 1.00 85.06 710 ASP A C 1
ATOM 5519 O O . ASP A 1 710 ? -43.643 22.138 12.045 1.00 85.06 710 ASP A O 1
ATOM 5523 N N . VAL A 1 711 ? -44.256 23.653 10.509 1.00 86.06 711 VAL A N 1
ATOM 5524 C CA . VAL A 1 711 ? -45.029 22.708 9.678 1.00 86.06 711 VAL A CA 1
ATOM 5525 C C . VAL A 1 711 ? -44.118 21.851 8.821 1.00 86.06 711 VAL A C 1
ATOM 5527 O O . VAL A 1 711 ? -44.252 20.629 8.806 1.00 86.06 711 VAL A O 1
ATOM 5530 N N . VAL A 1 712 ? -43.154 22.479 8.151 1.00 86.38 712 VAL A N 1
ATOM 5531 C CA . VAL A 1 712 ? -42.203 21.800 7.263 1.00 86.38 712 VAL A CA 1
ATOM 5532 C C . VAL A 1 712 ? -41.331 20.801 8.033 1.00 86.38 712 VAL A C 1
ATOM 5534 O O . VAL A 1 712 ? -40.996 19.733 7.526 1.00 86.38 712 VAL A O 1
ATOM 5537 N N . LEU A 1 713 ? -41.008 21.096 9.296 1.00 84.94 713 LEU A N 1
ATOM 5538 C CA . LEU A 1 713 ? -40.292 20.183 10.193 1.00 84.94 713 LEU A CA 1
ATOM 5539 C C . LEU A 1 713 ? -41.204 19.152 10.885 1.00 84.94 713 LEU A C 1
ATOM 5541 O O . LEU A 1 713 ? -40.721 18.381 11.717 1.00 84.94 713 LEU A O 1
ATOM 5545 N N . GLY A 1 714 ? -42.506 19.143 10.584 1.00 80.31 714 GLY A N 1
ATOM 5546 C CA . GLY A 1 714 ? -43.485 18.212 11.150 1.00 80.31 714 GLY A CA 1
ATOM 5547 C C . GLY A 1 714 ? -43.766 18.412 12.644 1.00 80.31 714 GLY A C 1
ATOM 5548 O O . GLY A 1 714 ? -44.296 17.512 13.294 1.00 80.31 714 GLY A O 1
ATOM 5549 N N . ARG A 1 715 ? -43.402 19.568 13.217 1.00 86.25 715 ARG A N 1
ATOM 5550 C CA . ARG A 1 715 ? -43.691 19.916 14.621 1.00 86.25 715 ARG A CA 1
ATOM 5551 C C . ARG A 1 715 ? -45.155 20.310 14.814 1.00 86.25 715 ARG A C 1
ATOM 5553 O O . ARG A 1 715 ? -45.693 20.129 15.903 1.00 86.25 715 ARG A O 1
ATOM 5560 N N . VAL A 1 716 ? -45.782 20.840 13.765 1.00 84.19 716 VAL A N 1
ATOM 5561 C CA . VAL A 1 716 ? -47.211 21.156 13.684 1.00 84.19 716 VAL A CA 1
ATOM 5562 C C . VAL A 1 716 ? -47.785 20.447 12.461 1.00 84.19 716 VAL A C 1
ATOM 5564 O O . VAL A 1 716 ? -47.182 20.466 11.392 1.00 84.19 716 VAL A O 1
ATOM 5567 N N . SER A 1 717 ? -48.944 19.801 12.610 1.00 81.69 717 SER A N 1
ATOM 5568 C CA . SER A 1 717 ? -49.629 19.193 11.461 1.00 81.69 717 SER A CA 1
ATOM 5569 C C . SER A 1 717 ? -50.142 20.268 10.501 1.00 81.69 717 SER A C 1
ATOM 5571 O O . SER A 1 717 ? -50.561 21.341 10.938 1.00 81.69 717 SER A O 1
ATOM 5573 N N . PHE A 1 718 ? -50.159 19.976 9.202 1.00 80.75 718 PHE A N 1
ATOM 5574 C CA . PHE A 1 718 ? -50.677 20.904 8.194 1.00 80.75 718 PHE A CA 1
ATOM 5575 C C . PHE A 1 718 ? -52.129 21.318 8.483 1.00 80.75 718 PHE A C 1
ATOM 5577 O O . PHE A 1 718 ? -52.477 22.489 8.405 1.00 80.75 718 PHE A O 1
ATOM 5584 N N . GLU A 1 719 ? -52.970 20.385 8.928 1.00 80.25 719 GLU A N 1
ATOM 5585 C CA . GLU A 1 719 ? -54.380 20.647 9.227 1.00 80.25 719 GLU A CA 1
ATOM 5586 C C . GLU A 1 719 ? -54.572 21.524 10.476 1.00 80.25 719 GLU A C 1
ATOM 5588 O O . GLU A 1 719 ? -55.616 22.155 10.650 1.00 80.25 719 GLU A O 1
ATOM 5593 N N . GLU A 1 720 ? -53.605 21.525 11.395 1.00 77.88 720 GLU A N 1
ATOM 5594 C CA . GLU A 1 720 ? -53.577 22.439 12.539 1.00 77.88 720 GLU A CA 1
ATOM 5595 C C . GLU A 1 720 ? -53.024 23.810 12.143 1.00 77.88 720 GLU A C 1
ATOM 5597 O O . GLU A 1 720 ? -53.504 24.830 12.638 1.00 77.88 720 GLU A O 1
ATOM 5602 N N . TYR A 1 721 ? -52.056 23.842 11.228 1.00 81.00 721 TYR A N 1
ATOM 5603 C CA . TYR A 1 721 ? -51.522 25.071 10.660 1.00 81.00 721 TYR A CA 1
ATOM 5604 C C . TYR A 1 721 ? -52.578 25.862 9.891 1.00 81.00 721 TYR A C 1
ATOM 5606 O O . TYR A 1 721 ? -52.823 27.023 10.218 1.00 81.00 721 TYR A O 1
ATOM 5614 N N . GLU A 1 722 ? -53.273 25.215 8.954 1.00 77.75 722 GLU A N 1
ATOM 5615 C CA . GLU A 1 722 ? -54.333 25.852 8.168 1.00 77.75 722 GLU A CA 1
ATOM 5616 C C . GLU A 1 722 ? -55.468 26.353 9.069 1.00 77.75 722 GLU A C 1
ATOM 5618 O O . GLU A 1 722 ? -55.930 27.480 8.909 1.00 77.75 722 GLU A O 1
ATOM 5623 N N . ARG A 1 723 ? -55.840 25.594 10.114 1.00 72.50 723 ARG A N 1
ATOM 5624 C CA . ARG A 1 723 ? -56.830 26.038 11.117 1.00 72.50 723 ARG A CA 1
ATOM 5625 C C . ARG A 1 723 ? -56.415 27.299 11.875 1.00 72.50 723 ARG A C 1
ATOM 5627 O O . ARG A 1 723 ? -57.263 28.128 12.198 1.00 72.50 723 ARG A O 1
ATOM 5634 N N . ARG A 1 724 ? -55.125 27.457 12.186 1.00 74.75 724 ARG A N 1
ATOM 5635 C CA . ARG A 1 724 ? -54.607 28.668 12.848 1.00 74.75 724 ARG A CA 1
ATOM 5636 C C . ARG A 1 724 ? -54.601 29.868 11.904 1.00 74.75 724 ARG A C 1
ATOM 5638 O O . ARG A 1 724 ? -54.820 30.984 12.366 1.00 74.75 724 ARG A O 1
ATOM 5645 N N . MET A 1 725 ? -54.375 29.637 10.613 1.00 71.06 725 MET A N 1
ATOM 5646 C CA . MET A 1 725 ? -54.343 30.683 9.590 1.00 71.06 725 MET A CA 1
ATOM 5647 C C . MET A 1 725 ? -55.746 31.119 9.140 1.00 71.06 725 MET A C 1
ATOM 5649 O O . MET A 1 725 ? -55.930 32.292 8.827 1.00 71.06 725 MET A O 1
ATOM 5653 N N . SER A 1 726 ? -56.740 30.222 9.155 1.00 65.06 726 SER A N 1
ATOM 5654 C CA . SER A 1 726 ? -58.135 30.520 8.788 1.00 65.06 726 SER A CA 1
ATOM 5655 C C . SER A 1 726 ? -58.967 31.154 9.913 1.00 65.06 726 SER A C 1
ATOM 5657 O O . SER A 1 726 ? -60.059 31.661 9.665 1.00 65.06 726 SER A O 1
ATOM 5659 N N . GLY A 1 727 ? -58.456 31.172 11.151 1.00 59.28 727 GLY A N 1
ATOM 5660 C CA . GLY A 1 727 ? -59.106 31.815 12.300 1.00 59.28 727 GLY A CA 1
ATOM 5661 C C . GLY A 1 727 ? -60.170 30.971 13.019 1.00 59.28 727 GLY A C 1
ATOM 5662 O O . GLY A 1 727 ? -60.802 31.474 13.950 1.00 59.28 727 GLY A O 1
ATOM 5663 N N . ASP A 1 728 ? -60.340 29.696 12.658 1.00 54.66 728 ASP A N 1
ATOM 5664 C CA . ASP A 1 728 ? -61.300 28.771 13.280 1.00 54.66 728 ASP A CA 1
ATOM 5665 C C . ASP A 1 728 ? -60.681 28.025 14.484 1.00 54.66 728 ASP A C 1
ATOM 5667 O O . ASP A 1 728 ? -60.296 26.854 14.415 1.00 54.66 728 ASP A O 1
ATOM 5671 N N . ALA A 1 729 ? -60.592 28.699 15.635 1.00 41.09 729 ALA A N 1
ATOM 5672 C CA . ALA A 1 729 ? -60.237 28.068 16.911 1.00 41.09 729 ALA A CA 1
ATOM 5673 C C . ALA A 1 729 ? -61.498 27.655 17.707 1.00 41.09 729 ALA A C 1
ATOM 5675 O O . ALA A 1 729 ? -62.388 28.487 17.891 1.00 41.09 729 ALA A O 1
ATOM 5676 N N . PRO A 1 730 ? -61.599 26.425 18.256 1.00 46.19 730 PRO A N 1
ATOM 5677 C CA . PRO A 1 730 ? -62.637 26.103 19.234 1.00 46.19 730 PRO A CA 1
ATOM 5678 C C . PRO A 1 730 ? -62.314 26.725 20.604 1.00 46.19 730 PRO A C 1
ATOM 5680 O O . PRO A 1 730 ? -61.178 26.652 21.078 1.00 46.19 730 PRO A O 1
ATOM 5683 N N . GLU A 1 731 ? -63.325 27.310 21.258 1.00 44.84 731 GLU A N 1
ATOM 5684 C CA . GLU A 1 731 ? -63.257 27.694 22.673 1.00 44.84 731 GLU A CA 1
ATOM 5685 C C . GLU A 1 731 ? -62.865 26.472 23.524 1.00 44.84 731 GLU A C 1
ATOM 5687 O O . GLU A 1 731 ? -63.471 25.404 23.427 1.00 44.84 731 GLU A O 1
ATOM 5692 N N . LEU A 1 732 ? -61.820 26.644 24.338 1.00 38.91 732 LEU A N 1
ATOM 5693 C CA . LEU A 1 732 ? -61.264 25.634 25.241 1.00 38.91 732 LEU A CA 1
ATOM 5694 C C . LEU A 1 732 ? -62.341 25.035 26.164 1.00 38.91 732 LEU A C 1
ATOM 5696 O O . LEU A 1 732 ? -63.046 25.775 26.855 1.00 38.91 732 LEU A O 1
ATOM 5700 N N . ALA A 1 733 ? -62.382 23.702 26.239 1.00 36.03 733 ALA A N 1
ATOM 5701 C CA . ALA A 1 733 ? -62.950 22.942 27.353 1.00 36.03 733 ALA A CA 1
ATOM 5702 C C . ALA A 1 733 ? -61.833 22.191 28.083 1.00 36.03 733 ALA A C 1
ATOM 5704 O O . ALA A 1 733 ? -60.986 21.590 27.381 1.00 36.03 733 ALA A O 1
#